Protein AF-W5YWZ7-F1 (afdb_monomer_lite)

Structure (mmCIF, N/CA/C/O backbone):
data_AF-W5YWZ7-F1
#
_entry.id   AF-W5YWZ7-F1
#
loop_
_atom_site.group_PDB
_atom_site.id
_atom_site.type_symbol
_atom_site.label_atom_id
_atom_site.label_alt_id
_atom_site.label_comp_id
_atom_site.label_asym_id
_atom_site.label_entity_id
_atom_site.label_seq_id
_atom_site.pdbx_PDB_ins_code
_atom_site.Cartn_x
_atom_site.Cartn_y
_atom_site.Cartn_z
_atom_site.occupancy
_atom_site.B_iso_or_equiv
_atom_site.auth_seq_id
_atom_site.auth_comp_id
_atom_site.auth_asym_id
_atom_site.auth_atom_id
_atom_site.pdbx_PDB_model_num
ATOM 1 N N . MET A 1 1 ? -12.805 12.307 48.756 1.00 33.03 1 MET A N 1
ATOM 2 C CA . MET A 1 1 ? -12.610 12.609 47.323 1.00 33.03 1 MET A CA 1
ATOM 3 C C . MET A 1 1 ? -12.379 11.283 46.620 1.00 33.03 1 MET A C 1
ATOM 5 O O . MET A 1 1 ? -11.371 10.659 46.933 1.00 33.03 1 MET A O 1
ATOM 9 N N . PRO A 1 2 ? -13.302 10.782 45.785 1.00 32.72 2 PRO A N 1
ATOM 10 C CA . PRO A 1 2 ? -13.022 9.583 45.016 1.00 32.72 2 PRO A CA 1
ATOM 11 C C . PRO A 1 2 ? -11.955 9.950 43.986 1.00 32.72 2 PRO A C 1
ATOM 13 O O . PRO A 1 2 ? -12.152 10.840 43.162 1.00 32.72 2 PRO A O 1
ATOM 16 N N . THR A 1 3 ? -10.792 9.318 44.094 1.00 29.78 3 THR A N 1
ATOM 17 C CA . THR A 1 3 ? -9.738 9.377 43.088 1.00 29.78 3 THR A CA 1
ATOM 18 C C . THR A 1 3 ? -10.307 8.794 41.800 1.00 29.78 3 THR A C 1
ATOM 20 O O . THR A 1 3 ? -10.445 7.576 41.689 1.00 29.78 3 THR A O 1
ATOM 23 N N . LEU A 1 4 ? -10.704 9.659 40.862 1.00 31.75 4 LEU A N 1
ATOM 24 C CA . LEU A 1 4 ? -10.993 9.271 39.484 1.00 31.75 4 LEU A CA 1
ATOM 25 C C . LEU A 1 4 ? -9.733 8.573 38.965 1.00 31.75 4 LEU A C 1
ATOM 27 O O . LEU A 1 4 ? -8.705 9.215 38.755 1.00 31.75 4 LEU A O 1
ATOM 31 N N . GLY A 1 5 ? -9.788 7.244 38.874 1.00 35.31 5 GLY A N 1
ATOM 32 C CA . GLY A 1 5 ? -8.735 6.461 38.241 1.00 35.31 5 GLY A CA 1
ATOM 33 C C . GLY A 1 5 ? -8.543 6.913 36.790 1.00 35.31 5 GLY A C 1
ATOM 34 O O . GLY A 1 5 ? -9.405 7.612 36.248 1.00 35.31 5 GLY A O 1
ATOM 35 N N . PRO A 1 6 ? -7.425 6.546 36.146 1.00 46.62 6 PRO A N 1
ATOM 36 C CA . PRO A 1 6 ? -7.211 6.871 34.741 1.00 46.62 6 PRO A CA 1
ATOM 37 C C . PRO A 1 6 ? -8.416 6.396 33.915 1.00 46.62 6 PRO A C 1
ATOM 39 O O . PRO A 1 6 ? -8.759 5.217 33.939 1.00 46.62 6 PRO A O 1
ATOM 42 N N . ILE A 1 7 ? -9.088 7.327 33.232 1.00 63.25 7 ILE A N 1
ATOM 43 C CA . ILE A 1 7 ? -10.234 7.025 32.368 1.00 63.25 7 ILE A CA 1
ATOM 44 C C . ILE A 1 7 ? -9.702 6.191 31.202 1.00 63.25 7 ILE A C 1
ATOM 46 O O . ILE A 1 7 ? -8.931 6.686 30.381 1.00 63.25 7 ILE A O 1
ATOM 50 N N . HIS A 1 8 ? -10.069 4.913 31.155 1.00 77.31 8 HIS A N 1
ATOM 51 C CA . HIS A 1 8 ? -9.702 4.032 30.053 1.00 77.31 8 HIS A CA 1
ATOM 52 C C . HIS A 1 8 ? -10.665 4.245 28.882 1.00 77.31 8 HIS A C 1
ATOM 54 O O . HIS A 1 8 ? -11.879 4.266 29.102 1.00 77.31 8 HIS A O 1
ATOM 60 N N . PRO A 1 9 ? -10.167 4.418 27.645 1.00 85.69 9 PRO A N 1
ATOM 61 C CA . PRO A 1 9 ? -11.037 4.474 26.484 1.00 85.69 9 PRO A CA 1
ATOM 62 C C . PRO A 1 9 ? -11.797 3.152 26.325 1.00 85.69 9 PRO A C 1
ATOM 64 O O . PRO A 1 9 ? -11.273 2.066 26.587 1.00 85.69 9 PRO A O 1
ATOM 67 N N . ILE A 1 10 ? -13.045 3.268 25.881 1.00 91.56 10 ILE A N 1
ATOM 68 C CA . ILE A 1 10 ? -13.905 2.133 25.555 1.00 91.56 10 ILE A CA 1
ATOM 69 C C . ILE A 1 10 ? -13.743 1.842 24.064 1.00 91.56 10 ILE A C 1
ATOM 71 O O . ILE A 1 10 ? -13.767 2.766 23.250 1.00 91.56 10 ILE A O 1
ATOM 75 N N . ALA A 1 11 ? -13.555 0.572 23.710 1.00 93.44 11 ALA A N 1
ATOM 76 C CA . ALA A 1 11 ? -13.500 0.139 22.323 1.00 93.44 11 ALA A CA 1
ATOM 77 C C . ALA A 1 11 ? -14.869 0.325 21.660 1.00 93.44 11 ALA A C 1
ATOM 79 O O . ALA A 1 11 ? -15.908 -0.022 22.230 1.00 93.44 11 ALA A O 1
ATOM 80 N N . LEU A 1 12 ? -14.860 0.862 20.449 1.00 94.69 12 LEU A N 1
ATOM 81 C CA . LEU A 1 12 ? -16.055 1.225 19.699 1.00 94.69 12 LEU A CA 1
ATOM 82 C C . LEU A 1 12 ? -16.140 0.413 18.406 1.00 94.69 12 LEU A C 1
ATOM 84 O O . LEU A 1 12 ? -15.137 -0.107 17.909 1.00 94.69 12 LEU A O 1
ATOM 88 N N . THR A 1 13 ? -17.351 0.318 17.859 1.00 96.44 13 THR A N 1
ATOM 89 C CA . THR A 1 13 ? -17.549 -0.253 16.523 1.00 96.44 13 THR A CA 1
ATOM 90 C C . THR A 1 13 ? -16.985 0.685 15.459 1.00 96.44 13 THR A C 1
ATOM 92 O O . THR A 1 13 ? -16.856 1.894 15.676 1.00 96.44 13 THR A O 1
ATOM 95 N N . GLY A 1 14 ? -16.695 0.158 14.270 1.00 94.69 14 GLY A N 1
ATOM 96 C CA . GLY A 1 14 ? -16.200 0.964 13.156 1.00 94.69 14 GLY A CA 1
ATOM 97 C C . GLY A 1 14 ? -17.204 2.040 12.753 1.00 94.69 14 GLY A C 1
ATOM 98 O O . GLY A 1 14 ? -16.822 3.160 12.432 1.00 94.69 14 GLY A O 1
ATOM 99 N N . ALA A 1 15 ? -18.502 1.738 12.833 1.00 96.00 15 ALA A N 1
ATOM 100 C CA . ALA A 1 15 ? -19.555 2.714 12.581 1.00 96.00 15 ALA A CA 1
ATOM 101 C C . ALA A 1 15 ? -19.503 3.882 13.579 1.00 96.00 15 ALA A C 1
ATOM 103 O O . ALA A 1 15 ? -19.525 5.037 13.154 1.00 96.00 15 ALA A O 1
ATOM 104 N N . ASP A 1 16 ? -19.363 3.593 14.875 1.00 96.12 16 ASP A N 1
ATOM 105 C CA . ASP A 1 16 ? -19.310 4.615 15.925 1.00 96.12 16 ASP A CA 1
ATOM 106 C C . ASP A 1 16 ? -18.041 5.469 15.827 1.00 96.12 16 ASP A C 1
ATOM 108 O O . ASP A 1 16 ? -18.108 6.697 15.912 1.00 96.12 16 ASP A O 1
ATOM 112 N N . LEU A 1 17 ? -16.889 4.839 15.569 1.00 95.31 17 LEU A N 1
ATOM 113 C CA . LEU A 1 17 ? -15.607 5.528 15.380 1.00 95.31 17 LEU A CA 1
ATOM 114 C C . LEU A 1 17 ? -15.650 6.506 14.205 1.00 95.31 17 LEU A C 1
ATOM 116 O O . LEU A 1 17 ? -15.035 7.573 14.250 1.00 95.31 17 LEU A O 1
ATOM 120 N N . LEU A 1 18 ? -16.379 6.165 13.147 1.00 96.44 18 LEU A N 1
ATOM 121 C CA . LEU A 1 18 ? -16.485 6.992 11.952 1.00 96.44 18 LEU A CA 1
ATOM 122 C C . LEU A 1 18 ? -17.612 8.029 12.042 1.00 96.44 18 LEU A C 1
ATOM 124 O O . LEU A 1 18 ? -17.718 8.862 11.146 1.00 96.44 18 LEU A O 1
ATOM 128 N N . ASN A 1 19 ? -18.448 8.019 13.085 1.00 95.50 19 ASN A N 1
ATOM 129 C CA . ASN A 1 19 ? -19.658 8.847 13.177 1.00 95.50 19 ASN A CA 1
ATOM 130 C C . ASN A 1 19 ? -19.400 10.324 13.544 1.00 95.50 19 ASN A C 1
ATOM 132 O O . ASN A 1 19 ? -20.334 11.096 13.760 1.00 95.50 19 ASN A O 1
ATOM 136 N N . THR A 1 20 ? -18.142 10.762 13.625 1.00 93.88 20 THR A N 1
ATOM 137 C CA . THR A 1 20 ? -17.855 12.183 13.854 1.00 93.88 20 THR A CA 1
ATOM 138 C C . THR A 1 20 ? -18.215 13.006 12.606 1.00 93.88 20 THR A C 1
ATOM 140 O O . THR A 1 20 ? -18.017 12.536 11.480 1.00 93.88 20 THR A O 1
ATOM 143 N N . PRO A 1 21 ? -18.700 14.257 12.750 1.00 93.62 21 PRO A N 1
ATOM 144 C CA . PRO A 1 21 ? -19.076 15.082 11.599 1.00 93.62 21 PRO A CA 1
ATOM 145 C C . PRO A 1 21 ? -17.946 15.264 10.573 1.00 93.62 21 PRO A C 1
ATOM 147 O O . PRO A 1 21 ? -18.188 15.256 9.364 1.00 93.62 21 PRO A O 1
ATOM 150 N N . ALA A 1 22 ? -16.701 15.387 11.046 1.00 90.88 22 ALA A N 1
ATOM 151 C CA . ALA A 1 22 ? -15.523 15.519 10.193 1.00 90.88 22 ALA A CA 1
ATOM 152 C C . ALA A 1 22 ? -15.261 14.246 9.368 1.00 90.88 22 ALA A C 1
ATOM 154 O O . ALA A 1 22 ? -15.132 14.329 8.143 1.00 90.88 22 ALA A O 1
ATOM 155 N N . ARG A 1 23 ? -15.268 13.066 10.011 1.00 95.06 23 ARG A N 1
ATOM 156 C CA . ARG A 1 23 ? -15.050 11.771 9.345 1.00 95.06 23 ARG A CA 1
ATOM 157 C C . ARG A 1 23 ? -16.172 11.463 8.356 1.00 95.06 23 ARG A C 1
ATOM 159 O O . ARG A 1 23 ? -15.889 11.139 7.207 1.00 95.06 23 ARG A O 1
ATOM 166 N N . GLN A 1 24 ? -17.434 11.675 8.734 1.00 97.06 24 GLN A N 1
ATOM 167 C CA . GLN A 1 24 ? -18.585 11.485 7.837 1.00 97.06 24 GLN A CA 1
ATOM 168 C C . GLN A 1 24 ? -18.535 12.392 6.599 1.00 97.06 24 GLN A C 1
ATOM 170 O O . GLN A 1 24 ? -18.827 11.950 5.482 1.00 97.06 24 GLN A O 1
ATOM 175 N N . SER A 1 25 ? -18.118 13.651 6.766 1.00 95.50 25 SER A N 1
ATOM 176 C CA . SER A 1 25 ? -17.911 14.578 5.647 1.00 95.50 25 SER A CA 1
ATOM 177 C C . SER A 1 25 ? -16.834 14.071 4.683 1.00 95.50 25 SER A C 1
ATOM 179 O O . SER A 1 25 ? -17.022 14.104 3.464 1.00 95.50 25 SER A O 1
ATOM 181 N N . LEU A 1 26 ? -15.722 13.552 5.210 1.00 94.38 26 LEU A N 1
ATOM 182 C CA . LEU A 1 26 ? -14.620 13.029 4.406 1.00 94.38 26 LEU A CA 1
ATOM 183 C C . LEU A 1 26 ? -14.994 11.724 3.687 1.00 94.38 26 LEU A C 1
ATOM 185 O O . LEU A 1 26 ? -14.797 11.622 2.478 1.00 94.38 26 LEU A O 1
ATOM 189 N N . ILE A 1 27 ? -15.640 10.785 4.382 1.00 97.38 27 ILE A N 1
ATOM 190 C CA . ILE A 1 27 ? -16.176 9.538 3.809 1.00 97.38 27 ILE A CA 1
ATOM 191 C C . ILE A 1 27 ? -17.159 9.842 2.674 1.00 97.38 27 ILE A C 1
ATOM 193 O O . ILE A 1 27 ? -17.097 9.221 1.615 1.00 97.38 27 ILE A O 1
ATOM 197 N N . SER A 1 28 ? -18.021 10.848 2.844 1.00 96.19 28 SER A N 1
ATOM 198 C CA . SER A 1 28 ? -18.953 11.279 1.796 1.00 96.19 28 SER A CA 1
ATOM 199 C C . SER A 1 28 ? -18.233 11.806 0.550 1.00 96.19 28 SER A C 1
ATOM 201 O O . SER A 1 28 ? -18.674 11.548 -0.570 1.00 96.19 28 SER A O 1
ATOM 203 N N . LYS A 1 29 ? -17.114 12.525 0.716 1.00 95.44 29 LYS A N 1
ATOM 204 C CA . LYS A 1 29 ? -16.275 12.974 -0.409 1.00 95.44 29 LYS A CA 1
ATOM 205 C C . LYS A 1 29 ? -15.594 11.795 -1.101 1.00 95.44 29 LYS A C 1
ATOM 207 O O . LYS A 1 29 ? -15.632 11.727 -2.325 1.00 95.44 29 LYS A O 1
ATOM 212 N N . ILE A 1 30 ? -15.038 10.854 -0.334 1.00 96.31 30 ILE A N 1
ATOM 213 C CA . ILE A 1 30 ? -14.427 9.626 -0.867 1.00 96.31 30 ILE A CA 1
ATOM 214 C C . ILE A 1 30 ? -15.456 8.842 -1.689 1.00 96.31 30 ILE A C 1
ATOM 216 O O . ILE A 1 30 ? -15.188 8.513 -2.840 1.00 96.31 30 ILE A O 1
ATOM 220 N N . LYS A 1 31 ? -16.663 8.625 -1.151 1.00 96.75 31 LYS A N 1
ATOM 221 C CA . LYS A 1 31 ? -17.758 7.931 -1.846 1.00 96.75 31 LYS A CA 1
ATOM 222 C C . LYS A 1 31 ? -18.096 8.563 -3.193 1.00 96.75 31 LYS A C 1
ATOM 224 O O . LYS A 1 31 ? -18.235 7.855 -4.186 1.00 96.75 31 LYS A O 1
ATOM 229 N N . ARG A 1 32 ? -18.208 9.895 -3.233 1.00 94.56 32 ARG A N 1
ATOM 230 C CA . ARG A 1 32 ? -18.487 10.642 -4.470 1.00 94.56 32 ARG A CA 1
ATOM 231 C C . ARG A 1 32 ? -17.387 10.474 -5.513 1.00 94.56 32 ARG A C 1
ATOM 233 O O . ARG A 1 32 ? -17.707 10.426 -6.689 1.00 94.56 32 ARG A O 1
ATOM 240 N N . LEU A 1 33 ? -16.125 10.393 -5.092 1.00 93.31 33 LEU A N 1
ATOM 241 C CA . LEU A 1 33 ? -15.005 10.174 -6.007 1.00 93.31 33 LEU A CA 1
ATOM 242 C C . LEU A 1 33 ? -14.976 8.736 -6.530 1.00 93.31 33 LEU A C 1
ATOM 244 O O . LEU A 1 33 ? -14.814 8.534 -7.723 1.00 93.31 33 LEU A O 1
ATOM 248 N N . VAL A 1 34 ? -15.185 7.742 -5.661 1.00 92.81 34 VAL A N 1
ATOM 249 C CA . VAL A 1 34 ? -15.200 6.321 -6.052 1.00 92.81 34 VAL A CA 1
ATOM 250 C C . VAL A 1 34 ? -16.302 6.013 -7.072 1.00 92.81 34 VAL A C 1
ATOM 252 O O . VAL A 1 34 ? -16.134 5.115 -7.887 1.00 92.81 34 VAL A O 1
ATOM 255 N N . SER A 1 35 ? -17.417 6.752 -7.054 1.00 88.38 35 SER A N 1
ATOM 256 C CA . SER A 1 35 ? -18.520 6.607 -8.022 1.00 88.38 35 SER A CA 1
ATOM 257 C C . SER A 1 35 ? -19.162 5.205 -8.064 1.00 88.38 35 SER A C 1
ATOM 259 O O . SER A 1 35 ? -19.818 4.844 -9.038 1.00 88.38 35 SER A O 1
ATOM 261 N N . ALA A 1 36 ? -19.020 4.416 -6.993 1.00 90.81 36 ALA A N 1
ATOM 262 C CA . ALA A 1 36 ? -19.662 3.110 -6.855 1.00 90.81 36 ALA A CA 1
ATOM 263 C C . ALA A 1 36 ? -21.147 3.235 -6.473 1.00 90.81 36 ALA A C 1
ATOM 265 O O . ALA A 1 36 ? -21.566 4.195 -5.822 1.00 90.81 36 ALA A O 1
ATOM 266 N N . THR A 1 37 ? -21.940 2.214 -6.813 1.00 94.81 37 THR A N 1
ATOM 267 C CA . THR A 1 37 ? -23.326 2.101 -6.331 1.00 94.81 37 THR A CA 1
ATOM 268 C C . THR A 1 37 ? -23.367 1.977 -4.808 1.00 94.81 37 THR A C 1
ATOM 270 O O . THR A 1 37 ? -22.423 1.477 -4.196 1.00 94.81 37 THR A O 1
ATOM 273 N N . ASP A 1 38 ? -24.482 2.358 -4.178 1.00 96.25 38 ASP A N 1
ATOM 274 C CA . ASP A 1 38 ? -24.637 2.245 -2.720 1.00 96.25 38 ASP A CA 1
ATOM 275 C C . ASP A 1 38 ? -24.428 0.817 -2.207 1.00 96.25 38 ASP A C 1
ATOM 277 O O . ASP A 1 38 ? -23.852 0.617 -1.139 1.00 96.25 38 ASP A O 1
ATOM 281 N N . VAL A 1 39 ? -24.852 -0.181 -2.984 1.00 96.88 39 VAL A N 1
ATOM 282 C CA . VAL A 1 39 ? -24.681 -1.596 -2.640 1.00 96.88 39 VAL A CA 1
ATOM 283 C C . VAL A 1 39 ? -23.198 -1.968 -2.610 1.00 96.88 39 VAL A C 1
ATOM 285 O O . VAL A 1 39 ? -22.733 -2.518 -1.614 1.00 96.88 39 VAL A O 1
ATOM 288 N N . VAL A 1 40 ? -22.445 -1.632 -3.663 1.00 95.94 40 VAL A N 1
ATOM 289 C CA . VAL A 1 40 ? -21.002 -1.924 -3.761 1.00 95.94 40 VAL A CA 1
ATOM 290 C C . VAL A 1 40 ? -20.214 -1.125 -2.724 1.00 95.94 40 VAL A C 1
ATOM 292 O O . VAL A 1 40 ? -19.345 -1.674 -2.045 1.00 95.94 40 VAL A O 1
ATOM 295 N N . TRP A 1 41 ? -20.551 0.155 -2.555 1.00 97.50 41 TRP A N 1
ATOM 296 C CA . TRP A 1 41 ? -19.942 1.029 -1.560 1.00 97.50 41 TRP A CA 1
ATOM 297 C C . TRP A 1 41 ? -20.090 0.460 -0.151 1.00 97.50 41 TRP A C 1
ATOM 299 O O . TRP A 1 41 ? -19.090 0.255 0.531 1.00 97.50 41 TRP A O 1
ATOM 309 N N . ASN A 1 42 ? -21.321 0.170 0.280 1.00 97.75 42 ASN A N 1
ATOM 310 C CA . ASN A 1 42 ? -21.577 -0.320 1.632 1.00 97.75 42 ASN A CA 1
ATOM 311 C C . ASN A 1 42 ? -20.953 -1.700 1.860 1.00 97.75 42 ASN A C 1
ATOM 313 O O . ASN A 1 42 ? -20.381 -1.944 2.919 1.00 97.75 42 ASN A O 1
ATOM 317 N N . ARG A 1 43 ? -21.038 -2.591 0.864 1.00 97.69 43 ARG A N 1
ATOM 318 C CA . ARG A 1 43 ? -20.554 -3.967 0.992 1.00 97.69 43 ARG A CA 1
ATOM 319 C C . ARG A 1 43 ? -19.029 -4.068 1.030 1.00 97.69 43 ARG A C 1
ATOM 321 O O . ARG A 1 43 ? -18.529 -4.919 1.752 1.00 97.69 43 ARG A O 1
ATOM 328 N N . HIS A 1 44 ? -18.301 -3.243 0.276 1.00 97.50 44 HIS A N 1
ATOM 329 C CA . HIS A 1 44 ? -16.851 -3.415 0.108 1.00 97.50 44 HIS A CA 1
ATOM 330 C C . HIS A 1 44 ? -16.033 -2.229 0.626 1.00 97.50 44 HIS A C 1
ATOM 332 O O . HIS A 1 44 ? -15.134 -2.419 1.440 1.00 97.50 44 HIS A O 1
ATOM 338 N N . TYR A 1 45 ? -16.351 -1.004 0.204 1.00 98.00 45 TYR A N 1
ATOM 339 C CA . TYR A 1 45 ? -15.555 0.177 0.558 1.00 98.00 45 TYR A CA 1
ATOM 340 C C . TYR A 1 45 ? -15.786 0.613 2.005 1.00 98.00 45 TYR A C 1
ATOM 342 O O . TYR A 1 45 ? -14.837 0.726 2.776 1.00 98.00 45 TYR A O 1
ATOM 350 N N . LEU A 1 46 ? -17.045 0.827 2.398 1.00 98.12 46 LEU A N 1
ATOM 351 C CA . LEU A 1 46 ? -17.384 1.215 3.766 1.00 98.12 46 LEU A CA 1
ATOM 352 C C . LEU A 1 46 ? -17.028 0.107 4.756 1.00 98.12 46 LEU A C 1
ATOM 354 O O . LEU A 1 46 ? -16.507 0.414 5.824 1.00 98.12 46 LEU A O 1
ATOM 358 N N . TYR A 1 47 ? -17.243 -1.158 4.377 1.00 98.00 47 TYR A N 1
ATOM 359 C CA . TYR A 1 47 ? -16.783 -2.313 5.147 1.00 98.00 47 TYR A CA 1
ATOM 360 C C . TYR A 1 47 ? -15.279 -2.225 5.436 1.00 98.00 47 TYR A C 1
ATOM 362 O O . TYR A 1 47 ? -14.886 -2.275 6.598 1.00 98.00 47 TYR A O 1
ATOM 370 N N . ALA A 1 48 ? -14.440 -2.021 4.414 1.00 98.06 48 ALA A N 1
ATOM 371 C CA . ALA A 1 48 ? -12.991 -1.930 4.591 1.00 98.06 48 ALA A CA 1
ATOM 372 C C . ALA A 1 48 ? -12.585 -0.754 5.500 1.00 98.06 48 ALA A C 1
ATOM 374 O O . ALA A 1 48 ? -11.748 -0.927 6.385 1.00 98.06 48 ALA A O 1
ATOM 375 N N . ILE A 1 49 ? -13.217 0.418 5.343 1.00 98.12 49 ILE A N 1
ATOM 376 C CA . ILE A 1 49 ? -12.971 1.583 6.214 1.00 98.12 49 ILE A CA 1
ATOM 377 C C . ILE A 1 49 ? -13.377 1.274 7.664 1.00 98.12 49 ILE A C 1
ATOM 379 O O . ILE A 1 49 ? -12.648 1.618 8.591 1.00 98.12 49 ILE A O 1
ATOM 383 N N . GLN A 1 50 ? -14.520 0.618 7.880 1.00 97.62 50 GLN A N 1
ATOM 384 C CA . GLN A 1 50 ? -14.987 0.236 9.215 1.00 97.62 50 GLN A CA 1
ATOM 385 C C . GLN A 1 50 ? -14.075 -0.808 9.861 1.00 97.62 50 GLN A C 1
ATOM 387 O O . GLN A 1 50 ? -13.742 -0.661 11.032 1.00 97.62 50 GLN A O 1
ATOM 392 N N . GLN A 1 51 ? -13.625 -1.817 9.110 1.00 96.62 51 GLN A N 1
ATOM 393 C CA . GLN A 1 51 ? -12.675 -2.815 9.609 1.00 96.62 51 GLN A CA 1
ATOM 394 C C . GLN A 1 51 ? -11.335 -2.181 9.982 1.00 96.62 51 GLN A C 1
ATOM 396 O O . GLN A 1 51 ? -10.796 -2.469 11.047 1.00 96.62 51 GLN A O 1
ATOM 401 N N . PHE A 1 52 ? -10.829 -1.265 9.153 1.00 96.38 52 PHE A N 1
ATOM 402 C CA . PHE A 1 52 ? -9.644 -0.487 9.497 1.00 96.38 52 PHE A CA 1
ATOM 403 C C . PHE A 1 52 ? -9.861 0.337 10.771 1.00 96.38 52 PHE A C 1
ATOM 405 O O . PHE A 1 52 ? -9.031 0.294 11.675 1.00 96.38 52 PHE A O 1
ATOM 412 N N . ALA A 1 53 ? -10.991 1.044 10.881 1.00 96.25 53 ALA A N 1
ATOM 413 C CA . ALA A 1 53 ? -11.318 1.829 12.066 1.00 96.25 53 ALA A CA 1
ATOM 414 C C . ALA A 1 53 ? -11.380 0.956 13.327 1.00 96.25 53 ALA A C 1
ATOM 416 O O . ALA A 1 53 ? -10.848 1.348 14.357 1.00 96.25 53 ALA A O 1
ATOM 417 N N . GLU A 1 54 ? -11.951 -0.247 13.255 1.00 95.50 54 GLU A N 1
ATOM 418 C CA . GLU A 1 54 ? -12.004 -1.168 14.396 1.00 95.50 54 GLU A CA 1
ATOM 419 C C . GLU A 1 54 ? -10.635 -1.710 14.817 1.00 95.50 54 GLU A C 1
ATOM 421 O O . GLU A 1 54 ? -10.434 -1.976 16.003 1.00 95.50 54 GLU A O 1
ATOM 426 N N . LEU A 1 55 ? -9.693 -1.851 13.882 1.00 94.38 55 LEU A N 1
ATOM 427 C CA . LEU A 1 55 ? -8.301 -2.189 14.188 1.00 94.38 55 LEU A CA 1
ATOM 428 C C . LEU A 1 55 ? -7.556 -0.988 14.787 1.00 94.38 55 LEU A C 1
ATOM 430 O O . LEU A 1 55 ? -6.806 -1.134 15.750 1.00 94.38 55 LEU A O 1
ATOM 434 N N . ALA A 1 56 ? -7.769 0.203 14.227 1.00 92.94 56 ALA A N 1
ATOM 435 C CA . ALA A 1 56 ? -7.097 1.429 14.636 1.00 92.94 56 ALA A CA 1
ATOM 436 C C . ALA A 1 56 ? -7.650 2.009 15.947 1.00 92.94 56 ALA A C 1
ATOM 438 O O . ALA A 1 56 ? -6.915 2.682 16.662 1.00 92.94 56 ALA A O 1
ATOM 439 N N . GLN A 1 57 ? -8.924 1.768 16.277 1.00 93.44 57 GLN A N 1
ATOM 440 C CA . GLN A 1 57 ? -9.635 2.365 17.414 1.00 93.44 57 GLN A CA 1
ATOM 441 C C . GLN A 1 57 ? -9.297 3.860 17.558 1.00 93.44 57 GLN A C 1
ATOM 443 O O . GLN A 1 57 ? -9.184 4.588 16.574 1.00 93.44 57 GLN A O 1
ATOM 448 N N . ASN A 1 58 ? -9.096 4.337 18.784 1.00 87.19 58 ASN A N 1
ATOM 449 C CA . ASN A 1 58 ? -8.581 5.675 19.021 1.00 87.19 58 ASN A CA 1
ATOM 450 C C . ASN A 1 58 ? -7.050 5.720 19.188 1.00 87.19 58 ASN A C 1
ATOM 452 O O . ASN A 1 58 ? -6.538 6.556 19.937 1.00 87.19 58 ASN A O 1
ATOM 456 N N . LEU A 1 59 ? -6.316 4.808 18.545 1.00 82.00 59 LEU A N 1
ATOM 457 C CA . LEU A 1 59 ? -4.857 4.780 18.616 1.00 82.00 59 LEU A CA 1
ATOM 458 C C . LEU A 1 59 ? -4.261 6.006 17.888 1.00 82.00 59 LEU A C 1
ATOM 460 O O . LEU A 1 59 ? -4.790 6.440 16.857 1.00 82.00 59 LEU A O 1
ATOM 464 N N . PRO A 1 60 ? -3.182 6.598 18.424 1.00 69.06 60 PRO A N 1
ATOM 465 C CA . PRO A 1 60 ? -2.462 7.680 17.761 1.00 69.06 60 PRO A CA 1
ATOM 466 C C . PRO A 1 60 ? -1.677 7.153 16.555 1.00 69.06 60 PRO A C 1
ATOM 468 O O . PRO A 1 60 ? -1.219 6.011 16.555 1.00 69.06 60 PRO A O 1
ATOM 471 N N . ALA A 1 61 ? -1.457 7.999 15.548 1.00 58.50 61 ALA A N 1
ATOM 472 C CA . ALA A 1 61 ? -0.657 7.620 14.381 1.00 58.50 61 ALA A CA 1
ATOM 473 C C . ALA A 1 61 ? 0.859 7.617 14.670 1.00 58.50 61 ALA A C 1
ATOM 475 O O . ALA A 1 61 ? 1.624 6.966 13.962 1.00 58.50 61 ALA A O 1
ATOM 476 N N . SER A 1 62 ? 1.317 8.367 15.686 1.00 58.31 62 SER A N 1
ATOM 477 C CA . SER A 1 62 ? 2.720 8.383 16.136 1.00 58.31 62 SER A CA 1
ATOM 478 C C . SER A 1 62 ? 2.894 9.019 17.525 1.00 58.31 62 SER A C 1
ATOM 480 O O . SER A 1 62 ? 1.987 9.684 18.021 1.00 58.31 62 SER A O 1
ATOM 482 N N . GLU A 1 63 ? 4.086 8.878 18.117 1.00 43.50 63 GLU A N 1
ATOM 483 C CA . GLU A 1 63 ? 4.452 9.450 19.426 1.00 43.50 63 GLU A CA 1
ATOM 484 C C . GLU A 1 63 ? 4.658 10.981 19.430 1.00 43.50 63 GLU A C 1
ATOM 486 O O . GLU A 1 63 ? 4.519 11.602 20.479 1.00 43.50 63 GLU A O 1
ATOM 491 N N . ILE A 1 64 ? 5.042 11.597 18.298 1.00 37.91 64 ILE A N 1
ATOM 492 C CA . ILE A 1 64 ? 5.577 12.983 18.270 1.00 37.91 64 ILE A CA 1
ATOM 493 C C . ILE A 1 64 ? 4.972 13.863 17.141 1.00 37.91 64 ILE A C 1
ATOM 495 O O . ILE A 1 64 ? 5.223 15.065 17.105 1.00 37.91 64 ILE A O 1
ATOM 499 N N . HIS A 1 65 ? 4.135 13.335 16.233 1.00 41.34 65 HIS A N 1
ATOM 500 C CA . HIS A 1 65 ? 3.559 14.131 15.123 1.00 41.34 65 HIS A CA 1
ATOM 501 C C . HIS A 1 65 ? 2.187 14.748 15.434 1.00 41.34 65 HIS A C 1
ATOM 503 O O . HIS A 1 65 ? 1.561 14.457 16.445 1.00 41.34 65 HIS A O 1
ATOM 509 N N . HIS A 1 66 ? 1.680 15.570 14.512 1.00 39.78 66 HIS A N 1
ATOM 510 C CA . HIS A 1 66 ? 0.379 16.248 14.587 1.00 39.78 66 HIS A CA 1
ATOM 511 C C . HIS A 1 66 ? -0.849 15.309 14.638 1.00 39.78 66 HIS A C 1
ATOM 513 O O . HIS A 1 66 ? -1.916 15.745 15.045 1.00 39.78 66 HIS A O 1
ATOM 519 N N . HIS A 1 67 ? -0.694 14.018 14.317 1.00 52.12 67 HIS A N 1
ATOM 520 C CA . HIS A 1 67 ? -1.701 12.963 14.540 1.00 52.12 67 HIS A CA 1
ATOM 521 C C . HIS A 1 67 ? -1.391 12.093 15.780 1.00 52.12 67 HIS A C 1
ATOM 523 O O . HIS A 1 67 ? -1.771 10.923 15.849 1.00 52.12 67 HIS A O 1
ATOM 529 N N . SER A 1 68 ? -0.654 12.641 16.751 1.00 52.75 68 SER A N 1
ATOM 530 C CA . SER A 1 68 ? -0.441 12.026 18.074 1.00 52.75 68 SER A CA 1
ATOM 531 C C . SER A 1 68 ? -1.680 12.095 18.971 1.00 52.75 68 SER A C 1
ATOM 533 O O . SER A 1 68 ? -1.706 11.490 20.041 1.00 52.75 68 SER A O 1
ATOM 535 N N . GLU A 1 69 ? -2.715 12.813 18.531 1.00 58.91 69 GLU A N 1
ATOM 536 C CA . GLU A 1 69 ? -3.996 12.900 19.217 1.00 58.91 69 GLU A CA 1
ATOM 537 C C . GLU A 1 69 ? -4.809 11.602 19.094 1.00 58.91 69 GLU A C 1
ATOM 539 O O . GLU A 1 69 ? -4.585 10.745 18.233 1.00 58.91 69 GLU A O 1
ATOM 544 N N . GLN A 1 70 ? -5.776 11.459 19.998 1.00 67.12 70 GLN A N 1
ATOM 545 C CA . GLN A 1 70 ? -6.648 10.299 20.097 1.00 67.12 70 GLN A CA 1
ATOM 546 C C . GLN A 1 70 ? -7.418 10.072 18.780 1.00 67.12 70 GLN A C 1
ATOM 548 O O . GLN A 1 70 ? -8.196 10.919 18.350 1.00 67.12 70 GLN A O 1
ATOM 553 N N . GLY A 1 71 ? -7.218 8.910 18.148 1.00 77.88 71 GLY A N 1
ATOM 554 C CA . GLY A 1 71 ? -7.833 8.567 16.858 1.00 77.88 71 GLY A CA 1
ATOM 555 C C . GLY A 1 71 ? -7.131 9.136 15.623 1.00 77.88 71 GLY A C 1
ATOM 556 O O . GLY A 1 71 ? -7.649 8.976 14.517 1.00 77.88 71 GLY A O 1
ATOM 557 N N . GLY A 1 72 ? -5.943 9.726 15.783 1.00 82.00 72 GLY A N 1
ATOM 558 C CA . GLY A 1 72 ? -5.177 10.304 14.681 1.00 82.00 72 GLY A CA 1
ATOM 559 C 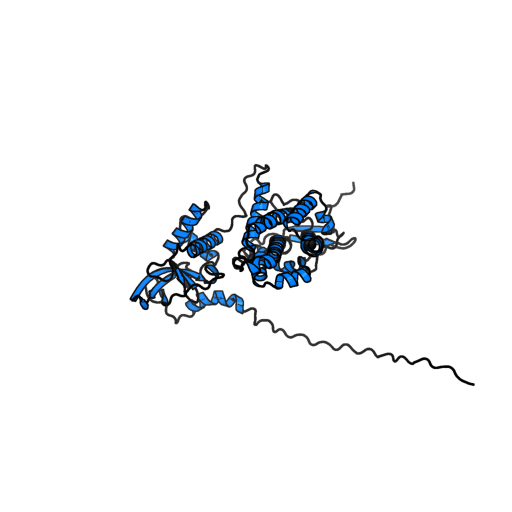C . GLY A 1 72 ? -4.834 9.316 13.561 1.00 82.00 72 GLY A C 1
ATOM 560 O O . GLY A 1 72 ? -4.714 9.736 12.414 1.00 82.00 72 GLY A O 1
ATOM 561 N N . LEU A 1 73 ? -4.740 8.010 13.850 1.00 86.31 73 LEU A N 1
ATOM 562 C CA . LEU A 1 73 ? -4.496 6.986 12.826 1.00 86.31 73 LEU A CA 1
ATOM 563 C C . LEU A 1 73 ? -5.667 6.857 11.836 1.00 86.31 73 LEU A C 1
ATOM 565 O O . LEU A 1 73 ? -5.450 6.726 10.630 1.00 86.31 73 LEU A O 1
ATOM 569 N N . ILE A 1 74 ? -6.909 6.945 12.328 1.00 91.81 74 ILE A N 1
ATOM 570 C CA . ILE A 1 74 ? -8.109 6.937 11.480 1.00 91.81 74 ILE A CA 1
ATOM 571 C C . ILE A 1 74 ? -8.141 8.193 10.614 1.00 91.81 74 ILE A C 1
ATOM 573 O O . ILE A 1 74 ? -8.364 8.100 9.409 1.00 91.81 74 ILE A O 1
ATOM 577 N N . ASP A 1 75 ? -7.906 9.358 11.215 1.00 89.38 75 ASP A N 1
ATOM 578 C CA . ASP A 1 75 ? -8.008 10.635 10.510 1.00 89.38 75 ASP A CA 1
ATOM 579 C C . ASP A 1 75 ? -6.953 10.760 9.407 1.00 89.38 75 ASP A C 1
ATOM 581 O O . ASP A 1 75 ? -7.304 11.031 8.258 1.00 89.38 75 ASP A O 1
ATOM 585 N N . HIS A 1 76 ? -5.694 10.439 9.719 1.00 87.38 76 HIS A N 1
ATOM 586 C CA . HIS A 1 76 ? -4.609 10.386 8.740 1.00 87.38 76 HIS A CA 1
ATOM 587 C C . HIS A 1 76 ? -4.947 9.460 7.562 1.00 87.38 76 HIS A C 1
ATOM 589 O O . HIS A 1 76 ? -4.864 9.856 6.398 1.00 87.38 76 HIS A O 1
ATOM 595 N N . THR A 1 77 ? -5.416 8.246 7.855 1.00 91.94 77 THR A N 1
ATOM 596 C CA . THR A 1 77 ? -5.724 7.259 6.812 1.00 91.94 77 THR A CA 1
ATOM 597 C C . THR A 1 77 ? -6.901 7.698 5.938 1.00 91.94 77 THR A C 1
ATOM 599 O O . THR A 1 77 ? -6.875 7.504 4.724 1.00 91.94 77 THR A O 1
ATOM 602 N N . LEU A 1 78 ? -7.934 8.327 6.509 1.00 94.12 78 LEU A N 1
ATOM 603 C CA . LEU A 1 78 ? -9.050 8.869 5.727 1.00 94.12 78 LEU A CA 1
ATOM 604 C C . LEU A 1 78 ? -8.612 10.041 4.833 1.00 94.12 78 LEU A C 1
ATOM 606 O O . LEU A 1 78 ? -9.106 10.179 3.710 1.00 94.12 78 LEU A O 1
ATOM 610 N N . GLU A 1 79 ? -7.692 10.885 5.303 1.00 89.50 79 GLU A N 1
ATOM 611 C CA . GLU A 1 79 ? -7.113 11.973 4.509 1.00 89.50 79 GLU A CA 1
ATOM 612 C C . GLU A 1 79 ? -6.280 11.432 3.343 1.00 89.50 79 GLU A C 1
ATOM 614 O O . GLU A 1 79 ? -6.479 11.865 2.199 1.00 89.50 79 GLU A O 1
ATOM 619 N N . ALA A 1 80 ? -5.427 10.437 3.609 1.00 90.88 80 ALA A N 1
ATOM 620 C CA . ALA A 1 80 ? -4.664 9.715 2.596 1.00 90.88 80 ALA A CA 1
ATOM 621 C C . ALA A 1 80 ? -5.592 9.030 1.583 1.00 90.88 80 ALA A C 1
ATOM 623 O O . ALA A 1 80 ? -5.403 9.180 0.378 1.00 90.88 80 ALA A O 1
ATOM 624 N N . LEU A 1 81 ? -6.665 8.370 2.031 1.00 95.12 81 LEU A N 1
ATOM 625 C CA . LEU A 1 81 ? -7.672 7.773 1.150 1.00 95.12 81 LEU A CA 1
ATOM 626 C C . LEU A 1 81 ? -8.319 8.801 0.224 1.00 95.12 81 LEU A C 1
ATOM 628 O O . LEU A 1 81 ? -8.420 8.585 -0.983 1.00 95.12 81 LEU A O 1
ATOM 632 N N . HIS A 1 82 ? -8.760 9.933 0.766 1.00 94.06 82 HIS A N 1
ATOM 633 C CA . HIS A 1 82 ? -9.373 10.983 -0.039 1.00 94.06 82 HIS A CA 1
ATOM 634 C C . HIS A 1 82 ? -8.397 11.563 -1.071 1.00 94.06 82 HIS A C 1
ATOM 636 O O . HIS A 1 82 ? -8.783 11.808 -2.218 1.00 94.06 82 HIS A O 1
ATOM 642 N N . ALA A 1 83 ? -7.130 11.758 -0.695 1.00 88.38 83 ALA A N 1
ATOM 643 C CA . ALA A 1 83 ? -6.093 12.181 -1.626 1.00 88.38 83 ALA A CA 1
ATOM 644 C C . ALA A 1 83 ? -5.831 11.117 -2.703 1.00 88.38 83 ALA A C 1
ATOM 646 O O . ALA A 1 83 ? -5.861 11.441 -3.889 1.00 88.38 83 ALA A O 1
ATOM 647 N N . GLY A 1 84 ? -5.633 9.864 -2.303 1.00 88.50 84 GLY A N 1
ATOM 648 C CA . GLY A 1 84 ? -5.253 8.765 -3.183 1.00 88.50 84 GLY A CA 1
ATOM 649 C C . GLY A 1 84 ? -6.344 8.354 -4.160 1.00 88.50 84 GLY A C 1
ATOM 650 O O . GLY A 1 84 ? -6.048 8.160 -5.334 1.00 88.50 84 GLY A O 1
ATOM 651 N N . VAL A 1 85 ? -7.615 8.335 -3.743 1.00 91.81 85 VAL A N 1
ATOM 652 C CA . VAL A 1 85 ? -8.731 8.124 -4.680 1.00 91.81 85 VAL A CA 1
ATOM 653 C C . VAL A 1 85 ? -8.768 9.243 -5.719 1.00 91.81 85 VAL A C 1
ATOM 655 O O . VAL A 1 85 ? -8.959 8.972 -6.895 1.00 91.81 85 VAL A O 1
ATOM 658 N N . ARG A 1 86 ? -8.549 10.505 -5.337 1.00 88.75 86 ARG A N 1
ATOM 659 C CA . ARG A 1 86 ? -8.497 11.608 -6.310 1.00 88.75 86 ARG A CA 1
ATOM 660 C C . ARG A 1 86 ? -7.301 11.477 -7.261 1.00 88.75 86 ARG A C 1
ATOM 662 O O . ARG A 1 86 ? -7.452 11.731 -8.450 1.00 88.75 86 ARG A O 1
ATOM 669 N N . ILE A 1 87 ? -6.132 11.111 -6.739 1.00 83.88 87 ILE A N 1
ATOM 670 C CA . ILE A 1 87 ? -4.896 10.936 -7.512 1.00 83.88 87 ILE A CA 1
ATOM 671 C C . ILE A 1 87 ? -5.048 9.790 -8.515 1.00 83.88 87 ILE A C 1
ATOM 673 O O . ILE A 1 87 ? -4.727 9.978 -9.682 1.00 83.88 87 ILE A O 1
ATOM 677 N N . SER A 1 88 ? -5.618 8.651 -8.110 1.00 84.06 88 SER A N 1
ATOM 678 C CA . SER A 1 88 ? -5.768 7.469 -8.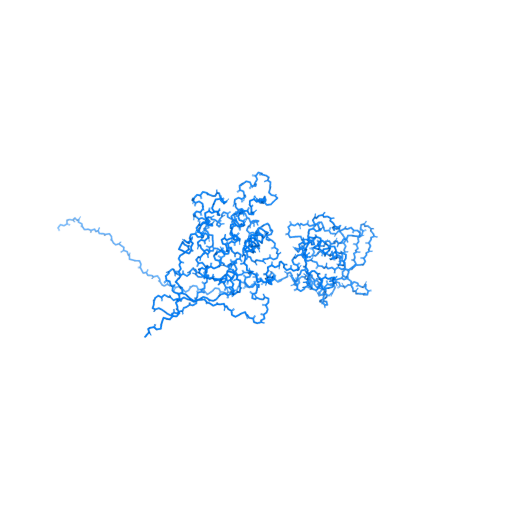970 1.00 84.06 88 SER A CA 1
ATOM 679 C C . SER A 1 88 ? -6.654 7.700 -10.198 1.00 84.06 88 SER A C 1
ATOM 681 O O . SER A 1 88 ? -6.492 7.013 -11.202 1.00 84.06 88 SER A O 1
ATOM 683 N N . HIS A 1 89 ? -7.549 8.695 -10.174 1.00 82.38 89 HIS A N 1
ATOM 684 C CA . HIS A 1 89 ? -8.319 9.101 -11.356 1.00 82.38 89 HIS A CA 1
ATOM 685 C C . HIS A 1 89 ? -7.463 9.778 -12.436 1.00 82.38 89 HIS A C 1
ATOM 687 O O . HIS A 1 89 ? -7.884 9.830 -13.588 1.00 82.38 89 HIS A O 1
ATOM 693 N N . GLY A 1 90 ? -6.283 10.291 -12.080 1.00 78.38 90 GLY A N 1
ATOM 694 C CA . GLY A 1 90 ? -5.311 10.835 -13.029 1.00 78.38 90 GLY A CA 1
ATOM 695 C C . GLY A 1 90 ? -4.463 9.771 -13.729 1.00 78.38 90 GLY A C 1
ATOM 696 O O . GLY A 1 90 ? -3.747 10.107 -14.666 1.00 78.38 90 GLY A O 1
ATOM 697 N N . TYR A 1 91 ? -4.544 8.509 -13.296 1.00 79.00 91 TYR A N 1
ATOM 698 C CA . TYR A 1 91 ? -3.790 7.400 -13.877 1.00 79.00 91 TYR A CA 1
ATOM 699 C C . TYR A 1 91 ? -4.651 6.595 -14.852 1.00 79.00 91 TYR A C 1
ATOM 701 O O . TYR A 1 91 ? -5.849 6.383 -14.640 1.00 79.00 91 TYR A O 1
ATOM 709 N N . ILE A 1 92 ? -4.003 6.085 -15.899 1.00 80.31 92 ILE A N 1
ATOM 710 C CA . ILE A 1 92 ? -4.558 5.027 -16.740 1.00 80.31 92 ILE A CA 1
ATOM 711 C C . ILE A 1 92 ? -4.287 3.703 -16.024 1.00 80.31 92 ILE A C 1
ATOM 713 O O . ILE A 1 92 ? -3.134 3.329 -15.820 1.00 80.31 92 ILE A O 1
ATOM 717 N N . LEU A 1 93 ? -5.354 3.030 -15.598 1.00 81.94 93 LEU A N 1
ATOM 718 C CA . LEU A 1 93 ? -5.294 1.780 -14.846 1.00 81.94 93 LEU A CA 1
ATOM 719 C C . LEU A 1 93 ? -6.126 0.717 -15.574 1.00 81.94 93 LEU A C 1
ATOM 721 O O . LEU A 1 93 ? -7.284 1.008 -15.885 1.00 81.94 93 LEU A O 1
ATOM 725 N N . PRO A 1 94 ? -5.592 -0.493 -15.824 1.00 82.38 94 PRO A N 1
ATOM 726 C CA . PRO A 1 94 ? -4.212 -0.940 -15.594 1.00 82.38 94 PRO A CA 1
ATOM 727 C C . PRO A 1 94 ? -3.202 -0.177 -16.471 1.00 82.38 94 PRO A C 1
ATOM 729 O O . PRO A 1 94 ? -3.565 0.254 -17.570 1.00 82.38 94 PRO A O 1
ATOM 732 N N . PRO A 1 95 ? -1.941 -0.020 -16.032 1.00 70.44 95 PRO A N 1
ATOM 733 C CA . PRO A 1 95 ? -0.894 0.515 -16.893 1.00 70.44 95 PRO A CA 1
ATOM 734 C C . PRO A 1 95 ? -0.668 -0.432 -18.082 1.00 70.44 95 PRO A C 1
ATOM 736 O O . PRO A 1 95 ? -0.718 -1.646 -17.928 1.00 70.44 95 PRO A O 1
ATOM 739 N N . ASN A 1 96 ? -0.415 0.120 -19.271 1.00 68.88 96 ASN A N 1
ATOM 740 C CA . ASN A 1 96 ? -0.132 -0.639 -20.502 1.00 68.88 96 ASN A CA 1
ATOM 741 C C . ASN A 1 96 ? -1.241 -1.605 -20.971 1.00 68.88 96 ASN A C 1
ATOM 743 O O . ASN A 1 96 ? -0.995 -2.426 -21.852 1.00 68.88 96 ASN A O 1
ATOM 747 N N . ALA A 1 97 ? -2.455 -1.519 -20.419 1.00 72.00 97 ALA A N 1
ATOM 748 C CA . ALA A 1 97 ? -3.576 -2.306 -20.913 1.00 72.00 97 ALA A CA 1
ATOM 749 C C . ALA A 1 97 ? -4.053 -1.794 -22.280 1.00 72.00 97 ALA A C 1
ATOM 751 O O . ALA A 1 97 ? -4.148 -0.586 -22.508 1.00 72.00 97 ALA A O 1
ATOM 752 N N . GLU A 1 98 ? -4.418 -2.728 -23.161 1.00 69.19 98 GLU A N 1
ATOM 753 C CA . GLU A 1 98 ? -5.101 -2.414 -24.418 1.00 69.19 98 GLU A CA 1
ATOM 754 C C . GLU A 1 98 ? -6.370 -1.585 -24.145 1.00 69.19 98 GLU A C 1
ATOM 756 O O . GLU A 1 98 ? -7.092 -1.900 -23.189 1.00 69.19 98 GLU A O 1
ATOM 761 N N . PRO A 1 99 ? -6.700 -0.568 -24.969 1.00 67.62 99 PRO A N 1
ATOM 762 C CA . PRO A 1 99 ? -7.814 0.354 -24.717 1.00 67.62 99 PRO A CA 1
ATOM 763 C C . PRO A 1 99 ? -9.155 -0.322 -24.394 1.00 67.62 99 PRO A C 1
ATOM 765 O O . PRO A 1 99 ? -9.931 0.181 -23.581 1.00 67.62 99 PRO A O 1
ATOM 768 N N . GLU A 1 100 ? -9.402 -1.487 -24.991 1.00 70.44 100 GLU A N 1
ATOM 769 C CA . GLU A 1 100 ? -10.605 -2.307 -24.809 1.00 70.44 100 GLU A CA 1
ATOM 770 C C . GLU A 1 100 ? -10.719 -2.908 -23.393 1.00 70.44 100 GLU A C 1
ATOM 772 O O . GLU A 1 100 ? -11.823 -3.093 -22.878 1.00 70.44 100 GLU A O 1
ATOM 777 N N . ASN A 1 101 ? -9.585 -3.153 -22.729 1.00 68.19 101 ASN A N 1
ATOM 778 C CA . ASN A 1 101 ? -9.493 -3.788 -21.410 1.00 68.19 101 ASN A CA 1
ATOM 779 C C . ASN A 1 101 ? -9.334 -2.788 -20.252 1.00 68.19 101 ASN A C 1
ATOM 781 O O . ASN A 1 101 ? -9.494 -3.177 -19.088 1.00 68.19 101 ASN A O 1
ATOM 785 N N . ILE A 1 102 ? -9.057 -1.510 -20.548 1.00 69.50 102 ILE A N 1
ATOM 786 C CA . ILE A 1 102 ? -8.899 -0.447 -19.541 1.00 69.50 102 ILE A CA 1
ATOM 787 C C . ILE A 1 102 ? -10.205 -0.244 -18.770 1.00 69.50 102 ILE A C 1
ATOM 789 O O . ILE A 1 102 ? -10.206 -0.277 -17.543 1.00 69.50 102 ILE A O 1
ATOM 793 N N . GLY A 1 103 ? -11.332 -0.081 -19.471 1.00 71.44 103 GLY A N 1
ATOM 794 C CA . GLY A 1 103 ? -12.625 0.237 -18.850 1.00 71.44 103 GLY A CA 1
ATOM 795 C C . GLY A 1 103 ? -13.044 -0.756 -17.753 1.00 71.44 103 GLY A C 1
ATOM 796 O O . GLY A 1 103 ? -13.203 -0.343 -16.605 1.00 71.44 103 GLY A O 1
ATOM 797 N N . PRO A 1 104 ? -13.175 -2.062 -18.061 1.00 70.06 104 PRO A N 1
ATOM 798 C CA . PRO A 1 104 ? -13.588 -3.071 -17.081 1.00 70.06 104 PRO A CA 1
ATOM 799 C C . PRO A 1 104 ? -12.595 -3.292 -15.928 1.00 70.06 104 PRO A C 1
ATOM 801 O O . PRO A 1 104 ? -12.999 -3.716 -14.845 1.00 70.06 104 PRO A O 1
ATOM 804 N N . SER A 1 105 ? -11.302 -3.032 -16.149 1.00 82.31 105 SER A N 1
ATOM 805 C CA . SER A 1 105 ? -10.241 -3.321 -15.172 1.00 82.31 105 SER A CA 1
ATOM 806 C C . SER A 1 105 ? -9.899 -2.121 -14.284 1.00 82.31 105 SER A C 1
ATOM 808 O O . SER A 1 105 ? -9.421 -2.308 -13.164 1.00 82.31 105 SER A O 1
ATOM 810 N N . ALA A 1 106 ? -10.201 -0.897 -14.725 1.00 87.06 106 ALA A N 1
ATOM 811 C CA . ALA A 1 106 ? -9.883 0.327 -13.996 1.00 87.06 106 ALA A CA 1
ATOM 812 C C . ALA A 1 106 ? -10.480 0.352 -12.583 1.00 87.06 106 ALA A C 1
ATOM 814 O O . ALA A 1 106 ? -9.794 0.714 -11.627 1.00 87.06 106 ALA A O 1
ATOM 815 N N . ASP A 1 107 ? -11.733 -0.077 -12.418 1.00 91.38 107 ASP A N 1
ATOM 816 C CA . ASP A 1 107 ? -12.390 -0.086 -11.107 1.00 91.38 107 ASP A CA 1
ATOM 817 C C . ASP A 1 107 ? -11.748 -1.096 -10.151 1.00 91.38 107 ASP A C 1
ATOM 819 O O . ASP A 1 107 ? -11.598 -0.812 -8.960 1.00 91.38 107 ASP A O 1
ATOM 823 N N . ARG A 1 108 ? -11.290 -2.243 -10.675 1.00 94.00 108 ARG A N 1
ATOM 824 C CA . ARG A 1 108 ? -10.556 -3.247 -9.893 1.00 94.00 108 ARG A CA 1
ATOM 825 C C . ARG A 1 108 ? -9.235 -2.680 -9.390 1.00 94.00 108 ARG A C 1
ATOM 827 O O . ARG A 1 108 ? -8.941 -2.785 -8.203 1.00 94.00 108 ARG A O 1
ATOM 834 N N . TRP A 1 109 ? -8.477 -2.023 -10.262 1.00 94.31 109 TRP A N 1
ATOM 835 C CA . TRP A 1 109 ? -7.196 -1.410 -9.910 1.00 94.31 109 TRP A CA 1
ATOM 836 C C . TRP A 1 109 ? -7.351 -0.240 -8.940 1.00 94.31 109 TRP A C 1
ATOM 838 O O . TRP A 1 109 ? -6.590 -0.130 -7.980 1.00 94.31 109 TRP A O 1
ATOM 848 N N . ARG A 1 110 ? -8.385 0.592 -9.112 1.00 94.31 110 ARG A N 1
ATOM 849 C CA . ARG A 1 110 ? -8.720 1.656 -8.153 1.00 94.31 110 ARG A CA 1
ATOM 850 C C . ARG A 1 110 ? -9.123 1.094 -6.795 1.00 94.31 110 ARG A C 1
ATOM 852 O O . ARG A 1 110 ? -8.738 1.661 -5.775 1.00 94.31 110 ARG A O 1
ATOM 859 N N . PHE A 1 111 ? -9.866 -0.013 -6.761 1.00 96.44 111 PHE A N 1
ATOM 860 C CA . PHE A 1 111 ? -10.165 -0.713 -5.513 1.00 96.44 111 PHE A CA 1
ATOM 861 C C . PHE A 1 111 ? -8.900 -1.306 -4.875 1.00 96.44 111 PHE A C 1
ATOM 863 O O . PHE A 1 111 ? -8.705 -1.158 -3.672 1.00 96.44 111 PHE A O 1
ATOM 870 N N . GLY A 1 112 ? -7.995 -1.894 -5.662 1.00 96.75 112 GLY A N 1
ATOM 871 C CA . GLY A 1 112 ? -6.695 -2.357 -5.172 1.00 96.75 112 GLY A CA 1
ATOM 872 C C . GLY A 1 112 ? -5.858 -1.226 -4.566 1.00 96.75 112 GLY A C 1
ATOM 873 O O . GLY A 1 112 ? -5.376 -1.365 -3.445 1.00 96.75 112 GLY A O 1
ATOM 874 N N . ALA A 1 113 ? -5.776 -0.070 -5.232 1.00 96.06 113 ALA A N 1
ATOM 875 C CA . ALA A 1 113 ? -5.116 1.121 -4.694 1.00 96.06 113 ALA A CA 1
ATOM 876 C C . ALA A 1 113 ? -5.780 1.616 -3.398 1.00 96.06 113 ALA A C 1
ATOM 878 O O . ALA A 1 113 ? -5.095 1.942 -2.435 1.00 96.06 113 ALA A O 1
ATOM 879 N N . PHE A 1 114 ? -7.114 1.626 -3.341 1.00 97.38 114 PHE A N 1
ATOM 880 C CA . PHE A 1 114 ? -7.869 1.981 -2.137 1.00 97.38 114 PHE A CA 1
ATOM 881 C C . PHE A 1 114 ? -7.522 1.071 -0.947 1.00 97.38 114 PHE A C 1
ATOM 883 O O . PHE A 1 114 ? -7.276 1.560 0.156 1.00 97.38 114 PHE A O 1
ATOM 890 N N . ILE A 1 115 ? -7.455 -0.245 -1.171 1.00 97.94 115 ILE A N 1
ATOM 891 C CA . ILE A 1 115 ? -7.066 -1.218 -0.143 1.00 97.94 115 ILE A CA 1
ATOM 892 C C . ILE A 1 115 ? -5.594 -1.049 0.253 1.00 97.94 115 ILE A C 1
ATOM 894 O O . ILE A 1 115 ? -5.290 -1.112 1.442 1.00 97.94 115 ILE A O 1
ATOM 898 N N . ALA A 1 116 ? -4.696 -0.773 -0.698 1.00 96.19 116 ALA A N 1
ATOM 899 C CA . ALA A 1 116 ? -3.286 -0.499 -0.415 1.00 96.19 116 ALA A CA 1
ATOM 900 C C . ALA A 1 116 ? -3.118 0.717 0.510 1.00 96.19 116 ALA A C 1
ATOM 902 O O . ALA A 1 116 ? -2.387 0.646 1.494 1.00 96.19 116 ALA A O 1
ATOM 903 N N . ILE A 1 117 ? -3.848 1.806 0.240 1.00 94.94 117 ILE A N 1
ATOM 904 C CA . ILE A 1 117 ? -3.831 3.013 1.077 1.00 94.94 117 ILE A CA 1
ATOM 905 C C . ILE A 1 117 ? -4.389 2.720 2.472 1.00 94.94 117 ILE A C 1
ATOM 907 O O . ILE A 1 117 ? -3.828 3.183 3.453 1.00 94.94 117 ILE A O 1
ATOM 911 N N . LEU A 1 118 ? -5.462 1.937 2.611 1.00 95.12 118 LEU A N 1
ATOM 912 C CA . LEU A 1 118 ? -5.937 1.535 3.943 1.00 95.12 118 LEU A CA 1
ATOM 913 C C . LEU A 1 118 ? -4.908 0.684 4.696 1.00 95.12 118 LEU A C 1
ATOM 915 O O . LEU A 1 118 ? -4.777 0.795 5.911 1.00 95.12 118 LEU A O 1
ATOM 919 N N . ALA A 1 119 ? -4.199 -0.188 3.983 1.00 93.75 119 ALA A N 1
ATOM 920 C CA . ALA A 1 119 ? -3.304 -1.162 4.586 1.00 93.75 119 ALA A CA 1
ATOM 921 C C . ALA A 1 119 ? -1.904 -0.619 4.916 1.00 93.75 119 ALA A C 1
ATOM 923 O O . ALA A 1 119 ? -1.221 -1.239 5.731 1.00 93.75 119 ALA A O 1
ATOM 924 N N . HIS A 1 120 ? -1.482 0.510 4.328 1.00 87.06 120 HIS A N 1
ATOM 925 C CA . HIS A 1 120 ? -0.099 1.005 4.427 1.00 87.06 120 HIS A CA 1
ATOM 926 C C . HIS A 1 120 ? 0.383 1.191 5.875 1.00 87.06 120 HIS A C 1
ATOM 928 O O . HIS A 1 120 ? 1.529 0.895 6.192 1.00 87.06 120 HIS A O 1
ATOM 934 N N . ASP A 1 121 ? -0.523 1.575 6.773 1.00 83.38 121 ASP A N 1
ATOM 935 C CA . ASP A 1 121 ? -0.217 1.864 8.173 1.00 83.38 121 ASP A CA 1
ATOM 936 C C . ASP A 1 121 ? -0.658 0.759 9.155 1.00 83.38 121 ASP A C 1
ATOM 938 O O . ASP A 1 121 ? -0.472 0.881 10.370 1.00 83.38 121 ASP A O 1
ATOM 942 N N . LEU A 1 122 ? -1.199 -0.366 8.661 1.00 87.88 122 LEU A N 1
ATOM 943 C CA . LEU A 1 122 ? -1.621 -1.488 9.516 1.00 87.88 122 LEU A CA 1
ATOM 944 C C . LEU A 1 122 ? -0.456 -2.130 10.276 1.00 87.88 122 LEU A C 1
ATOM 946 O O . LEU A 1 122 ? -0.657 -2.674 11.364 1.00 87.88 122 LEU A O 1
ATOM 950 N N . GLY A 1 123 ? 0.759 -2.052 9.725 1.00 84.06 123 GLY A N 1
ATOM 951 C CA . GLY A 1 123 ? 1.970 -2.541 10.377 1.00 84.06 123 GLY A CA 1
ATOM 952 C C . GLY A 1 123 ? 2.158 -1.958 11.778 1.00 84.06 123 GLY A C 1
ATOM 953 O O . GLY A 1 123 ? 2.500 -2.693 12.705 1.00 84.06 123 GLY A O 1
ATOM 954 N N . LYS A 1 124 ? 1.831 -0.669 11.968 1.00 80.19 124 LYS A N 1
ATOM 955 C CA . LYS A 1 124 ? 2.032 0.063 13.236 1.00 80.19 124 LYS A CA 1
ATOM 956 C C . LYS A 1 124 ? 1.228 -0.543 14.376 1.00 80.19 124 LYS A C 1
ATOM 958 O O . LYS A 1 124 ? 1.729 -0.686 15.490 1.00 80.19 124 LYS A O 1
ATOM 963 N N . ILE A 1 125 ? -0.008 -0.947 14.084 1.00 85.69 125 ILE A N 1
ATOM 964 C CA . ILE A 1 125 ? -0.926 -1.557 15.057 1.00 85.69 125 ILE A CA 1
ATOM 965 C C . ILE A 1 125 ? -0.334 -2.863 15.602 1.00 85.69 125 ILE A C 1
ATOM 967 O O . ILE A 1 125 ? -0.519 -3.202 16.770 1.00 85.69 125 ILE A O 1
ATOM 971 N N . VAL A 1 126 ? 0.401 -3.585 14.758 1.00 85.50 126 VAL A N 1
ATOM 972 C CA . VAL A 1 126 ? 0.977 -4.887 15.079 1.00 85.50 126 VAL A CA 1
ATOM 973 C C . VAL A 1 126 ? 2.290 -4.764 15.855 1.00 85.50 126 VAL A C 1
ATOM 975 O O . VAL A 1 126 ? 2.493 -5.466 16.853 1.00 85.50 126 VAL A O 1
ATOM 978 N N . THR A 1 127 ? 3.199 -3.913 15.383 1.00 79.56 127 THR A N 1
ATOM 979 C CA . THR A 1 127 ? 4.600 -3.919 15.829 1.00 79.56 127 THR A CA 1
ATOM 980 C C . THR A 1 127 ? 4.929 -2.836 16.834 1.00 79.56 127 THR A C 1
ATOM 982 O O . THR A 1 127 ? 5.735 -3.075 17.732 1.00 79.56 127 THR A O 1
ATOM 985 N N . ASP A 1 128 ? 4.307 -1.668 16.707 1.00 75.81 128 ASP A N 1
ATOM 986 C CA . ASP A 1 128 ? 4.734 -0.464 17.424 1.00 75.81 128 ASP A CA 1
ATOM 987 C C . ASP A 1 128 ? 3.901 -0.255 18.686 1.00 75.81 128 ASP A C 1
ATOM 989 O O . ASP A 1 128 ? 4.373 0.320 19.670 1.00 75.81 128 ASP A O 1
ATOM 993 N N . LEU A 1 129 ? 2.675 -0.777 18.683 1.00 78.56 129 LEU A N 1
ATOM 994 C CA . LEU A 1 129 ? 1.740 -0.682 19.789 1.00 78.56 129 LEU A CA 1
ATOM 995 C C . LEU A 1 129 ? 1.618 -2.013 20.535 1.00 78.56 129 LEU A C 1
ATOM 997 O O . LEU A 1 129 ? 1.686 -3.120 19.992 1.00 78.56 129 LEU A O 1
ATOM 1001 N N . GLU A 1 130 ? 1.458 -1.896 21.843 1.00 84.00 130 GLU A N 1
ATOM 1002 C CA . GLU A 1 130 ? 0.979 -2.963 22.702 1.00 84.00 130 GLU A CA 1
ATOM 1003 C C . GLU A 1 130 ? -0.330 -2.498 23.313 1.00 84.00 130 GLU A C 1
ATOM 1005 O O . GLU A 1 130 ? -0.386 -1.459 23.972 1.00 84.00 130 GLU A O 1
ATOM 1010 N N . VAL A 1 131 ? -1.379 -3.272 23.073 1.00 88.81 131 VAL A N 1
ATOM 1011 C CA . VAL A 1 131 ? -2.725 -2.960 23.526 1.00 88.81 131 VAL A CA 1
ATOM 1012 C C . VAL A 1 131 ? -3.185 -4.071 24.450 1.00 88.81 131 VAL A C 1
ATOM 1014 O O . VAL A 1 131 ? -3.046 -5.257 24.147 1.00 88.81 131 VAL A O 1
ATOM 1017 N N . VAL A 1 132 ? -3.749 -3.680 25.582 1.00 92.06 132 VAL A N 1
ATOM 1018 C CA . VAL A 1 132 ? -4.387 -4.582 26.534 1.00 92.06 132 VAL A CA 1
ATOM 1019 C C . VAL A 1 132 ? -5.832 -4.158 26.715 1.00 92.06 132 VAL A C 1
ATOM 1021 O O . VAL A 1 132 ? -6.142 -2.970 26.674 1.00 92.06 132 VAL A O 1
ATOM 1024 N N . TYR A 1 133 ? -6.726 -5.111 26.934 1.00 93.81 133 TYR A N 1
ATOM 1025 C CA . TYR A 1 133 ? -8.141 -4.832 27.142 1.00 93.81 133 TYR A CA 1
ATOM 1026 C C . TYR A 1 133 ? -8.721 -5.668 28.270 1.00 93.81 133 TYR A C 1
ATOM 1028 O O . TYR A 1 133 ? -8.168 -6.707 28.628 1.00 93.81 133 TYR A O 1
ATOM 1036 N N . ARG A 1 134 ? -9.835 -5.210 28.837 1.00 93.44 134 ARG A N 1
ATOM 1037 C CA . ARG A 1 134 ? -10.599 -5.948 29.840 1.00 93.44 134 ARG A CA 1
ATOM 1038 C C . ARG A 1 134 ? -12.091 -5.848 29.570 1.00 93.44 134 ARG A C 1
ATOM 1040 O O . ARG A 1 134 ? -12.617 -4.774 29.277 1.00 93.44 134 ARG A O 1
ATOM 1047 N N . ALA A 1 135 ? -12.775 -6.974 29.718 1.00 88.81 135 ALA A N 1
ATOM 1048 C CA . ALA A 1 135 ? -14.219 -6.979 29.845 1.00 88.81 135 ALA A CA 1
ATOM 1049 C C . ALA A 1 135 ? -14.616 -6.474 31.249 1.00 88.81 135 ALA A C 1
ATOM 1051 O O . ALA A 1 135 ? -13.779 -6.436 32.163 1.00 88.81 135 ALA A O 1
ATOM 1052 N N . PRO A 1 136 ? -15.886 -6.086 31.457 1.00 83.81 136 PRO A N 1
ATOM 1053 C CA . PRO A 1 136 ? -16.367 -5.719 32.781 1.00 83.81 136 PRO A CA 1
ATOM 1054 C C . PRO A 1 136 ? -16.060 -6.816 33.806 1.00 83.81 136 PRO A C 1
ATOM 1056 O O . PRO A 1 136 ? -16.370 -7.986 33.588 1.00 83.81 136 PRO A O 1
ATOM 1059 N N . ASN A 1 137 ? -15.462 -6.429 34.934 1.00 82.69 137 ASN A N 1
ATOM 1060 C CA . ASN A 1 137 ? -15.083 -7.319 36.039 1.00 82.69 137 ASN A CA 1
ATOM 1061 C C . ASN A 1 137 ? -14.015 -8.383 35.708 1.00 82.69 137 ASN A C 1
ATOM 1063 O O . ASN A 1 137 ? -13.896 -9.364 36.442 1.00 82.69 137 ASN A O 1
ATOM 1067 N N . THR A 1 138 ? -13.214 -8.199 34.653 1.00 88.88 138 THR A N 1
ATOM 1068 C CA . THR A 1 138 ? -12.068 -9.077 34.350 1.00 88.88 138 THR A CA 1
ATOM 1069 C C . THR A 1 138 ? -10.728 -8.358 34.502 1.00 88.88 138 THR A C 1
ATOM 1071 O O . THR A 1 138 ? -10.647 -7.135 34.639 1.00 88.88 138 THR A O 1
ATOM 1074 N N . THR A 1 139 ? -9.642 -9.131 34.473 1.00 89.56 139 THR A N 1
ATOM 1075 C CA . THR A 1 139 ? -8.279 -8.598 34.377 1.00 89.56 139 THR A CA 1
ATOM 1076 C C . THR A 1 139 ? -7.975 -8.127 32.957 1.00 89.56 139 THR A C 1
ATOM 1078 O O . THR A 1 139 ? -8.612 -8.571 32.000 1.00 89.56 139 THR A O 1
ATOM 1081 N N . PHE A 1 140 ? -6.986 -7.240 32.820 1.00 91.62 140 PHE A N 1
ATOM 1082 C CA . PHE A 1 140 ? -6.441 -6.881 31.513 1.00 91.62 140 PHE A CA 1
ATOM 1083 C C . PHE A 1 140 ? -5.750 -8.084 30.870 1.00 91.62 140 PHE A C 1
ATOM 1085 O O . PHE A 1 140 ? -5.004 -8.807 31.531 1.00 91.62 140 PHE A O 1
ATOM 1092 N N . GLN A 1 141 ? -5.982 -8.260 29.576 1.00 92.44 141 GLN A N 1
ATOM 1093 C CA . GLN A 1 141 ? -5.330 -9.256 28.738 1.00 92.44 141 GLN A CA 1
ATOM 1094 C C . GLN A 1 141 ? -4.789 -8.607 27.468 1.00 92.44 141 GLN A C 1
ATOM 1096 O O . GLN A 1 141 ? -5.315 -7.596 27.001 1.00 92.44 141 GLN A O 1
ATOM 1101 N N . GLN A 1 142 ? -3.729 -9.187 26.912 1.00 92.50 142 GLN A N 1
ATOM 1102 C CA . GLN A 1 142 ? -3.116 -8.685 25.689 1.00 92.50 142 GLN A CA 1
ATOM 1103 C C . GLN A 1 142 ? -4.048 -8.878 24.490 1.00 92.50 142 GLN A C 1
ATOM 1105 O O . GLN A 1 142 ? -4.605 -9.958 24.283 1.00 92.50 142 GLN A O 1
ATOM 1110 N N . TRP A 1 143 ? -4.201 -7.823 23.691 1.00 93.56 143 TRP A N 1
ATOM 1111 C CA . TRP A 1 143 ? -4.865 -7.893 22.400 1.00 93.56 143 TRP A CA 1
ATOM 1112 C C . TRP A 1 143 ? -3.865 -8.286 21.315 1.00 93.56 143 TRP A C 1
ATOM 1114 O O . TRP A 1 143 ? -2.783 -7.710 21.199 1.00 93.56 143 TRP A O 1
ATOM 1124 N N . PHE A 1 144 ? -4.256 -9.263 20.503 1.00 91.75 144 PHE A N 1
ATOM 1125 C CA . PHE A 1 144 ? -3.538 -9.671 19.306 1.00 91.75 144 PHE A CA 1
ATOM 1126 C C . PHE A 1 144 ? -4.459 -9.434 18.102 1.00 91.75 144 PHE A C 1
ATOM 1128 O O . PHE A 1 144 ? -5.450 -10.159 17.972 1.00 91.75 144 PHE A O 1
ATOM 1135 N N . PRO A 1 145 ? -4.147 -8.473 17.209 1.00 91.44 145 PRO A N 1
ATOM 1136 C CA . PRO A 1 145 ? -5.016 -8.114 16.082 1.00 91.44 145 PRO A CA 1
ATOM 1137 C C . PRO A 1 145 ? -5.378 -9.292 15.159 1.00 91.44 145 PRO A C 1
ATOM 1139 O O . PRO A 1 145 ? -6.459 -9.332 14.572 1.00 91.44 145 PRO A O 1
ATOM 1142 N N . TRP A 1 146 ? -4.514 -10.310 15.078 1.00 90.69 146 TRP A N 1
ATOM 1143 C CA . TRP A 1 146 ? -4.769 -11.538 14.317 1.00 90.69 146 TRP A CA 1
ATOM 1144 C C . TRP A 1 146 ? -6.006 -12.306 14.776 1.00 90.69 146 TRP A C 1
ATOM 1146 O O . TRP A 1 146 ? -6.668 -12.931 13.948 1.00 90.69 146 TRP A O 1
ATOM 1156 N N . TYR A 1 147 ? -6.355 -12.240 16.063 1.00 89.69 147 TYR A N 1
ATOM 1157 C CA . TYR A 1 147 ? -7.532 -12.924 16.606 1.00 89.69 147 TYR A CA 1
ATOM 1158 C C . TYR A 1 147 ? -8.829 -12.133 16.424 1.00 89.69 147 TYR A C 1
ATOM 1160 O O . TYR A 1 147 ? -9.907 -12.661 16.687 1.00 89.69 147 TYR A O 1
ATOM 1168 N N . GLY A 1 148 ? -8.751 -10.921 15.876 1.00 89.88 148 GLY A N 1
ATOM 1169 C CA . GLY A 1 148 ? -9.899 -10.087 15.552 1.00 89.88 148 GLY A CA 1
ATOM 1170 C C . GLY A 1 148 ? -9.853 -8.740 16.251 1.00 89.88 148 GLY A C 1
ATOM 1171 O O . GLY A 1 148 ? -8.913 -8.424 16.980 1.00 89.88 148 GLY A O 1
ATOM 1172 N N . ASN A 1 149 ? -10.890 -7.948 16.004 1.00 92.38 149 ASN A N 1
ATOM 1173 C CA . ASN A 1 149 ? -11.009 -6.596 16.529 1.00 92.38 149 ASN A CA 1
ATOM 1174 C C . ASN A 1 149 ? -11.261 -6.621 18.041 1.00 92.38 149 ASN A C 1
ATOM 1176 O O . ASN A 1 149 ? -11.749 -7.615 18.590 1.00 92.38 149 ASN A O 1
ATOM 1180 N N . LEU A 1 150 ? -10.937 -5.518 18.717 1.00 92.19 150 LEU A N 1
ATOM 1181 C CA . LEU A 1 150 ? -11.332 -5.346 20.110 1.00 92.19 150 LEU A CA 1
ATOM 1182 C C . LEU A 1 150 ? -12.864 -5.428 20.219 1.00 92.19 150 LEU A C 1
ATOM 1184 O O . LEU A 1 150 ? -13.555 -4.725 19.477 1.00 92.19 150 LEU A O 1
ATOM 1188 N N . PRO A 1 151 ? -13.419 -6.261 21.119 1.00 91.50 151 PRO A N 1
ATOM 1189 C CA . PRO A 1 151 ? -14.864 -6.334 21.282 1.00 91.50 151 PRO A CA 1
ATOM 1190 C C . PRO A 1 151 ? -15.424 -4.976 21.718 1.00 91.50 151 PRO A C 1
ATOM 1192 O O . PRO A 1 151 ? -14.924 -4.379 22.667 1.00 91.50 151 PRO A O 1
ATOM 1195 N N . ALA A 1 152 ? -16.469 -4.488 21.053 1.00 90.94 152 ALA A N 1
ATOM 1196 C CA . ALA A 1 152 ? -17.076 -3.211 21.418 1.00 90.94 152 ALA A CA 1
ATOM 1197 C C . ALA A 1 152 ? -17.552 -3.220 22.884 1.00 90.94 152 ALA A C 1
ATOM 1199 O O . ALA A 1 152 ? -18.121 -4.203 23.362 1.00 90.94 152 ALA A O 1
ATOM 1200 N N . GLY A 1 153 ? -17.313 -2.121 23.601 1.00 90.12 153 GLY A N 1
ATOM 1201 C CA . GLY A 1 153 ? -17.686 -1.969 25.009 1.00 90.12 153 GLY A CA 1
ATOM 1202 C C . GLY A 1 153 ? -16.630 -2.424 26.023 1.00 90.12 153 GLY A C 1
ATOM 1203 O O . GLY A 1 153 ? -16.832 -2.214 27.217 1.00 90.12 153 GLY A O 1
ATOM 1204 N N . VAL A 1 154 ? -15.506 -3.011 25.592 1.00 92.88 154 VAL A N 1
ATOM 1205 C CA . VAL A 1 154 ? -14.383 -3.313 26.500 1.00 92.88 154 VAL A CA 1
ATOM 1206 C C . VAL A 1 154 ? -13.541 -2.070 26.754 1.00 92.88 154 VAL A C 1
ATOM 1208 O O . VAL A 1 154 ? -13.356 -1.237 25.868 1.00 92.88 154 VAL A O 1
ATOM 1211 N N . GLU A 1 155 ? -12.985 -1.958 27.954 1.00 92.94 155 GLU A N 1
ATOM 1212 C CA . GLU A 1 155 ? -11.985 -0.934 28.244 1.00 92.94 155 GLU A CA 1
ATOM 1213 C C . GLU A 1 155 ? -10.627 -1.398 27.730 1.00 92.94 155 GLU A C 1
ATOM 1215 O O . GLU A 1 155 ? -10.260 -2.562 27.912 1.00 92.94 155 GLU A O 1
ATOM 1220 N N . TYR A 1 156 ? -9.855 -0.495 27.133 1.00 92.00 156 TYR A N 1
ATOM 1221 C CA . TYR A 1 156 ? -8.513 -0.816 26.668 1.00 92.00 156 TYR A CA 1
ATOM 1222 C C . TYR A 1 156 ? -7.489 0.237 27.078 1.00 92.00 156 TYR A C 1
ATOM 1224 O O . TYR A 1 156 ? -7.802 1.386 27.380 1.00 92.00 156 TYR A O 1
ATOM 1232 N N . GLN A 1 157 ? -6.234 -0.185 27.107 1.00 88.50 157 GLN A N 1
ATOM 1233 C CA . GLN A 1 157 ? -5.070 0.668 27.269 1.00 88.50 157 GLN A CA 1
ATOM 1234 C C . GLN A 1 157 ? -4.082 0.321 26.172 1.00 88.50 157 GLN A C 1
ATOM 1236 O O . GLN A 1 157 ? -4.012 -0.823 25.724 1.00 88.50 157 GLN A O 1
ATOM 1241 N N . PHE A 1 158 ? -3.291 1.298 25.764 1.00 84.75 158 PHE A N 1
ATOM 1242 C CA . PHE A 1 158 ? -2.213 1.076 24.822 1.00 84.75 158 PHE A CA 1
ATOM 1243 C C . PHE A 1 158 ? -0.952 1.769 25.312 1.00 84.75 158 PHE A C 1
ATOM 1245 O O . PHE A 1 158 ? -1.002 2.779 26.015 1.00 84.75 158 PHE A O 1
ATOM 1252 N N . ARG A 1 159 ? 0.187 1.217 24.921 1.00 75.31 159 ARG A N 1
ATOM 1253 C CA . ARG A 1 159 ? 1.488 1.857 25.055 1.00 75.31 159 ARG A CA 1
ATOM 1254 C C . ARG A 1 159 ? 2.289 1.609 23.794 1.00 75.31 159 ARG A C 1
ATOM 1256 O O . ARG A 1 159 ? 2.142 0.567 23.155 1.00 75.31 159 ARG A O 1
ATOM 1263 N N . PHE A 1 160 ? 3.167 2.542 23.471 1.00 71.75 160 PHE A N 1
ATOM 1264 C CA . PHE A 1 160 ? 4.192 2.278 22.480 1.00 71.75 160 PHE A CA 1
ATOM 1265 C C . PHE A 1 160 ? 5.210 1.299 23.056 1.00 71.75 160 PHE A C 1
ATOM 1267 O O . PHE A 1 160 ? 5.617 1.397 24.222 1.00 71.75 160 PHE A O 1
ATOM 1274 N N . ARG A 1 161 ? 5.596 0.314 22.249 1.00 70.81 161 ARG A N 1
ATOM 1275 C CA . ARG A 1 161 ? 6.669 -0.601 22.620 1.00 70.81 161 ARG A CA 1
ATOM 1276 C C . ARG A 1 161 ? 7.966 0.193 22.658 1.00 70.81 161 ARG A C 1
ATOM 1278 O O . ARG A 1 161 ? 8.241 0.983 21.758 1.00 70.81 161 ARG A O 1
ATOM 1285 N N . LYS A 1 162 ? 8.789 -0.028 23.689 1.00 59.59 162 LYS A N 1
ATOM 1286 C CA . LYS A 1 162 ? 10.142 0.536 23.709 1.00 59.59 162 LYS A CA 1
ATOM 1287 C C . LYS A 1 162 ? 10.851 0.060 22.447 1.00 59.59 162 LYS A C 1
ATOM 1289 O O . LYS A 1 162 ? 11.009 -1.149 22.270 1.00 59.59 162 LYS A O 1
ATOM 1294 N N . LYS A 1 163 ? 11.247 0.998 21.579 1.00 53.31 163 LYS A N 1
ATOM 1295 C CA . LYS A 1 163 ? 12.096 0.687 20.428 1.00 53.31 163 LYS A CA 1
ATOM 1296 C C . LYS A 1 163 ? 13.286 -0.094 20.961 1.00 53.31 163 LYS A C 1
ATOM 1298 O O . LYS A 1 163 ? 13.964 0.370 21.876 1.00 53.31 163 LYS A O 1
ATOM 1303 N N . ILE A 1 164 ? 13.487 -1.300 20.443 1.00 50.41 164 ILE A N 1
ATOM 1304 C CA . ILE A 1 164 ? 14.687 -2.073 20.746 1.00 50.41 164 ILE A CA 1
ATOM 1305 C C . ILE A 1 164 ? 15.854 -1.157 20.361 1.00 50.41 164 ILE A C 1
ATOM 1307 O O . ILE A 1 164 ? 15.884 -0.663 19.235 1.00 50.41 164 ILE A O 1
ATOM 1311 N N . GLU A 1 165 ? 16.761 -0.873 21.301 1.00 39.69 165 GLU A N 1
ATOM 1312 C CA . GLU A 1 165 ? 17.850 0.120 21.165 1.00 39.69 165 GLU A CA 1
ATOM 1313 C C . GLU A 1 165 ? 18.850 -0.205 20.037 1.00 39.69 165 GLU A C 1
ATOM 1315 O O . GLU A 1 165 ? 19.825 0.509 19.831 1.00 39.69 165 GLU A O 1
ATOM 1320 N N . ASN A 1 166 ? 18.585 -1.247 19.248 1.00 39.59 166 ASN A N 1
ATOM 1321 C CA . ASN A 1 166 ? 19.301 -1.568 18.034 1.00 39.59 166 ASN A CA 1
ATOM 1322 C C . ASN A 1 166 ? 18.375 -2.100 16.929 1.00 39.59 166 ASN A C 1
ATOM 1324 O O . ASN A 1 166 ? 17.471 -2.899 17.168 1.00 39.59 166 ASN A O 1
ATOM 1328 N N . THR A 1 167 ? 18.766 -1.758 15.696 1.00 47.78 167 THR A N 1
ATOM 1329 C CA . THR A 1 167 ? 18.564 -2.464 14.416 1.00 47.78 167 THR A CA 1
ATOM 1330 C C . THR A 1 167 ? 17.245 -2.316 13.644 1.00 47.78 167 THR A C 1
ATOM 1332 O O . THR A 1 167 ? 16.162 -2.648 14.114 1.00 47.78 167 THR A O 1
ATOM 1335 N N . ARG A 1 168 ? 17.407 -1.901 12.374 1.00 46.69 168 ARG A N 1
ATOM 1336 C CA . ARG A 1 168 ? 16.722 -2.317 11.125 1.00 46.69 168 ARG A CA 1
ATOM 1337 C C . ARG A 1 168 ? 15.482 -3.216 11.266 1.00 46.69 168 ARG A C 1
ATOM 1339 O O . ARG A 1 168 ? 14.447 -2.880 10.709 1.00 46.69 168 ARG A O 1
ATOM 1346 N N . LEU A 1 169 ? 15.592 -4.300 12.036 1.00 46.62 169 LEU A N 1
ATOM 1347 C CA . LEU A 1 169 ? 14.550 -5.271 12.374 1.00 46.62 169 LEU A CA 1
ATOM 1348 C C . LEU A 1 169 ? 13.205 -4.642 12.755 1.00 46.62 169 LEU A C 1
ATOM 1350 O O . LEU A 1 169 ? 12.191 -5.039 12.193 1.00 46.62 169 LEU A O 1
ATOM 1354 N N . ALA A 1 170 ? 13.170 -3.652 13.653 1.00 49.00 170 ALA A N 1
ATOM 1355 C CA . ALA A 1 170 ? 11.901 -3.051 14.086 1.00 49.00 170 ALA A CA 1
ATOM 1356 C C . ALA A 1 170 ? 11.191 -2.292 12.947 1.00 49.00 170 ALA A C 1
ATOM 1358 O O . ALA A 1 170 ? 9.983 -2.435 12.770 1.00 49.00 170 ALA A O 1
ATOM 1359 N N . LYS A 1 171 ? 11.955 -1.555 12.126 1.00 54.91 171 LYS A N 1
ATOM 1360 C CA . LYS A 1 171 ? 11.436 -0.833 10.954 1.00 54.91 171 LYS A CA 1
ATOM 1361 C C . LYS A 1 171 ? 10.965 -1.805 9.864 1.00 54.91 171 LYS A C 1
ATOM 1363 O O . LYS A 1 171 ? 9.843 -1.684 9.387 1.00 54.91 171 LYS A O 1
ATOM 1368 N N . THR A 1 172 ? 11.768 -2.827 9.562 1.00 59.34 172 THR A N 1
ATOM 1369 C CA . THR A 1 172 ? 11.409 -3.862 8.579 1.00 59.34 172 THR A CA 1
ATOM 1370 C C . THR A 1 172 ? 10.234 -4.729 9.026 1.00 59.34 172 THR A C 1
ATOM 1372 O O . THR A 1 172 ? 9.502 -5.260 8.195 1.00 59.34 172 THR A O 1
ATOM 1375 N N . LEU A 1 173 ? 10.045 -4.914 10.338 1.00 67.44 173 LEU A N 1
ATOM 1376 C CA . LEU A 1 173 ? 8.942 -5.713 10.858 1.00 67.44 173 LEU A CA 1
ATOM 1377 C C . LEU A 1 173 ? 7.626 -4.954 10.708 1.00 67.44 173 LEU A C 1
ATOM 1379 O O . LEU A 1 173 ? 6.668 -5.547 10.228 1.00 67.44 173 LEU A O 1
ATOM 1383 N N . HIS A 1 174 ? 7.587 -3.663 11.054 1.00 72.75 174 HIS A N 1
ATOM 1384 C CA . HIS A 1 174 ? 6.446 -2.783 10.782 1.00 72.75 174 HIS A CA 1
ATOM 1385 C C . HIS A 1 174 ? 6.036 -2.865 9.304 1.00 72.75 174 HIS A C 1
ATOM 1387 O O . HIS A 1 174 ? 4.897 -3.207 8.983 1.00 72.75 174 HIS A O 1
ATOM 1393 N N . GLU A 1 175 ? 7.015 -2.644 8.425 1.00 71.50 175 GLU A N 1
ATOM 1394 C CA . GLU A 1 175 ? 6.870 -2.628 6.968 1.00 71.50 175 GLU A CA 1
ATOM 1395 C C . GLU A 1 175 ? 6.246 -3.924 6.421 1.00 71.50 175 GLU A C 1
ATOM 1397 O O . GLU A 1 175 ? 5.368 -3.882 5.562 1.00 71.50 175 GLU A O 1
ATOM 1402 N N . LYS A 1 176 ? 6.617 -5.080 6.983 1.00 78.19 176 LYS A N 1
ATOM 1403 C CA . LYS A 1 176 ? 6.105 -6.394 6.559 1.00 78.19 176 LYS A CA 1
ATOM 1404 C C . LYS A 1 176 ? 4.825 -6.827 7.280 1.00 78.19 176 LYS A C 1
ATOM 1406 O O . LYS A 1 176 ? 4.061 -7.633 6.750 1.00 78.19 176 LYS A O 1
ATOM 1411 N N . SER A 1 177 ? 4.563 -6.320 8.485 1.00 82.06 177 SER A N 1
ATOM 1412 C CA . SER A 1 177 ? 3.475 -6.812 9.346 1.00 82.06 177 SER A CA 1
ATOM 1413 C C . SER A 1 177 ? 2.083 -6.429 8.854 1.00 82.06 177 SER A C 1
ATOM 1415 O O . SER A 1 177 ? 1.123 -7.145 9.157 1.00 82.06 177 SER A O 1
ATOM 1417 N N . GLY A 1 178 ? 1.963 -5.361 8.055 1.00 85.19 178 GLY A N 1
ATOM 1418 C CA . GLY A 1 178 ? 0.692 -4.935 7.456 1.00 85.19 178 GLY A CA 1
ATOM 1419 C C . GLY A 1 178 ? 0.013 -6.042 6.641 1.00 85.19 178 GLY A C 1
ATOM 1420 O O . GLY A 1 178 ? -1.204 -6.220 6.723 1.00 85.19 178 GLY A O 1
ATOM 1421 N N . MET A 1 179 ? 0.804 -6.885 5.964 1.00 91.31 179 MET A N 1
ATOM 1422 C CA . MET A 1 179 ? 0.304 -8.030 5.190 1.00 91.31 179 MET A CA 1
ATOM 1423 C C . MET A 1 179 ? -0.513 -9.019 6.020 1.00 91.31 179 MET A C 1
ATOM 1425 O O . MET A 1 179 ? -1.454 -9.627 5.515 1.00 91.31 179 MET A O 1
ATOM 1429 N N . SER A 1 180 ? -0.188 -9.168 7.304 1.00 91.69 180 SER A N 1
ATOM 1430 C CA . SER A 1 180 ? -0.854 -10.138 8.171 1.00 91.69 180 SER A CA 1
ATOM 1431 C C . SER A 1 180 ? -2.296 -9.755 8.529 1.00 91.69 180 SER A C 1
ATOM 1433 O O . SER A 1 180 ? -3.082 -10.618 8.924 1.00 91.69 180 SER A O 1
ATOM 1435 N N . LEU A 1 181 ? -2.658 -8.479 8.355 1.00 93.31 181 LEU A N 1
ATOM 1436 C CA . LEU A 1 181 ? -4.000 -7.955 8.607 1.00 93.31 181 LEU A CA 1
ATOM 1437 C C . LEU A 1 181 ? -4.766 -7.607 7.326 1.00 93.31 181 LEU A C 1
ATOM 1439 O O . LEU A 1 181 ? -5.978 -7.414 7.399 1.00 93.31 181 LEU A O 1
ATOM 1443 N N . LEU A 1 182 ? -4.116 -7.603 6.157 1.00 94.69 182 LEU A N 1
ATOM 1444 C CA . LEU A 1 182 ? -4.749 -7.308 4.865 1.00 94.69 182 LEU A CA 1
ATOM 1445 C C . LEU A 1 182 ? -6.063 -8.086 4.622 1.00 94.69 182 LEU A C 1
ATOM 1447 O O . LEU A 1 182 ? -7.045 -7.457 4.220 1.00 94.69 182 LEU A O 1
ATOM 1451 N N . PRO A 1 183 ? -6.166 -9.402 4.919 1.00 94.62 183 PRO A N 1
ATOM 1452 C CA . PRO A 1 183 ? -7.411 -10.143 4.711 1.00 94.62 183 PRO A CA 1
ATOM 1453 C C . PRO A 1 183 ? -8.607 -9.612 5.515 1.00 94.62 183 PRO A C 1
ATOM 1455 O O . PRO A 1 183 ? -9.745 -9.838 5.118 1.00 94.62 183 PRO A O 1
ATOM 1458 N N . ARG A 1 184 ? -8.382 -8.892 6.626 1.00 94.12 184 ARG A N 1
ATOM 1459 C CA . ARG A 1 184 ? -9.461 -8.301 7.441 1.00 94.12 184 ARG A CA 1
ATOM 1460 C C . ARG A 1 184 ? -10.201 -7.189 6.699 1.00 94.12 184 ARG A C 1
ATOM 1462 O O . ARG A 1 184 ? -11.384 -6.983 6.951 1.00 94.12 184 ARG A O 1
ATOM 1469 N N . LEU A 1 185 ? -9.531 -6.505 5.771 1.00 96.19 185 LEU A N 1
ATOM 1470 C CA . LEU A 1 185 ? -10.117 -5.410 4.996 1.00 96.19 185 LEU A CA 1
ATOM 1471 C C . LEU A 1 185 ? -10.992 -5.894 3.831 1.00 96.19 185 LEU A C 1
ATOM 1473 O O . LEU A 1 185 ? -11.717 -5.097 3.239 1.00 96.19 185 LEU A O 1
ATOM 1477 N N . LEU A 1 186 ? -10.931 -7.182 3.482 1.00 97.06 186 LEU A N 1
ATOM 1478 C CA . LEU A 1 186 ? -11.561 -7.727 2.284 1.00 97.06 186 LEU A CA 1
ATOM 1479 C C . LEU A 1 186 ? -12.725 -8.658 2.635 1.00 97.06 186 LEU A C 1
ATOM 1481 O O . LEU A 1 186 ? -12.594 -9.610 3.399 1.00 97.06 186 LEU A O 1
ATOM 1485 N N . THR A 1 187 ? -13.877 -8.419 2.015 1.00 97.62 187 THR A N 1
ATOM 1486 C CA . THR A 1 187 ? -14.975 -9.400 1.975 1.00 97.62 187 THR A CA 1
ATOM 1487 C C . THR A 1 187 ? -14.636 -10.554 1.022 1.00 97.62 187 THR A C 1
ATOM 1489 O O . THR A 1 187 ? -13.919 -10.306 0.049 1.00 97.62 187 THR A O 1
ATOM 1492 N N . PRO A 1 188 ? -15.233 -11.752 1.169 1.00 97.06 188 PRO A N 1
ATOM 1493 C CA . PRO A 1 188 ? -15.004 -12.872 0.253 1.00 97.06 188 PRO A CA 1
ATOM 1494 C C . PRO A 1 188 ? -15.209 -12.536 -1.232 1.00 97.06 188 PRO A C 1
ATOM 1496 O O . PRO A 1 188 ? -14.415 -12.967 -2.072 1.00 97.06 188 PRO A O 1
ATOM 1499 N N . GLU A 1 189 ? -16.231 -11.746 -1.580 1.00 96.69 189 GLU A N 1
ATOM 1500 C CA . GLU A 1 189 ? -16.483 -11.375 -2.977 1.00 96.69 189 GLU A CA 1
ATOM 1501 C C . GLU A 1 189 ? -15.422 -10.409 -3.512 1.00 96.69 189 GLU A C 1
ATOM 1503 O O . GLU A 1 189 ? -14.917 -10.611 -4.616 1.00 96.69 189 GLU A O 1
ATOM 1508 N N . ALA A 1 190 ? -15.036 -9.405 -2.715 1.00 95.88 190 ALA A N 1
ATOM 1509 C CA . ALA A 1 190 ? -13.944 -8.493 -3.054 1.00 95.88 190 ALA A CA 1
ATOM 1510 C C . ALA A 1 190 ? -12.615 -9.237 -3.226 1.00 95.88 190 ALA A C 1
ATOM 1512 O O . ALA A 1 190 ? -11.903 -8.973 -4.189 1.00 95.88 190 ALA A O 1
ATOM 1513 N N . THR A 1 191 ? -12.309 -10.203 -2.352 1.00 96.88 191 THR A N 1
ATOM 1514 C CA . THR A 1 191 ? -11.124 -11.059 -2.486 1.00 96.88 191 THR A CA 1
ATOM 1515 C C . THR A 1 191 ? -11.155 -11.803 -3.814 1.00 96.88 191 THR A C 1
ATOM 1517 O O . THR A 1 191 ? -10.215 -11.698 -4.593 1.00 96.88 191 THR A O 1
ATOM 1520 N N . LYS A 1 192 ? -12.254 -12.496 -4.136 1.00 96.31 192 LYS A N 1
ATOM 1521 C CA . LYS A 1 192 ? -12.372 -13.219 -5.411 1.00 96.31 192 LYS A CA 1
ATOM 1522 C C . LYS A 1 192 ? -12.223 -12.291 -6.621 1.00 96.31 192 LYS A C 1
ATOM 1524 O O . LYS A 1 192 ? -11.612 -12.671 -7.615 1.00 96.31 192 LYS A O 1
ATOM 1529 N N . TRP A 1 193 ? -12.789 -11.089 -6.549 1.00 94.44 193 TRP A N 1
ATOM 1530 C CA . TRP A 1 193 ? -12.733 -10.116 -7.636 1.00 94.44 193 TRP A CA 1
ATOM 1531 C C . TRP A 1 193 ? -11.334 -9.520 -7.821 1.00 94.44 193 TRP A C 1
ATOM 1533 O O . TRP A 1 193 ? -10.858 -9.427 -8.951 1.00 94.44 193 TRP A O 1
ATOM 1543 N N . LEU A 1 194 ? -10.648 -9.182 -6.731 1.00 94.44 194 LEU A N 1
ATOM 1544 C CA . LEU A 1 194 ? -9.286 -8.657 -6.753 1.00 94.44 194 LEU A CA 1
ATOM 1545 C C . LEU A 1 194 ? -8.295 -9.709 -7.272 1.00 94.44 194 LEU A C 1
ATOM 1547 O O . LEU A 1 194 ? -7.524 -9.432 -8.182 1.00 94.44 194 LEU A O 1
ATOM 1551 N N . PHE A 1 195 ? -8.404 -10.949 -6.785 1.00 94.50 195 PHE A N 1
ATOM 1552 C CA . PHE A 1 195 ? -7.566 -12.082 -7.196 1.00 94.50 195 PHE A CA 1
ATOM 1553 C C . PHE A 1 195 ? -7.908 -12.647 -8.584 1.00 94.50 195 PHE A C 1
ATOM 1555 O O . PHE A 1 195 ? -7.318 -13.634 -9.009 1.00 94.50 195 PHE A O 1
ATOM 1562 N N . SER A 1 196 ? -8.830 -12.030 -9.325 1.00 93.81 196 SER A N 1
ATOM 1563 C CA . SER A 1 196 ? -8.963 -12.316 -10.759 1.00 93.81 196 SER A CA 1
ATOM 1564 C C . SER A 1 196 ? -7.884 -11.630 -11.608 1.00 93.81 196 SER A C 1
ATOM 1566 O O . SER A 1 196 ? -7.790 -11.905 -12.799 1.00 93.81 196 SER A O 1
ATOM 1568 N N . ASP A 1 197 ? -7.065 -10.768 -10.995 1.00 93.12 197 ASP A N 1
ATOM 1569 C CA . ASP A 1 197 ? -5.991 -10.005 -11.627 1.00 93.12 197 ASP A CA 1
ATOM 1570 C C . ASP A 1 197 ? -4.702 -10.140 -10.801 1.00 93.12 197 ASP A C 1
ATOM 1572 O O . ASP A 1 197 ? -4.507 -9.466 -9.787 1.00 93.12 197 ASP A O 1
ATOM 1576 N N . MET A 1 198 ? -3.842 -11.086 -11.187 1.00 92.62 198 MET A N 1
ATOM 1577 C CA . MET A 1 198 ? -2.624 -11.400 -10.428 1.00 92.62 198 MET A CA 1
ATOM 1578 C C . MET A 1 198 ? -1.563 -10.302 -10.520 1.00 92.62 198 MET A C 1
ATOM 1580 O O . MET A 1 198 ? -0.761 -10.171 -9.599 1.00 92.62 198 MET A O 1
ATOM 1584 N N . GLU A 1 199 ? -1.577 -9.488 -11.579 1.00 90.25 199 GLU A N 1
ATOM 1585 C CA . GLU A 1 199 ? -0.672 -8.345 -11.693 1.00 90.25 199 GLU A CA 1
ATOM 1586 C C . GLU A 1 199 ? -1.013 -7.300 -10.629 1.00 90.25 199 GLU A C 1
ATOM 1588 O O . GLU A 1 199 ? -0.146 -6.887 -9.856 1.00 90.25 199 GLU A O 1
ATOM 1593 N N . LEU A 1 200 ? -2.296 -6.950 -10.508 1.00 94.19 200 LEU A N 1
ATOM 1594 C CA . LEU A 1 200 ? -2.766 -6.066 -9.448 1.00 94.19 200 LEU A CA 1
ATOM 1595 C C . LEU A 1 200 ? -2.444 -6.618 -8.054 1.00 94.19 200 LEU A C 1
ATOM 1597 O O . LEU A 1 200 ? -1.990 -5.870 -7.188 1.00 94.19 200 LEU A O 1
ATOM 1601 N N . VAL A 1 201 ? -2.681 -7.914 -7.819 1.00 95.50 201 VAL A N 1
ATOM 1602 C CA . VAL A 1 201 ? -2.390 -8.543 -6.520 1.00 95.50 201 VAL A CA 1
ATOM 1603 C C . VAL A 1 201 ? -0.898 -8.495 -6.202 1.00 95.50 201 VAL A C 1
ATOM 1605 O O . VAL A 1 201 ? -0.544 -8.170 -5.070 1.00 95.50 201 VAL A O 1
ATOM 1608 N N . SER A 1 202 ? -0.032 -8.742 -7.187 1.00 91.12 202 SER A N 1
ATOM 1609 C CA . SER A 1 202 ? 1.418 -8.610 -7.024 1.00 91.12 202 SER A CA 1
ATOM 1610 C C . SER A 1 202 ? 1.796 -7.192 -6.597 1.00 91.12 202 SER A C 1
ATOM 1612 O O . SER A 1 202 ? 2.509 -7.020 -5.609 1.00 91.12 202 SER A O 1
ATOM 1614 N N . GLN A 1 203 ? 1.268 -6.171 -7.282 1.00 92.31 203 GLN A N 1
ATOM 1615 C CA . GLN A 1 203 ? 1.556 -4.775 -6.943 1.00 92.31 203 GLN A CA 1
ATOM 1616 C C . GLN A 1 203 ? 1.041 -4.397 -5.558 1.00 92.31 203 GLN A C 1
ATOM 1618 O O . GLN A 1 203 ? 1.778 -3.815 -4.765 1.00 92.31 203 GLN A O 1
ATOM 1623 N N . LEU A 1 204 ? -0.191 -4.791 -5.230 1.00 94.94 204 LEU A N 1
ATOM 1624 C CA . LEU A 1 204 ? -0.764 -4.590 -3.905 1.00 94.94 204 LEU A CA 1
ATOM 1625 C C . LEU A 1 204 ? 0.111 -5.215 -2.811 1.00 94.94 204 LEU A C 1
ATOM 1627 O O . LEU A 1 204 ? 0.398 -4.558 -1.814 1.00 94.94 204 LEU A O 1
ATOM 1631 N N . PHE A 1 205 ? 0.537 -6.468 -2.981 1.00 93.81 205 PHE A N 1
ATOM 1632 C CA . PHE A 1 205 ? 1.332 -7.179 -1.978 1.00 93.81 205 PHE A CA 1
ATOM 1633 C C . PHE A 1 205 ? 2.703 -6.537 -1.803 1.00 93.81 205 PHE A C 1
ATOM 1635 O O . PHE A 1 205 ? 3.124 -6.299 -0.669 1.00 93.81 205 PHE A O 1
ATOM 1642 N N . SER A 1 206 ? 3.369 -6.183 -2.901 1.00 87.88 206 SER A N 1
ATOM 1643 C CA . SER A 1 206 ? 4.622 -5.432 -2.859 1.00 87.88 206 SER A CA 1
ATOM 1644 C C . SER A 1 206 ? 4.463 -4.086 -2.154 1.00 87.88 206 SER A C 1
ATOM 1646 O O . SER A 1 206 ? 5.311 -3.727 -1.344 1.00 87.88 206 SER A O 1
ATOM 1648 N N . THR A 1 207 ? 3.372 -3.354 -2.399 1.00 91.00 207 THR A N 1
ATOM 1649 C CA . THR A 1 207 ? 3.116 -2.072 -1.727 1.00 91.00 207 THR A CA 1
ATOM 1650 C C . THR A 1 207 ? 2.866 -2.248 -0.230 1.00 91.00 207 THR A C 1
ATOM 1652 O O . THR A 1 207 ? 3.491 -1.565 0.573 1.00 91.00 207 THR A O 1
ATOM 1655 N N . VAL A 1 208 ? 1.987 -3.171 0.172 1.00 91.31 208 VAL A N 1
ATOM 1656 C CA . VAL A 1 208 ? 1.604 -3.348 1.586 1.00 91.31 208 VAL A CA 1
ATOM 1657 C C . VAL A 1 208 ? 2.735 -3.948 2.426 1.00 91.31 208 VAL A C 1
ATOM 1659 O O . VAL A 1 208 ? 2.851 -3.641 3.609 1.00 91.31 208 VAL A O 1
ATOM 1662 N N . SER A 1 209 ? 3.594 -4.771 1.824 1.00 85.88 209 SER A N 1
ATOM 1663 C CA . SER A 1 209 ? 4.806 -5.290 2.474 1.00 85.88 209 SER A CA 1
ATOM 1664 C C . SER A 1 209 ? 5.984 -4.307 2.465 1.00 85.88 209 SER A C 1
ATOM 1666 O O . SER A 1 209 ? 7.059 -4.661 2.952 1.00 85.88 209 SER A O 1
ATOM 1668 N N . HIS A 1 210 ? 5.791 -3.101 1.907 1.00 81.56 210 HIS A N 1
ATOM 1669 C CA . HIS A 1 210 ? 6.832 -2.099 1.663 1.00 81.56 210 HIS A CA 1
ATOM 1670 C C . HIS A 1 210 ? 8.063 -2.690 0.963 1.00 81.56 210 HIS A C 1
ATOM 1672 O O . HIS A 1 210 ? 9.206 -2.341 1.259 1.00 81.56 210 HIS A O 1
ATOM 1678 N N . SER A 1 211 ? 7.829 -3.619 0.036 1.00 73.69 211 SER A N 1
ATOM 1679 C CA . SER A 1 211 ? 8.888 -4.129 -0.819 1.00 73.69 211 SER A CA 1
ATOM 1680 C C . SER A 1 211 ? 9.465 -2.978 -1.637 1.00 73.69 211 SER A C 1
ATOM 1682 O O . SER A 1 211 ? 8.735 -2.181 -2.231 1.00 73.69 211 SER A O 1
ATOM 1684 N N . THR A 1 212 ? 10.790 -2.930 -1.730 1.00 62.47 212 THR A N 1
ATOM 1685 C CA . THR A 1 212 ? 11.513 -1.998 -2.606 1.00 62.47 212 THR A CA 1
ATOM 1686 C C . THR A 1 212 ? 11.192 -2.224 -4.089 1.00 62.47 212 THR A C 1
ATOM 1688 O O . THR A 1 212 ? 11.486 -1.366 -4.926 1.00 62.47 212 THR A O 1
ATOM 1691 N N . PHE A 1 213 ? 10.586 -3.368 -4.433 1.00 62.62 213 PHE A N 1
ATOM 1692 C CA . PHE A 1 213 ? 10.298 -3.788 -5.803 1.00 62.62 213 PHE A CA 1
ATOM 1693 C C . PHE A 1 213 ? 8.860 -4.300 -5.975 1.00 62.62 213 PHE A C 1
ATOM 1695 O O . PHE A 1 213 ? 8.233 -4.821 -5.051 1.00 62.62 213 PHE A O 1
ATOM 1702 N N . GLY A 1 214 ? 8.339 -4.176 -7.198 1.00 67.19 214 GLY A N 1
ATOM 1703 C CA . GLY A 1 214 ? 7.066 -4.772 -7.614 1.00 67.19 214 GLY A CA 1
ATOM 1704 C C . GLY A 1 214 ? 5.806 -3.968 -7.287 1.00 67.19 214 GLY A C 1
ATOM 1705 O O . GLY A 1 214 ? 4.741 -4.340 -7.749 1.00 67.19 214 GLY A O 1
ATOM 1706 N N . GLY A 1 215 ? 5.886 -2.861 -6.538 1.00 64.12 215 GLY A N 1
ATOM 1707 C CA . GLY A 1 215 ? 4.703 -2.060 -6.176 1.00 64.12 215 GLY A CA 1
ATOM 1708 C C . GLY A 1 215 ? 4.172 -1.130 -7.281 1.00 64.12 215 GLY A C 1
ATOM 1709 O O . GLY A 1 215 ? 2.992 -0.792 -7.277 1.00 64.12 215 GLY A O 1
ATOM 1710 N N . HIS A 1 216 ? 5.035 -0.723 -8.221 1.00 80.81 216 HIS A N 1
ATOM 1711 C CA . HIS A 1 216 ? 4.723 0.084 -9.415 1.00 80.81 216 HIS A CA 1
ATOM 1712 C C . HIS A 1 216 ? 3.699 1.215 -9.186 1.00 80.81 216 HIS A C 1
ATOM 1714 O O . HIS A 1 216 ? 3.884 2.039 -8.291 1.00 80.81 216 HIS A O 1
ATOM 1720 N N . VAL A 1 217 ? 2.641 1.276 -10.006 1.00 82.31 217 VAL A N 1
ATOM 1721 C CA . VAL A 1 217 ? 1.665 2.373 -9.994 1.00 82.31 217 VAL A CA 1
ATOM 1722 C C . VAL A 1 217 ? 0.861 2.400 -8.695 1.00 82.31 217 VAL A C 1
ATOM 1724 O O . VAL A 1 217 ? 0.508 3.474 -8.216 1.00 82.31 217 VAL A O 1
ATOM 1727 N N . ILE A 1 218 ? 0.617 1.241 -8.071 1.00 91.19 218 ILE A N 1
ATOM 1728 C CA . ILE A 1 218 ? -0.057 1.182 -6.770 1.00 91.19 218 ILE A CA 1
ATOM 1729 C C . ILE A 1 218 ? 0.817 1.836 -5.694 1.00 91.19 218 ILE A C 1
ATOM 1731 O O . ILE A 1 218 ? 0.330 2.709 -4.976 1.00 91.19 218 ILE A O 1
ATOM 1735 N N . ALA A 1 219 ? 2.108 1.500 -5.628 1.00 85.81 219 ALA A N 1
ATOM 1736 C CA . ALA A 1 219 ? 3.041 2.121 -4.684 1.00 85.81 219 ALA A CA 1
ATOM 1737 C C . ALA A 1 219 ? 3.194 3.630 -4.918 1.00 85.81 219 ALA A C 1
ATOM 1739 O O . ALA A 1 219 ? 3.228 4.398 -3.957 1.00 85.81 219 ALA A O 1
ATOM 1740 N N . GLU A 1 220 ? 3.235 4.066 -6.178 1.00 81.88 220 GLU A N 1
ATOM 1741 C CA . GLU A 1 220 ? 3.300 5.486 -6.534 1.00 81.88 220 GLU A CA 1
ATOM 1742 C C . GLU A 1 220 ? 2.056 6.250 -6.059 1.00 81.88 220 GLU A C 1
ATOM 1744 O O . GLU A 1 220 ? 2.177 7.308 -5.433 1.00 81.88 220 GLU A O 1
ATOM 1749 N N . ILE A 1 221 ? 0.859 5.695 -6.287 1.00 86.19 221 ILE A N 1
ATOM 1750 C CA . ILE A 1 221 ? -0.398 6.275 -5.804 1.00 86.19 221 ILE A CA 1
ATOM 1751 C C . ILE A 1 221 ? -0.386 6.372 -4.276 1.00 86.19 221 ILE A C 1
ATOM 1753 O O . ILE A 1 221 ? -0.736 7.428 -3.750 1.00 86.19 221 ILE A O 1
ATOM 1757 N N . VAL A 1 222 ? 0.028 5.316 -3.562 1.00 90.75 222 VAL A N 1
ATOM 1758 C CA . VAL A 1 222 ? 0.089 5.322 -2.088 1.00 90.75 222 VAL A CA 1
ATOM 1759 C C . VAL A 1 222 ? 1.079 6.368 -1.580 1.00 90.75 222 VAL A C 1
ATOM 1761 O O . VAL A 1 222 ? 0.707 7.198 -0.754 1.00 90.75 222 VAL A O 1
ATOM 1764 N N . SER A 1 223 ? 2.303 6.396 -2.111 1.00 84.06 223 SER A N 1
ATOM 1765 C CA . SER A 1 223 ? 3.334 7.359 -1.703 1.00 84.06 223 SER A CA 1
ATOM 1766 C C . SER A 1 223 ? 2.906 8.808 -1.961 1.00 84.06 223 SER A C 1
ATOM 1768 O O . SER A 1 223 ? 3.064 9.682 -1.105 1.00 84.06 223 SER A O 1
ATOM 1770 N N . THR A 1 224 ? 2.285 9.068 -3.115 1.00 77.81 224 THR A N 1
ATOM 1771 C CA . THR A 1 224 ? 1.784 10.405 -3.461 1.00 77.81 224 THR A CA 1
ATOM 1772 C C . THR A 1 224 ? 0.596 10.802 -2.584 1.00 77.81 224 THR A C 1
ATOM 1774 O O . THR A 1 224 ? 0.480 11.962 -2.183 1.00 77.81 224 THR A O 1
ATOM 1777 N N . ALA A 1 225 ? -0.292 9.857 -2.268 1.00 84.69 225 ALA A N 1
ATOM 1778 C CA . ALA A 1 225 ? -1.437 10.078 -1.392 1.00 84.69 225 ALA A CA 1
ATOM 1779 C C . ALA A 1 225 ? -1.011 10.414 0.040 1.00 84.69 225 ALA A C 1
ATOM 1781 O O . ALA A 1 225 ? -1.528 11.377 0.614 1.00 84.69 225 ALA A O 1
ATOM 1782 N N . ASP A 1 226 ? -0.045 9.670 0.578 1.00 81.56 226 ASP A N 1
ATOM 1783 C CA . ASP A 1 226 ? 0.514 9.902 1.907 1.00 81.56 226 ASP A CA 1
ATOM 1784 C C . ASP A 1 226 ? 1.155 11.299 1.991 1.00 81.56 226 ASP A C 1
ATOM 1786 O O . ASP A 1 226 ? 0.735 12.143 2.789 1.00 81.56 226 ASP A O 1
ATOM 1790 N N . GLY A 1 227 ? 2.046 11.638 1.051 1.00 73.56 227 GLY A N 1
ATOM 1791 C CA . GLY A 1 227 ? 2.659 12.972 0.982 1.00 73.56 227 GLY A CA 1
ATOM 1792 C C . GLY A 1 227 ? 1.648 14.118 0.799 1.00 73.56 227 GLY A C 1
ATOM 1793 O O . GLY A 1 227 ? 1.805 15.213 1.357 1.00 73.56 227 GLY A O 1
ATOM 1794 N N . ALA A 1 228 ? 0.569 13.886 0.047 1.00 71.56 228 ALA A N 1
ATOM 1795 C CA . ALA A 1 228 ? -0.506 14.860 -0.138 1.00 71.56 228 ALA A CA 1
ATOM 1796 C C . ALA A 1 228 ? -1.337 15.088 1.138 1.00 71.56 228 ALA A C 1
ATOM 1798 O O . ALA A 1 228 ? -1.788 16.213 1.374 1.00 71.56 228 ALA A O 1
ATOM 1799 N N . SER A 1 229 ? -1.527 14.053 1.963 1.00 67.75 229 SER A N 1
ATOM 1800 C CA . SER A 1 229 ? -2.236 14.168 3.245 1.00 67.75 229 SER A CA 1
ATOM 1801 C C . SER A 1 229 ? -1.472 15.069 4.226 1.00 67.75 229 SER A C 1
ATOM 1803 O O . SER A 1 229 ? -2.050 15.961 4.844 1.00 67.75 229 SER A O 1
ATOM 1805 N N . VAL A 1 230 ? -0.141 14.953 4.247 1.00 58.00 230 VAL A N 1
ATOM 1806 C CA . VAL A 1 230 ? 0.743 15.755 5.105 1.00 58.00 230 VAL A CA 1
ATOM 1807 C C . VAL A 1 230 ? 0.868 17.205 4.611 1.00 58.00 230 VAL A C 1
ATOM 1809 O O . VAL A 1 230 ? 0.813 18.151 5.400 1.00 58.00 230 VAL A O 1
ATOM 1812 N N . SER A 1 231 ? 0.999 17.416 3.296 1.00 50.88 231 SER A N 1
ATOM 1813 C CA . SER A 1 231 ? 1.225 18.749 2.704 1.00 50.88 2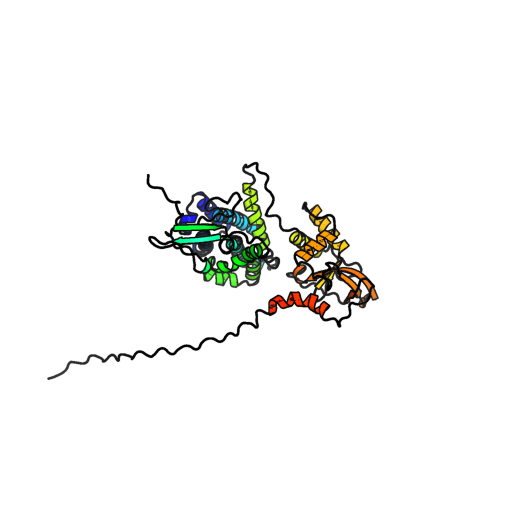31 SER A CA 1
ATOM 1814 C C . SER A 1 231 ? 0.029 19.698 2.786 1.00 50.88 231 SER A C 1
ATOM 1816 O O . SER A 1 231 ? 0.217 20.908 2.930 1.00 50.88 231 SER A O 1
ATOM 1818 N N . LYS A 1 232 ? -1.204 19.183 2.762 1.00 47.34 232 LYS A N 1
ATOM 1819 C CA . LYS A 1 232 ? -2.411 20.014 2.880 1.00 47.34 232 LYS A CA 1
ATOM 1820 C C . LYS A 1 232 ? -2.591 20.607 4.286 1.00 47.34 232 LYS A C 1
ATOM 1822 O O . LYS A 1 232 ? -3.184 21.676 4.415 1.00 47.34 232 LYS A O 1
ATOM 1827 N N . ASN A 1 233 ? -2.013 19.965 5.303 1.00 38.31 233 ASN A N 1
ATOM 1828 C CA . ASN A 1 233 ? -2.057 20.403 6.700 1.00 38.31 233 ASN A CA 1
ATOM 1829 C C . ASN A 1 233 ? -0.892 21.347 7.071 1.00 38.31 233 ASN A C 1
ATOM 1831 O O . ASN A 1 233 ? -1.027 22.158 7.983 1.00 38.31 233 ASN A O 1
ATOM 1835 N N . LEU A 1 234 ? 0.208 21.346 6.304 1.00 34.88 234 LEU A N 1
ATOM 1836 C CA . LEU A 1 234 ? 1.334 22.286 6.463 1.00 34.88 234 LEU A CA 1
ATOM 1837 C C . LEU A 1 234 ? 0.994 23.740 6.071 1.00 34.88 234 LEU A C 1
ATOM 1839 O O . LEU A 1 234 ? 1.714 24.663 6.448 1.00 34.88 234 LEU A O 1
ATOM 1843 N N . GLY A 1 235 ? -0.111 23.964 5.349 1.00 28.20 235 GLY A N 1
ATOM 1844 C CA . GLY A 1 235 ? -0.614 25.302 5.009 1.00 28.20 235 GLY A CA 1
ATOM 1845 C C . GLY A 1 235 ? -1.344 26.021 6.152 1.00 28.20 235 GLY A C 1
ATOM 1846 O O . GLY A 1 235 ? -1.633 27.211 6.033 1.00 28.20 235 GLY A O 1
ATOM 1847 N N . ALA A 1 236 ? -1.633 25.328 7.259 1.00 30.19 236 ALA A N 1
ATOM 1848 C CA . ALA A 1 236 ? -2.312 25.883 8.425 1.00 30.19 236 ALA A CA 1
ATOM 1849 C C . ALA A 1 236 ? -1.373 25.879 9.644 1.00 30.19 236 ALA A C 1
ATOM 1851 O O . ALA A 1 236 ? -1.238 24.882 10.338 1.00 30.19 236 ALA A O 1
ATOM 1852 N N . ASN A 1 237 ? -0.708 27.017 9.877 1.00 31.22 237 ASN A N 1
ATOM 1853 C CA . ASN A 1 237 ? -0.065 27.445 11.128 1.00 31.22 237 ASN A CA 1
ATOM 1854 C C . ASN A 1 237 ? 0.322 26.354 12.150 1.00 31.22 237 ASN A C 1
ATOM 1856 O O . ASN A 1 237 ? -0.460 26.041 13.039 1.00 31.22 237 ASN A O 1
ATOM 1860 N N . THR A 1 238 ? 1.602 25.980 12.197 1.00 30.81 238 THR A N 1
ATOM 1861 C CA . THR A 1 238 ? 2.375 26.054 13.451 1.00 30.81 238 THR A CA 1
ATOM 1862 C C . THR A 1 238 ? 3.852 26.274 13.126 1.00 30.81 238 THR A C 1
ATOM 1864 O O . THR A 1 238 ? 4.491 25.477 12.449 1.00 30.81 238 THR A O 1
ATOM 1867 N N . GLY A 1 239 ? 4.410 27.391 13.602 1.00 31.25 239 GLY A N 1
ATOM 1868 C CA . GLY A 1 239 ? 5.825 27.744 13.471 1.00 31.25 239 GLY A CA 1
ATOM 1869 C C . GLY A 1 239 ? 6.738 26.859 14.321 1.00 31.25 239 GLY A C 1
ATOM 1870 O O . GLY A 1 239 ? 7.371 27.334 15.260 1.00 31.25 239 GLY A O 1
ATOM 1871 N N . LYS A 1 240 ? 6.824 25.572 13.986 1.00 28.28 240 LYS A N 1
ATOM 1872 C CA . LYS A 1 240 ? 7.858 24.658 14.467 1.00 28.28 240 LYS A CA 1
ATOM 1873 C C . LYS A 1 240 ? 8.531 24.044 13.250 1.00 28.28 240 LYS A C 1
ATOM 1875 O O . LYS A 1 240 ? 7.881 23.427 12.416 1.00 28.28 240 LYS A O 1
ATOM 1880 N N . LYS A 1 241 ? 9.840 24.278 13.133 1.00 29.16 241 LYS A N 1
ATOM 1881 C CA . LYS A 1 241 ? 10.688 23.682 12.098 1.00 29.16 241 LYS A CA 1
ATOM 1882 C C . LYS A 1 241 ? 10.529 22.162 12.166 1.00 29.16 241 LYS A C 1
ATOM 1884 O O . LYS A 1 241 ? 10.894 21.563 13.174 1.00 29.16 241 LYS A O 1
ATOM 1889 N N . ALA A 1 242 ? 9.947 21.587 11.120 1.00 27.55 242 ALA A N 1
ATOM 1890 C CA . ALA A 1 242 ? 9.850 20.151 10.940 1.00 27.55 242 ALA A CA 1
ATOM 1891 C C . ALA A 1 242 ? 11.227 19.613 10.538 1.00 27.55 242 ALA A C 1
ATOM 1893 O O . ALA A 1 242 ? 11.821 20.082 9.567 1.00 27.55 242 ALA A O 1
ATOM 1894 N N . ASP A 1 243 ? 11.724 18.649 11.304 1.00 31.70 243 ASP A N 1
ATOM 1895 C CA . ASP A 1 243 ? 12.793 17.765 10.864 1.00 31.70 243 ASP A CA 1
ATOM 1896 C C . ASP A 1 243 ? 12.149 16.686 9.978 1.00 31.70 243 ASP A C 1
ATOM 1898 O O . ASP A 1 243 ? 11.145 16.072 10.347 1.00 31.70 243 ASP A O 1
ATOM 1902 N N . HIS A 1 244 ? 12.638 16.543 8.750 1.00 30.41 244 HIS A N 1
ATOM 1903 C CA . HIS A 1 244 ? 11.994 15.758 7.700 1.00 30.41 244 HIS A CA 1
ATOM 1904 C C . HIS A 1 244 ? 12.133 14.249 7.960 1.00 30.41 244 HIS A C 1
ATOM 1906 O O . HIS A 1 244 ? 13.202 13.687 7.746 1.00 30.41 244 HIS A O 1
ATOM 1912 N N . SER A 1 245 ? 11.039 13.563 8.310 1.00 34.16 245 SER A N 1
ATOM 1913 C CA . SER A 1 245 ? 11.002 12.092 8.442 1.00 34.16 245 SER A CA 1
ATOM 1914 C C . SER A 1 245 ? 10.004 11.403 7.490 1.00 34.16 245 SER A C 1
ATOM 1916 O O . SER A 1 245 ? 9.359 10.432 7.872 1.00 34.16 245 SER A O 1
ATOM 1918 N N . LEU A 1 246 ? 9.891 11.874 6.243 1.00 40.50 246 LEU A N 1
ATOM 1919 C CA . LEU A 1 246 ? 9.228 11.162 5.125 1.00 40.50 246 LEU A CA 1
ATOM 1920 C C . LEU A 1 246 ? 9.988 11.334 3.794 1.00 40.50 246 LEU A C 1
ATOM 1922 O O . LEU A 1 246 ? 9.439 11.187 2.706 1.00 40.50 246 LEU A O 1
ATOM 1926 N N . ALA A 1 247 ? 11.273 11.695 3.847 1.00 54.44 247 ALA A N 1
ATOM 1927 C CA . ALA A 1 247 ? 12.077 11.746 2.634 1.00 54.44 247 ALA A CA 1
ATOM 1928 C C . ALA A 1 247 ? 12.322 10.307 2.163 1.00 54.44 247 ALA A C 1
ATOM 1930 O O . ALA A 1 247 ? 12.973 9.552 2.887 1.00 54.44 247 ALA A O 1
ATOM 1931 N N . VAL A 1 248 ? 11.843 9.957 0.957 1.00 54.72 248 VAL A N 1
ATOM 1932 C CA . VAL A 1 248 ? 12.262 8.737 0.243 1.00 54.72 248 VAL A CA 1
ATOM 1933 C C . VAL A 1 248 ? 13.778 8.593 0.437 1.00 54.72 248 VAL A C 1
ATOM 1935 O O . VAL A 1 248 ? 14.510 9.554 0.127 1.00 54.72 248 VAL A O 1
ATOM 1938 N N . PRO A 1 249 ? 14.248 7.483 1.033 1.00 70.62 249 PRO A N 1
ATOM 1939 C CA . PRO A 1 249 ? 15.654 7.283 1.324 1.00 70.62 249 PRO A CA 1
ATOM 1940 C C . PRO A 1 249 ? 16.522 7.513 0.089 1.00 70.62 249 PRO A C 1
ATOM 1942 O O . PRO A 1 249 ? 16.133 7.226 -1.042 1.00 70.62 249 PRO A O 1
ATOM 1945 N N . LEU A 1 250 ? 17.728 8.040 0.293 1.00 74.50 250 LEU A N 1
ATOM 1946 C CA . LEU A 1 250 ? 18.589 8.427 -0.823 1.00 74.50 250 LEU A CA 1
ATOM 1947 C C . LEU A 1 250 ? 18.913 7.250 -1.763 1.00 74.50 250 LEU A C 1
ATOM 1949 O O . LEU A 1 250 ? 18.967 7.456 -2.969 1.00 74.50 250 LEU A O 1
ATOM 1953 N N . HIS A 1 251 ? 19.085 6.030 -1.242 1.00 75.69 251 HIS A N 1
ATOM 1954 C CA . HIS A 1 251 ? 19.346 4.841 -2.064 1.00 75.69 251 HIS A CA 1
ATOM 1955 C C . HIS A 1 251 ? 18.187 4.524 -3.026 1.00 75.69 251 HIS A C 1
ATOM 1957 O O . HIS A 1 251 ? 18.436 4.236 -4.192 1.00 75.69 251 HIS A O 1
ATOM 1963 N N . GLU A 1 252 ? 16.934 4.672 -2.589 1.00 71.25 252 GLU A N 1
ATOM 1964 C CA . GLU A 1 252 ? 15.757 4.498 -3.449 1.00 71.25 252 GLU A CA 1
ATOM 1965 C C . GLU A 1 252 ? 15.704 5.572 -4.536 1.00 71.25 252 GLU A C 1
ATOM 1967 O O . GLU A 1 252 ? 15.515 5.252 -5.707 1.00 71.25 252 GLU A O 1
ATOM 1972 N N . LYS A 1 253 ? 15.968 6.839 -4.184 1.00 74.69 253 LYS A N 1
ATOM 1973 C CA . LYS A 1 253 ? 16.057 7.931 -5.171 1.00 74.69 253 LYS A CA 1
ATOM 1974 C C . LYS A 1 253 ? 17.125 7.658 -6.230 1.00 74.69 253 LYS A C 1
ATOM 1976 O O . LYS A 1 253 ? 16.889 7.891 -7.411 1.00 74.69 253 LYS A O 1
ATOM 1981 N N . LEU A 1 254 ? 18.286 7.152 -5.813 1.00 80.69 254 LEU A N 1
ATOM 1982 C CA . LEU A 1 254 ? 19.388 6.799 -6.710 1.00 80.69 254 LEU A CA 1
ATOM 1983 C C . LEU A 1 254 ? 18.993 5.676 -7.677 1.00 80.69 254 LEU A C 1
ATOM 1985 O O . LEU A 1 254 ? 19.260 5.792 -8.870 1.00 80.69 254 LEU A O 1
ATOM 1989 N N . VAL A 1 255 ? 18.333 4.621 -7.191 1.00 79.19 255 VAL A N 1
ATOM 1990 C CA . VAL A 1 255 ? 17.873 3.503 -8.034 1.00 79.19 255 VAL A CA 1
ATOM 1991 C C . VAL A 1 255 ? 16.762 3.947 -8.991 1.00 79.19 255 VAL A C 1
ATOM 1993 O O . VAL A 1 255 ? 16.801 3.603 -10.170 1.00 79.19 255 VAL A O 1
ATOM 1996 N N . VAL A 1 256 ? 15.796 4.744 -8.526 1.00 74.56 256 VAL A N 1
ATOM 1997 C CA . VAL A 1 256 ? 14.712 5.274 -9.371 1.00 74.56 256 VAL A CA 1
ATOM 1998 C C . VAL A 1 256 ? 15.265 6.175 -10.477 1.00 74.56 256 VAL A C 1
ATOM 2000 O O . VAL A 1 256 ? 14.902 6.001 -11.639 1.00 74.56 256 VAL A O 1
ATOM 2003 N N . SER A 1 257 ? 16.183 7.087 -10.146 1.00 77.25 257 SER A N 1
ATOM 2004 C CA . SER A 1 257 ? 16.839 7.940 -11.143 1.00 77.25 257 SER A CA 1
ATOM 2005 C C . SER A 1 257 ? 17.678 7.122 -12.128 1.00 77.25 257 SER A C 1
ATOM 2007 O O . SER A 1 257 ? 17.575 7.352 -13.329 1.00 77.25 257 SER A O 1
ATOM 2009 N N . LEU A 1 258 ? 18.412 6.101 -11.668 1.00 84.81 258 LEU A N 1
ATOM 2010 C CA . LEU A 1 258 ? 19.130 5.181 -12.556 1.00 84.81 258 LEU A CA 1
ATOM 2011 C C . LEU A 1 258 ? 18.191 4.512 -13.569 1.00 84.81 258 LEU A C 1
ATOM 2013 O O . LEU A 1 258 ? 18.471 4.537 -14.764 1.00 84.81 258 LEU A O 1
ATOM 2017 N N . ARG A 1 259 ? 17.060 3.956 -13.119 1.00 79.25 259 ARG A N 1
ATOM 2018 C CA . ARG A 1 259 ? 16.069 3.336 -14.017 1.00 79.25 259 ARG A CA 1
ATOM 2019 C C . ARG A 1 259 ? 15.492 4.328 -15.014 1.00 79.25 259 ARG A C 1
ATOM 2021 O O . ARG A 1 259 ? 15.283 3.968 -16.167 1.00 79.25 259 ARG A O 1
ATOM 2028 N N . LYS A 1 260 ? 15.245 5.564 -14.581 1.00 74.62 260 LYS A N 1
ATOM 2029 C CA . LYS A 1 260 ? 14.729 6.616 -15.454 1.00 74.62 260 LYS A CA 1
ATOM 2030 C C . LYS A 1 260 ? 15.718 6.947 -16.575 1.00 74.62 260 LYS A C 1
ATOM 2032 O O . LYS A 1 260 ? 15.320 6.892 -17.727 1.00 74.62 260 LYS A O 1
ATOM 2037 N N . LEU A 1 261 ? 17.008 7.135 -16.275 1.00 80.38 261 LEU A N 1
ATOM 2038 C CA . LEU A 1 261 ? 18.033 7.343 -17.317 1.00 80.38 261 LEU A CA 1
ATOM 2039 C C . LEU A 1 261 ? 18.141 6.169 -18.295 1.00 80.38 261 LEU A C 1
ATOM 2041 O O . LEU A 1 261 ? 18.437 6.347 -19.475 1.00 80.38 261 LEU A O 1
ATOM 2045 N N . VAL A 1 262 ? 17.932 4.950 -17.800 1.00 81.69 262 VAL A N 1
ATOM 2046 C CA . VAL A 1 262 ? 17.916 3.751 -18.638 1.00 81.69 262 VAL A CA 1
ATOM 2047 C C . VAL A 1 262 ? 16.686 3.730 -19.554 1.00 81.69 262 VAL A C 1
ATOM 2049 O O . VAL A 1 262 ? 16.820 3.408 -20.733 1.00 81.69 262 VAL A O 1
ATOM 2052 N N . ALA A 1 263 ? 15.506 4.073 -19.033 1.00 73.19 263 ALA A N 1
ATOM 2053 C CA . ALA A 1 263 ? 14.251 4.098 -19.784 1.00 73.19 263 ALA A CA 1
ATOM 2054 C C . ALA A 1 263 ? 14.198 5.238 -20.814 1.00 73.19 263 ALA A C 1
ATOM 2056 O O . ALA A 1 263 ? 13.733 5.025 -21.932 1.00 73.19 263 ALA A O 1
ATOM 2057 N N . ASP A 1 264 ? 14.731 6.409 -20.460 1.00 75.12 264 ASP A N 1
ATOM 2058 C CA . ASP A 1 264 ? 14.806 7.592 -21.326 1.00 75.12 264 ASP A CA 1
ATOM 2059 C C . ASP A 1 264 ? 15.849 7.416 -22.455 1.00 75.12 264 ASP A C 1
ATOM 2061 O O . ASP A 1 264 ? 15.874 8.181 -23.418 1.00 75.12 264 ASP A O 1
ATOM 2065 N N . GLY A 1 265 ? 16.684 6.370 -22.379 1.00 76.75 265 GLY A N 1
ATOM 2066 C CA . GLY A 1 265 ? 17.696 6.038 -23.385 1.00 76.75 265 GLY A CA 1
ATOM 2067 C C . GLY A 1 265 ? 19.005 6.821 -23.248 1.00 76.75 265 GLY A C 1
ATOM 2068 O O . GLY A 1 265 ? 19.894 6.669 -24.088 1.00 76.75 265 GLY A O 1
ATOM 2069 N N . ASP A 1 266 ? 19.154 7.608 -22.180 1.00 77.94 266 ASP A N 1
ATOM 2070 C CA . ASP A 1 266 ? 20.355 8.397 -21.885 1.00 77.94 266 ASP A CA 1
ATOM 2071 C C . ASP A 1 266 ? 21.572 7.515 -21.572 1.00 77.94 266 ASP A C 1
ATOM 2073 O O . ASP A 1 266 ? 22.722 7.912 -21.786 1.00 77.94 266 ASP A O 1
ATOM 2077 N N . LEU A 1 267 ? 21.335 6.294 -21.082 1.00 85.56 267 LEU A N 1
ATOM 2078 C CA . LEU A 1 267 ? 22.385 5.316 -20.826 1.00 85.56 267 LEU A CA 1
ATOM 2079 C C . LEU A 1 267 ? 22.367 4.197 -21.873 1.00 85.56 267 LEU A C 1
ATOM 2081 O O . LEU A 1 267 ? 21.570 3.259 -21.824 1.00 85.56 267 LEU A O 1
ATOM 2085 N N . ILE A 1 268 ? 23.310 4.284 -22.812 1.00 85.31 268 ILE A N 1
ATOM 2086 C CA . ILE A 1 268 ? 23.508 3.284 -23.867 1.00 85.31 268 ILE A CA 1
ATOM 2087 C C . ILE A 1 268 ? 23.923 1.943 -23.242 1.00 85.31 268 ILE A C 1
ATOM 2089 O O . ILE A 1 268 ? 24.726 1.908 -22.304 1.00 85.31 268 ILE A O 1
ATOM 2093 N N . ARG A 1 269 ? 23.401 0.843 -23.802 1.00 87.19 269 ARG A N 1
ATOM 2094 C CA . ARG A 1 269 ? 23.627 -0.542 -23.354 1.00 87.19 269 ARG A CA 1
ATOM 2095 C C . ARG A 1 269 ? 24.379 -1.375 -24.401 1.00 87.19 269 ARG A C 1
ATOM 2097 O O . ARG A 1 269 ? 24.222 -1.122 -25.597 1.00 87.19 269 ARG A O 1
ATOM 2104 N N . ASN A 1 270 ? 25.120 -2.392 -23.948 1.00 85.81 270 ASN A N 1
ATOM 2105 C CA . ASN A 1 270 ? 25.665 -3.519 -24.734 1.00 85.81 270 ASN A CA 1
ATOM 2106 C C . ASN A 1 270 ? 26.392 -3.122 -26.040 1.00 85.81 270 ASN A C 1
ATOM 2108 O O . ASN A 1 270 ? 26.304 -3.791 -27.073 1.00 85.81 270 ASN A O 1
ATOM 2112 N N . LYS A 1 271 ? 27.094 -1.987 -26.027 1.00 85.31 271 LYS A N 1
ATOM 2113 C CA . LYS A 1 271 ? 27.887 -1.483 -27.156 1.00 85.31 271 LYS A CA 1
ATOM 2114 C C . LYS A 1 271 ? 29.197 -0.899 -26.630 1.00 85.31 271 LYS A C 1
ATOM 2116 O O . LYS A 1 271 ? 29.212 -0.399 -25.513 1.00 85.31 271 LYS A O 1
ATOM 2121 N N . PRO A 1 272 ? 30.286 -0.891 -27.414 1.00 79.94 272 PRO A N 1
ATOM 2122 C CA . PRO A 1 272 ? 31.507 -0.192 -27.024 1.00 79.94 272 PRO A CA 1
ATOM 2123 C C . PRO A 1 272 ? 31.212 1.253 -26.593 1.00 79.94 272 PRO A C 1
ATOM 2125 O O . PRO A 1 272 ? 30.560 1.997 -27.324 1.00 79.94 272 PRO A O 1
ATOM 2128 N N . GLY A 1 273 ? 31.649 1.625 -25.387 1.00 79.88 273 GLY A N 1
ATOM 2129 C CA . GLY A 1 273 ? 31.337 2.920 -24.765 1.00 79.88 273 GLY A CA 1
ATOM 2130 C C . GLY A 1 273 ? 30.002 2.993 -24.004 1.00 79.88 273 GLY A C 1
ATOM 2131 O O . GLY A 1 273 ? 29.661 4.059 -23.498 1.00 79.88 273 GLY A O 1
ATOM 2132 N N . ALA A 1 274 ? 29.256 1.890 -23.901 1.00 86.12 274 ALA A N 1
ATOM 2133 C CA . ALA A 1 274 ? 28.027 1.793 -23.118 1.00 86.12 274 ALA A CA 1
ATOM 2134 C C . ALA A 1 274 ? 28.278 1.926 -21.610 1.00 86.12 274 ALA A C 1
ATOM 2136 O O . ALA A 1 274 ? 29.303 1.489 -21.078 1.00 86.12 274 ALA A O 1
ATOM 2137 N N . ALA A 1 275 ? 27.282 2.479 -20.922 1.00 88.06 275 ALA A N 1
ATOM 2138 C CA . ALA A 1 275 ? 27.267 2.604 -19.471 1.00 88.06 275 ALA A CA 1
ATOM 2139 C C . ALA A 1 275 ? 26.724 1.342 -18.776 1.00 88.06 275 ALA A C 1
ATOM 2141 O O . ALA A 1 275 ? 27.040 1.121 -17.606 1.00 88.06 275 ALA A O 1
ATOM 2142 N N . LEU A 1 276 ? 25.944 0.511 -19.484 1.00 90.94 276 LEU A N 1
ATOM 2143 C CA . LEU A 1 276 ? 25.377 -0.738 -18.964 1.00 90.94 276 LEU A CA 1
ATOM 2144 C C . LEU A 1 276 ? 25.731 -1.944 -19.833 1.00 90.94 276 LEU A C 1
ATOM 2146 O O . LEU A 1 276 ? 25.659 -1.880 -21.064 1.00 90.94 276 LEU A O 1
ATOM 2150 N N . TRP A 1 277 ? 26.023 -3.052 -19.159 1.00 91.19 277 TRP A N 1
ATOM 2151 C CA . TRP A 1 277 ? 26.281 -4.360 -19.753 1.00 91.19 277 TRP A CA 1
ATOM 2152 C C . TRP A 1 277 ? 25.435 -5.393 -19.020 1.00 91.19 277 TRP A C 1
ATOM 2154 O O . TRP A 1 277 ? 25.624 -5.632 -17.828 1.00 91.19 277 TRP A O 1
ATOM 2164 N N . VAL A 1 278 ? 24.445 -5.945 -19.712 1.00 89.38 278 VAL A N 1
ATOM 2165 C CA . VAL A 1 278 ? 23.463 -6.848 -19.106 1.00 89.38 278 VAL A CA 1
ATOM 2166 C C . VAL A 1 278 ? 23.905 -8.292 -19.323 1.00 89.38 278 VAL A C 1
ATOM 2168 O O . VAL A 1 278 ? 24.039 -8.724 -20.464 1.00 89.38 278 VAL A O 1
ATOM 2171 N N . THR A 1 279 ? 24.109 -9.029 -18.234 1.00 86.62 279 THR A N 1
ATOM 2172 C CA . THR A 1 279 ? 24.333 -10.484 -18.248 1.00 86.62 279 THR A CA 1
ATOM 2173 C C . THR A 1 279 ? 23.104 -11.208 -17.698 1.00 86.62 279 THR A C 1
ATOM 2175 O O . THR A 1 279 ? 22.164 -10.571 -17.220 1.00 86.62 279 THR A O 1
ATOM 2178 N N . ASP A 1 280 ? 23.085 -12.530 -17.797 1.00 77.94 280 ASP A N 1
ATOM 2179 C CA . ASP A 1 280 ? 22.029 -13.392 -17.260 1.00 77.94 280 ASP A CA 1
ATOM 2180 C C . ASP A 1 280 ? 21.822 -13.214 -15.747 1.00 77.94 280 ASP A C 1
ATOM 2182 O O . ASP A 1 280 ? 20.683 -13.109 -15.286 1.00 77.94 280 ASP A O 1
ATOM 2186 N N . GLU A 1 281 ? 22.909 -13.099 -14.986 1.00 76.69 281 GLU A N 1
ATOM 2187 C CA . GLU A 1 281 ? 22.870 -13.007 -13.524 1.00 76.69 281 GLU A CA 1
ATOM 2188 C C . GLU A 1 281 ? 22.730 -11.562 -13.015 1.00 76.69 281 GLU A C 1
ATOM 2190 O O . GLU A 1 281 ? 21.922 -11.274 -12.123 1.00 76.69 281 GLU A O 1
ATOM 2195 N N . CYS A 1 282 ? 23.506 -10.625 -13.572 1.00 87.81 282 CYS A N 1
ATOM 2196 C CA . CYS A 1 282 ? 23.510 -9.237 -13.110 1.00 87.81 282 CYS A CA 1
ATOM 2197 C C . CYS A 1 282 ? 23.701 -8.209 -14.231 1.00 87.81 282 CYS A C 1
ATOM 2199 O O . CYS A 1 282 ? 24.154 -8.499 -15.341 1.00 87.81 282 CYS A O 1
ATOM 2201 N N . THR A 1 283 ? 23.353 -6.961 -13.936 1.00 90.62 283 THR A N 1
ATOM 2202 C CA . THR A 1 283 ? 23.624 -5.820 -14.802 1.00 90.62 283 THR A CA 1
ATOM 2203 C C . THR A 1 283 ? 24.840 -5.074 -14.271 1.00 90.62 283 THR A C 1
ATOM 2205 O O . THR A 1 283 ? 24.831 -4.524 -13.166 1.00 90.62 283 THR A O 1
ATOM 2208 N N . TRP A 1 284 ? 25.887 -5.029 -15.089 1.00 92.44 284 TRP A N 1
ATOM 2209 C CA . TRP A 1 284 ? 27.137 -4.341 -14.809 1.00 92.44 284 TRP A CA 1
ATOM 2210 C C . TRP A 1 284 ? 27.029 -2.886 -15.254 1.00 92.44 284 TRP A C 1
ATOM 2212 O O . TRP A 1 284 ? 26.890 -2.578 -16.440 1.00 92.44 284 TRP A O 1
ATOM 2222 N N . VAL A 1 285 ? 27.100 -1.974 -14.290 1.00 93.50 285 VAL A N 1
ATOM 2223 C CA . VAL A 1 285 ? 26.952 -0.533 -14.503 1.00 93.50 285 VAL A CA 1
ATOM 2224 C C . VAL A 1 285 ? 28.298 0.149 -14.325 1.00 93.50 285 VAL A C 1
ATOM 2226 O O . VAL A 1 285 ? 28.916 0.026 -13.269 1.00 93.50 285 VAL A O 1
ATOM 2229 N N . VAL A 1 286 ? 28.765 0.897 -15.327 1.00 93.62 286 VAL A N 1
ATOM 2230 C CA . VAL A 1 286 ? 30.034 1.638 -15.245 1.00 93.62 286 VAL A CA 1
ATOM 2231 C C . VAL A 1 286 ? 29.966 2.621 -14.075 1.00 93.62 286 VAL A C 1
ATOM 2233 O O . VAL A 1 286 ? 29.153 3.545 -14.066 1.00 93.62 286 VAL A O 1
ATOM 2236 N N . SER A 1 287 ? 30.828 2.420 -13.080 1.00 90.25 287 SER A N 1
ATOM 2237 C CA . SER A 1 287 ? 30.671 2.974 -11.729 1.00 90.25 287 SER A CA 1
ATOM 2238 C C . SER A 1 287 ? 30.641 4.507 -11.685 1.00 90.25 287 SER A C 1
ATOM 2240 O O . SER A 1 287 ? 29.650 5.109 -11.276 1.00 90.25 287 SER A O 1
ATOM 2242 N N . LYS A 1 288 ? 31.724 5.163 -12.114 1.00 89.56 288 LYS A N 1
ATOM 2243 C CA . LYS A 1 288 ? 31.883 6.617 -11.980 1.00 89.56 288 LYS A CA 1
ATOM 2244 C C . LYS A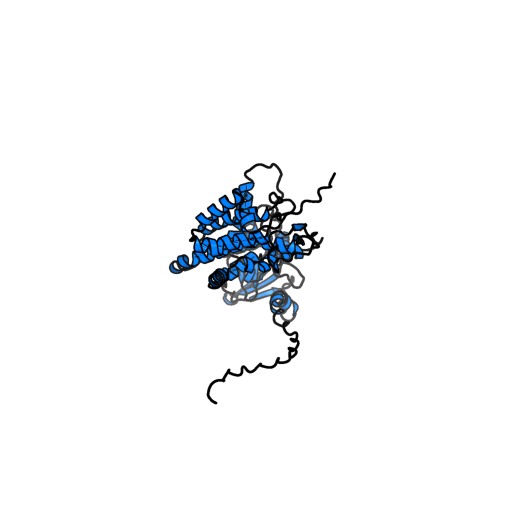 1 288 ? 30.935 7.396 -12.892 1.00 89.56 288 LYS A C 1
ATOM 2246 O O . LYS A 1 288 ? 30.188 8.237 -12.403 1.00 89.56 288 LYS A O 1
ATOM 2251 N N . ALA A 1 289 ? 30.961 7.105 -14.194 1.00 88.62 289 ALA A N 1
ATOM 2252 C CA . ALA A 1 289 ? 30.203 7.860 -15.191 1.00 88.62 289 ALA A CA 1
ATOM 2253 C C . ALA A 1 289 ? 28.689 7.792 -14.933 1.00 88.62 289 ALA A C 1
ATOM 2255 O O . ALA A 1 289 ? 28.007 8.814 -14.970 1.00 88.62 289 ALA A O 1
ATOM 2256 N N . THR A 1 290 ? 28.174 6.607 -14.591 1.00 90.38 290 THR A N 1
ATOM 2257 C CA . THR A 1 290 ? 26.736 6.424 -14.374 1.00 90.38 290 THR A CA 1
ATOM 2258 C C . THR A 1 290 ? 26.261 7.094 -13.091 1.00 90.38 290 THR A C 1
ATOM 2260 O O . THR A 1 290 ? 25.247 7.784 -13.100 1.00 90.38 290 THR A O 1
ATOM 2263 N N . ILE A 1 291 ? 26.997 6.959 -11.982 1.00 91.69 291 ILE A N 1
ATOM 2264 C CA . ILE A 1 291 ? 26.585 7.593 -10.721 1.00 91.69 291 ILE A CA 1
ATOM 2265 C C . ILE A 1 291 ? 26.730 9.120 -10.779 1.00 91.69 291 ILE A C 1
ATOM 2267 O O . ILE A 1 291 ? 25.929 9.828 -10.167 1.00 91.69 291 ILE A O 1
ATOM 2271 N N . GLU A 1 292 ? 27.683 9.655 -11.546 1.00 91.75 292 GLU A N 1
ATOM 2272 C CA . GLU A 1 292 ? 27.741 11.094 -11.830 1.00 91.75 292 GLU A CA 1
ATOM 2273 C C . GLU A 1 292 ? 26.508 11.573 -12.615 1.00 91.75 292 GLU A C 1
ATOM 2275 O O . GLU A 1 292 ? 25.946 12.612 -12.257 1.00 91.75 292 GLU A O 1
ATOM 2280 N N . ALA A 1 293 ? 26.037 10.803 -13.605 1.00 89.31 293 ALA A N 1
ATOM 2281 C CA . ALA A 1 293 ? 24.818 11.105 -14.361 1.00 89.31 293 ALA A CA 1
ATOM 2282 C C . ALA A 1 293 ? 23.554 11.051 -13.482 1.00 89.31 293 ALA A C 1
ATOM 2284 O O . ALA A 1 293 ? 22.789 12.014 -13.454 1.00 89.31 293 ALA A O 1
ATOM 2285 N N . VAL A 1 294 ? 23.387 9.989 -12.684 1.00 88.38 294 VAL A N 1
ATOM 2286 C CA . VAL A 1 294 ? 22.288 9.844 -11.706 1.00 88.38 294 VAL A CA 1
ATOM 2287 C C . VAL A 1 294 ? 22.280 11.015 -10.723 1.00 88.38 294 VAL A C 1
ATOM 2289 O O . VAL A 1 294 ? 21.253 11.643 -10.468 1.00 88.38 294 VAL A O 1
ATOM 2292 N N . ARG A 1 295 ? 23.451 11.374 -10.189 1.00 89.69 295 ARG A N 1
ATOM 2293 C CA . ARG A 1 295 ? 23.586 12.517 -9.284 1.00 89.69 295 ARG A CA 1
ATOM 2294 C C . ARG A 1 295 ? 23.200 13.831 -9.966 1.00 89.69 295 ARG A C 1
ATOM 2296 O O . ARG A 1 295 ? 22.544 14.657 -9.335 1.00 89.69 295 ARG A O 1
ATOM 2303 N N . ALA A 1 296 ? 23.632 14.054 -11.206 1.00 89.00 296 ALA A N 1
ATOM 2304 C CA . ALA A 1 296 ? 23.301 15.263 -11.956 1.00 89.00 296 ALA A CA 1
ATOM 2305 C C . ALA A 1 296 ? 21.793 15.369 -12.216 1.00 89.00 296 ALA A C 1
ATOM 2307 O O . ALA A 1 296 ? 21.217 16.433 -11.995 1.00 89.00 296 ALA A O 1
ATOM 2308 N N . GLN A 1 297 ? 21.144 14.267 -12.594 1.00 81.00 297 GLN A N 1
ATOM 2309 C CA . GLN A 1 297 ? 19.699 14.229 -12.786 1.00 81.00 297 GLN A CA 1
ATOM 2310 C C . GLN A 1 297 ? 18.947 14.570 -11.499 1.00 81.00 297 GLN A C 1
ATOM 2312 O O . GLN A 1 297 ? 18.100 15.459 -11.509 1.00 81.00 297 GLN A O 1
ATOM 2317 N N . LEU A 1 298 ? 19.286 13.928 -10.380 1.00 77.00 298 LEU A N 1
ATOM 2318 C CA . LEU A 1 298 ? 18.605 14.190 -9.113 1.00 77.00 298 LEU A CA 1
ATOM 2319 C C . LEU A 1 298 ? 18.764 15.653 -8.660 1.00 77.00 298 LEU A C 1
ATOM 2321 O O . LEU A 1 298 ? 17.834 16.238 -8.106 1.00 77.00 298 LEU A O 1
ATOM 2325 N N . LEU A 1 299 ? 19.927 16.267 -8.908 1.00 81.50 299 LEU A N 1
ATOM 2326 C CA . LEU A 1 299 ? 20.134 17.695 -8.647 1.00 81.50 299 LEU A CA 1
ATOM 2327 C C . LEU A 1 299 ? 19.271 18.577 -9.560 1.00 81.50 299 LEU A C 1
ATOM 2329 O O . LEU A 1 299 ? 18.709 19.562 -9.084 1.00 81.50 299 LEU A O 1
ATOM 2333 N N . ASN A 1 300 ? 19.136 18.218 -10.840 1.00 77.50 300 ASN A N 1
ATOM 2334 C CA . ASN A 1 300 ? 18.274 18.925 -11.792 1.00 77.50 300 ASN A CA 1
ATOM 2335 C C . ASN A 1 300 ? 16.785 18.807 -11.425 1.00 77.50 300 ASN A C 1
ATOM 2337 O O . ASN A 1 300 ? 16.029 19.753 -11.621 1.00 77.50 300 ASN A O 1
ATOM 2341 N N . GLU A 1 301 ? 16.378 17.681 -10.840 1.00 72.06 301 GLU A N 1
ATOM 2342 C CA . GLU A 1 301 ? 15.028 17.442 -10.308 1.00 72.06 301 GLU A CA 1
ATOM 2343 C C . GLU A 1 301 ? 14.782 18.154 -8.958 1.00 72.06 301 GLU A C 1
ATOM 2345 O O . GLU A 1 301 ? 13.696 18.068 -8.386 1.00 72.06 301 GLU A O 1
ATOM 2350 N N . GLY A 1 302 ? 15.769 18.902 -8.448 1.00 69.06 302 GLY A N 1
ATOM 2351 C CA . GLY A 1 302 ? 15.643 19.731 -7.248 1.00 69.06 302 GLY A CA 1
ATOM 2352 C C . GLY A 1 302 ? 15.877 18.987 -5.932 1.00 69.06 302 GLY A C 1
ATOM 2353 O O . GLY A 1 302 ? 15.605 19.536 -4.860 1.00 69.06 302 GLY A O 1
ATOM 2354 N N . HIS A 1 303 ? 16.393 17.755 -5.966 1.00 69.94 303 HIS A N 1
ATOM 2355 C CA . HIS A 1 303 ? 16.697 17.007 -4.750 1.00 69.94 303 HIS A CA 1
ATOM 2356 C C . HIS A 1 303 ? 17.936 17.565 -4.032 1.00 69.94 303 HIS A C 1
ATOM 2358 O O . HIS A 1 303 ? 19.008 17.741 -4.611 1.00 69.94 303 HIS A O 1
ATOM 2364 N N . SER A 1 304 ? 17.804 17.796 -2.724 1.00 73.00 304 SER A N 1
ATOM 2365 C CA . SER A 1 304 ? 18.889 18.225 -1.837 1.00 73.00 304 SER A CA 1
ATOM 2366 C C . SER A 1 304 ? 19.437 17.057 -0.999 1.00 73.00 304 SER A C 1
ATOM 2368 O O . SER A 1 304 ? 18.811 16.004 -0.884 1.00 73.00 304 SER A O 1
ATOM 2370 N N . GLY A 1 305 ? 20.637 17.222 -0.426 1.00 73.31 305 GLY A N 1
ATOM 2371 C CA . GLY A 1 305 ? 21.246 16.223 0.469 1.00 73.31 305 GLY A CA 1
ATOM 2372 C C . GLY A 1 305 ? 22.014 15.088 -0.220 1.00 73.31 305 GLY A C 1
ATOM 2373 O O . GLY A 1 305 ? 22.361 14.106 0.429 1.00 73.31 305 GLY A O 1
ATOM 2374 N N . ILE A 1 306 ? 22.310 15.208 -1.516 1.00 81.25 306 ILE A N 1
ATOM 2375 C CA . ILE A 1 306 ? 23.055 14.188 -2.266 1.00 81.25 306 ILE A CA 1
ATOM 2376 C C . ILE A 1 306 ? 24.566 14.377 -2.040 1.00 81.25 306 ILE A C 1
ATOM 2378 O O . ILE A 1 306 ? 25.086 15.470 -2.306 1.00 81.25 306 ILE A O 1
ATOM 2382 N N . PRO A 1 307 ? 25.306 13.343 -1.591 1.00 81.31 307 PRO A N 1
ATOM 2383 C CA . PRO A 1 307 ? 26.751 13.413 -1.428 1.00 81.31 307 PRO A CA 1
ATOM 2384 C C . PRO A 1 307 ? 27.467 13.849 -2.712 1.00 81.31 307 PRO A C 1
ATOM 2386 O O . PRO A 1 307 ? 27.108 13.469 -3.826 1.00 81.31 307 PRO A O 1
ATOM 2389 N N . LYS A 1 308 ? 28.526 14.653 -2.565 1.00 83.00 308 LYS A N 1
ATOM 2390 C CA . LYS A 1 308 ? 29.400 15.030 -3.692 1.00 83.00 308 LYS A CA 1
ATOM 2391 C C . LYS A 1 308 ? 30.348 13.899 -4.095 1.00 83.00 308 LYS A C 1
ATOM 2393 O O . LYS A 1 308 ? 30.766 13.840 -5.244 1.00 83.00 308 LYS A O 1
ATOM 2398 N N . SER A 1 309 ? 30.697 13.030 -3.148 1.00 88.19 309 SER A N 1
ATOM 2399 C CA . SER A 1 309 ? 31.600 11.905 -3.373 1.00 88.19 309 SER A CA 1
ATOM 2400 C C . SER A 1 309 ? 30.833 10.700 -3.913 1.00 88.19 309 SER A C 1
ATOM 2402 O O . SER A 1 309 ? 29.961 10.160 -3.232 1.00 88.19 309 SER A O 1
ATOM 2404 N N . VAL A 1 310 ? 31.207 10.246 -5.110 1.00 88.12 310 VAL A N 1
ATOM 2405 C CA . VAL A 1 310 ? 30.721 8.988 -5.706 1.00 88.12 310 VAL A CA 1
ATOM 2406 C C . VAL A 1 310 ? 31.015 7.777 -4.819 1.00 88.12 310 VAL A C 1
ATOM 2408 O O . VAL A 1 310 ? 30.180 6.889 -4.714 1.00 88.12 310 VAL A O 1
ATOM 2411 N N . VAL A 1 311 ? 32.133 7.776 -4.086 1.00 88.19 311 VAL A N 1
ATOM 2412 C CA . VAL A 1 311 ? 32.484 6.688 -3.154 1.00 88.19 311 VAL A CA 1
ATOM 2413 C C . VAL A 1 311 ? 31.481 6.596 -2.001 1.00 88.19 311 VAL A C 1
ATOM 2415 O O . VAL A 1 311 ? 31.090 5.502 -1.607 1.00 88.19 311 VAL A O 1
ATOM 2418 N N . THR A 1 312 ? 31.005 7.737 -1.491 1.00 83.69 312 THR A N 1
ATOM 2419 C CA . THR A 1 312 ? 29.953 7.759 -0.463 1.00 83.69 312 THR A CA 1
ATOM 2420 C C . THR A 1 312 ? 28.642 7.199 -1.008 1.00 83.69 312 THR A C 1
ATOM 2422 O O . THR A 1 312 ? 27.949 6.476 -0.302 1.00 83.69 312 THR A O 1
ATOM 2425 N N . ILE A 1 313 ? 28.322 7.482 -2.274 1.00 87.00 313 ILE A N 1
ATOM 2426 C CA . ILE A 1 313 ? 27.136 6.928 -2.936 1.00 87.00 313 ILE A CA 1
ATOM 2427 C C . ILE A 1 313 ? 27.266 5.408 -3.117 1.00 87.00 313 ILE A C 1
ATOM 2429 O O . ILE A 1 313 ? 26.306 4.690 -2.855 1.00 87.00 313 ILE A O 1
ATOM 2433 N N . PHE A 1 314 ? 28.447 4.902 -3.488 1.00 88.00 314 PHE A N 1
ATOM 2434 C CA . PHE A 1 314 ? 28.693 3.457 -3.578 1.00 88.00 314 PHE A CA 1
ATOM 2435 C C . PHE A 1 314 ? 28.512 2.762 -2.225 1.00 88.00 314 PHE A C 1
ATOM 2437 O O . PHE A 1 314 ? 27.932 1.679 -2.169 1.00 88.00 314 PHE A O 1
ATOM 2444 N N . GLY A 1 315 ? 28.983 3.391 -1.141 1.00 81.06 315 GLY A N 1
ATOM 2445 C CA . GLY A 1 315 ? 28.767 2.913 0.225 1.00 81.06 315 GLY A CA 1
ATOM 2446 C C . GLY A 1 315 ? 27.281 2.837 0.566 1.00 81.06 315 GLY A C 1
ATOM 2447 O O . GLY A 1 315 ? 26.809 1.786 0.965 1.00 81.06 315 GLY A O 1
ATOM 2448 N N . ILE A 1 316 ? 26.519 3.899 0.285 1.00 78.06 316 ILE A N 1
ATOM 2449 C CA . ILE A 1 316 ? 25.067 3.935 0.525 1.00 78.06 316 ILE A CA 1
ATOM 2450 C C . ILE A 1 316 ? 24.336 2.833 -0.256 1.00 78.06 316 ILE A C 1
ATOM 2452 O O . ILE A 1 316 ? 23.491 2.145 0.307 1.00 78.06 316 ILE A O 1
ATOM 2456 N N . LEU A 1 317 ? 24.652 2.642 -1.540 1.00 82.25 317 LEU A N 1
ATOM 2457 C CA . LEU A 1 317 ? 24.032 1.588 -2.351 1.00 82.25 317 LEU A CA 1
ATOM 2458 C C . LEU A 1 317 ? 24.381 0.187 -1.831 1.00 82.25 317 LEU A C 1
ATOM 2460 O O . LEU A 1 317 ? 23.512 -0.681 -1.806 1.00 82.25 317 LEU A O 1
ATOM 2464 N N . LYS A 1 318 ? 25.624 -0.025 -1.383 1.00 82.94 318 LYS A N 1
ATOM 2465 C CA . LYS A 1 318 ? 26.069 -1.290 -0.784 1.00 82.94 318 LYS A CA 1
ATOM 2466 C C . LYS A 1 318 ? 25.385 -1.555 0.553 1.00 82.94 318 LYS A C 1
ATOM 2468 O O . LYS A 1 318 ? 24.866 -2.642 0.765 1.00 82.94 318 LYS A O 1
ATOM 2473 N N . ASP A 1 319 ? 25.361 -0.560 1.436 1.00 76.31 319 ASP A N 1
ATOM 2474 C CA . ASP A 1 319 ? 24.782 -0.672 2.776 1.00 76.31 319 ASP A CA 1
ATOM 2475 C C . ASP A 1 319 ? 23.296 -1.028 2.705 1.00 76.31 319 ASP A C 1
ATOM 2477 O O . ASP A 1 319 ? 22.786 -1.715 3.588 1.00 76.31 319 ASP A O 1
ATOM 2481 N N . HIS A 1 320 ? 22.613 -0.582 1.647 1.00 73.31 320 HIS A N 1
ATOM 2482 C CA . HIS A 1 320 ? 21.217 -0.879 1.334 1.00 73.31 320 HIS A CA 1
ATOM 2483 C C . HIS A 1 320 ? 21.017 -2.059 0.366 1.00 73.31 320 HIS A C 1
ATOM 2485 O O . HIS A 1 320 ? 19.922 -2.204 -0.168 1.00 73.31 320 HIS A O 1
ATOM 2491 N N . GLU A 1 321 ? 22.043 -2.886 0.134 1.00 78.62 321 GLU A N 1
ATOM 2492 C CA . GLU A 1 321 ? 21.973 -4.116 -0.678 1.00 78.62 321 GLU A CA 1
ATOM 2493 C C . GLU A 1 321 ? 21.431 -3.894 -2.104 1.00 78.62 321 GLU A C 1
ATOM 2495 O O . GLU A 1 321 ? 20.910 -4.797 -2.752 1.00 78.62 321 GLU A O 1
ATOM 2500 N N . CYS A 1 322 ? 21.582 -2.674 -2.627 1.00 77.12 322 CYS A N 1
ATOM 2501 C CA . CYS A 1 322 ? 21.198 -2.342 -3.997 1.00 77.12 322 CYS A CA 1
ATOM 2502 C C . CYS A 1 322 ? 22.223 -2.860 -5.018 1.00 77.12 322 CYS A C 1
ATOM 2504 O O . CYS A 1 322 ? 21.923 -2.927 -6.206 1.00 77.12 322 CYS A O 1
ATOM 2506 N N . ILE A 1 323 ? 23.440 -3.181 -4.568 1.00 88.50 323 ILE A N 1
ATOM 2507 C CA . ILE A 1 323 ? 24.543 -3.676 -5.395 1.00 88.50 323 ILE A CA 1
ATOM 2508 C C . ILE A 1 323 ? 25.168 -4.918 -4.766 1.00 88.50 323 ILE A C 1
ATOM 2510 O O . ILE A 1 323 ? 25.239 -5.040 -3.543 1.00 88.50 323 ILE A O 1
ATOM 2514 N N . VAL A 1 324 ? 25.658 -5.813 -5.617 1.00 85.81 324 VAL A N 1
ATOM 2515 C CA . VAL A 1 324 ? 26.393 -7.015 -5.227 1.00 85.81 324 VAL A CA 1
ATOM 2516 C C . VAL A 1 324 ? 27.820 -6.610 -4.861 1.00 85.81 324 VAL A C 1
ATOM 2518 O O . VAL A 1 324 ? 28.526 -5.996 -5.667 1.00 85.81 324 VAL A O 1
ATOM 2521 N N . ALA A 1 325 ? 28.242 -6.920 -3.635 1.00 85.44 325 ALA A N 1
ATOM 2522 C CA . ALA A 1 325 ? 29.599 -6.648 -3.164 1.00 85.44 325 ALA A CA 1
ATOM 2523 C C . ALA A 1 325 ? 30.605 -7.656 -3.744 1.00 85.44 325 ALA A C 1
ATOM 2525 O O . ALA A 1 325 ? 30.246 -8.792 -4.046 1.00 85.44 325 ALA A O 1
ATOM 2526 N N . THR A 1 326 ? 31.870 -7.254 -3.876 1.00 85.50 326 THR A N 1
ATOM 2527 C CA . THR A 1 326 ? 32.953 -8.168 -4.273 1.00 85.50 326 THR A CA 1
ATOM 2528 C C . THR A 1 326 ? 33.189 -9.243 -3.200 1.00 85.50 326 THR A C 1
ATOM 2530 O O . THR A 1 326 ? 32.783 -9.050 -2.050 1.00 85.50 326 THR A O 1
ATOM 2533 N N . PRO A 1 327 ? 33.909 -10.343 -3.504 1.00 74.06 327 PRO A N 1
ATOM 2534 C CA . PRO A 1 327 ? 34.290 -11.342 -2.496 1.00 74.06 327 PRO A CA 1
ATOM 2535 C C . PRO A 1 327 ? 35.095 -10.762 -1.320 1.00 74.06 327 PRO A C 1
ATOM 2537 O O . PRO A 1 327 ? 35.054 -11.282 -0.210 1.00 74.06 327 PRO A O 1
ATOM 2540 N N . GLU A 1 328 ? 35.801 -9.652 -1.549 1.00 75.50 328 GLU A N 1
ATOM 2541 C CA . GLU A 1 328 ? 36.546 -8.904 -0.526 1.00 75.50 328 GLU A CA 1
ATOM 2542 C C . GLU A 1 328 ? 35.649 -7.939 0.282 1.00 75.50 328 GLU A C 1
ATOM 2544 O O . GLU A 1 328 ? 36.098 -7.322 1.247 1.00 75.50 328 GLU A O 1
ATOM 2549 N N . GLY A 1 329 ? 34.373 -7.804 -0.097 1.00 76.19 329 GLY A N 1
ATOM 2550 C CA . GLY A 1 329 ? 33.391 -6.923 0.529 1.00 76.19 329 GLY A CA 1
ATOM 2551 C C . GLY A 1 329 ? 33.384 -5.486 -0.005 1.00 76.19 329 GLY A C 1
ATOM 2552 O O . GLY A 1 329 ? 32.741 -4.625 0.600 1.00 76.19 329 GLY A O 1
ATOM 2553 N N . ASP A 1 330 ? 34.065 -5.192 -1.115 1.00 84.06 330 ASP A N 1
ATOM 2554 C CA . ASP A 1 330 ? 34.091 -3.862 -1.739 1.00 84.06 330 ASP A CA 1
ATOM 2555 C C . ASP A 1 330 ? 32.834 -3.602 -2.594 1.00 84.06 330 ASP A C 1
ATOM 2557 O O . ASP A 1 330 ? 32.171 -4.520 -3.069 1.00 84.06 330 ASP A O 1
ATOM 2561 N N . SER A 1 331 ? 32.495 -2.326 -2.818 1.00 86.25 331 SER A N 1
ATOM 2562 C CA . SER A 1 331 ? 31.356 -1.930 -3.670 1.00 86.25 331 SER A CA 1
ATOM 2563 C C . SER A 1 331 ? 31.659 -1.970 -5.173 1.00 86.25 331 SER A C 1
ATOM 2565 O O . SER A 1 331 ? 30.735 -1.953 -5.979 1.00 86.25 331 SER A O 1
ATOM 2567 N N . VAL A 1 332 ? 32.939 -1.918 -5.560 1.00 90.31 332 VAL A N 1
ATOM 2568 C CA . VAL A 1 332 ? 33.367 -1.694 -6.949 1.00 90.31 332 VAL A CA 1
ATOM 2569 C C . VAL A 1 332 ? 34.073 -2.927 -7.483 1.00 90.31 332 VAL A C 1
ATOM 2571 O O . VAL A 1 332 ? 35.079 -3.364 -6.928 1.00 90.31 332 VAL A O 1
ATOM 2574 N N . TRP A 1 333 ? 33.581 -3.424 -8.608 1.00 90.88 333 TRP A N 1
ATOM 2575 C CA . TRP A 1 333 ? 34.170 -4.520 -9.356 1.00 90.88 333 TRP A CA 1
ATOM 2576 C C . TRP A 1 333 ? 35.119 -3.998 -10.430 1.00 90.88 333 TRP A C 1
ATOM 2578 O O . TRP A 1 333 ? 34.845 -2.984 -11.073 1.00 90.88 333 TRP A O 1
ATOM 2588 N N . TYR A 1 334 ? 36.211 -4.715 -10.667 1.00 90.75 334 TYR A N 1
ATOM 2589 C CA . TYR A 1 334 ? 37.024 -4.555 -11.869 1.00 90.75 334 TYR A CA 1
ATOM 2590 C C . TYR A 1 334 ? 36.646 -5.700 -12.800 1.00 90.75 334 TYR A C 1
ATOM 2592 O O . TYR A 1 334 ? 36.630 -6.850 -12.369 1.00 90.75 334 TYR A O 1
ATOM 2600 N N . ALA A 1 335 ? 36.315 -5.401 -14.052 1.00 89.31 335 ALA A N 1
ATOM 2601 C CA . ALA A 1 335 ? 35.998 -6.435 -15.030 1.00 89.31 335 ALA A CA 1
ATOM 2602 C C . ALA A 1 335 ? 36.535 -6.068 -16.414 1.00 89.31 335 ALA A C 1
ATOM 2604 O O . ALA A 1 335 ? 36.664 -4.889 -16.765 1.00 89.31 335 ALA A O 1
ATOM 2605 N N . GLU A 1 336 ? 36.866 -7.094 -17.189 1.00 90.50 336 GLU A N 1
ATOM 2606 C CA . GLU A 1 336 ? 37.158 -6.987 -18.611 1.00 90.50 336 GLU A CA 1
ATOM 2607 C C . GLU A 1 336 ? 35.908 -7.363 -19.402 1.00 90.50 336 GLU A C 1
ATOM 2609 O O . GLU A 1 336 ? 35.332 -8.430 -19.202 1.00 90.50 336 GLU A O 1
ATOM 2614 N N . ILE A 1 337 ? 35.488 -6.470 -20.291 1.00 90.56 337 ILE A N 1
ATOM 2615 C CA . ILE A 1 337 ? 34.469 -6.767 -21.290 1.00 90.56 337 ILE A CA 1
ATOM 2616 C C . ILE A 1 337 ? 35.175 -7.319 -22.522 1.00 90.56 337 ILE A C 1
ATOM 2618 O O . ILE A 1 337 ? 36.116 -6.6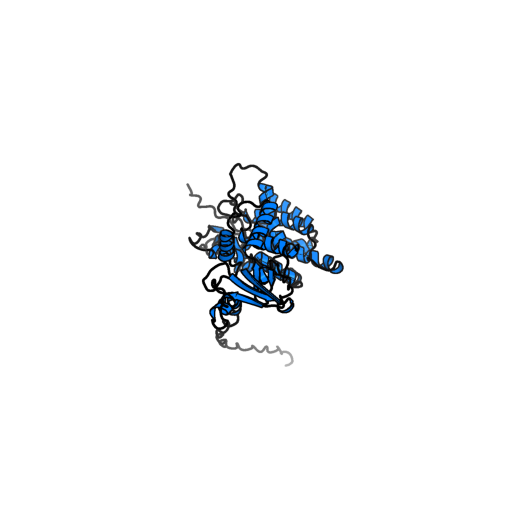88 -23.009 1.00 90.56 337 ILE A O 1
ATOM 2622 N N . ASP A 1 338 ? 34.682 -8.435 -23.045 1.00 88.44 338 ASP A N 1
ATOM 2623 C CA . ASP A 1 338 ? 35.064 -8.994 -24.339 1.00 88.44 338 ASP A CA 1
ATOM 2624 C C . ASP A 1 338 ? 33.834 -9.035 -25.255 1.00 88.44 338 ASP A C 1
ATOM 2626 O O . ASP A 1 338 ? 32.844 -9.693 -24.937 1.00 88.44 338 ASP A O 1
ATOM 2630 N N . ASP A 1 339 ? 33.880 -8.298 -26.369 1.00 88.25 339 ASP A N 1
ATOM 2631 C CA . ASP A 1 339 ? 32.891 -8.319 -27.456 1.00 88.25 339 ASP A CA 1
ATOM 2632 C C . ASP A 1 339 ? 33.540 -8.998 -28.681 1.00 88.25 339 ASP A C 1
ATOM 2634 O O . ASP A 1 339 ? 34.213 -8.327 -29.481 1.00 88.25 339 ASP A O 1
ATOM 2638 N N . PRO A 1 340 ? 33.363 -10.326 -28.856 1.00 81.81 340 PRO A N 1
ATOM 2639 C CA . PRO A 1 340 ? 33.973 -11.066 -29.959 1.00 81.81 340 PRO A CA 1
ATOM 2640 C C . PRO A 1 340 ? 33.456 -10.613 -31.326 1.00 81.81 340 PRO A C 1
ATOM 2642 O O . PRO A 1 340 ? 34.207 -10.608 -32.301 1.00 81.81 340 PRO A O 1
ATOM 2645 N N . ALA A 1 341 ? 32.189 -10.192 -31.403 1.00 81.56 341 ALA A N 1
ATOM 2646 C CA . ALA A 1 341 ? 31.560 -9.761 -32.647 1.00 81.56 341 ALA A CA 1
ATOM 2647 C C . ALA A 1 341 ? 32.186 -8.468 -33.191 1.00 81.56 341 ALA A C 1
ATOM 2649 O O . ALA A 1 341 ? 32.243 -8.266 -34.405 1.00 81.56 341 ALA A O 1
ATOM 2650 N N . LYS A 1 342 ? 32.685 -7.599 -32.303 1.00 80.69 342 LYS A N 1
ATOM 2651 C CA . LYS A 1 342 ? 33.360 -6.342 -32.668 1.00 80.69 342 LYS A CA 1
ATOM 2652 C C . LYS A 1 342 ? 34.876 -6.382 -32.499 1.00 80.69 342 LYS A C 1
ATOM 2654 O O . LYS A 1 342 ? 35.521 -5.362 -32.736 1.00 80.69 342 LYS A O 1
ATOM 2659 N N . ASN A 1 343 ? 35.437 -7.532 -32.117 1.00 85.25 343 ASN A N 1
ATOM 2660 C CA . ASN A 1 343 ? 36.855 -7.710 -31.805 1.00 85.25 343 ASN A CA 1
ATOM 2661 C C . ASN A 1 343 ? 37.371 -6.621 -30.845 1.00 85.25 343 ASN A C 1
ATOM 2663 O O . ASN A 1 343 ? 38.377 -5.953 -31.102 1.00 85.25 343 ASN A O 1
ATOM 2667 N N . TRP A 1 344 ? 36.617 -6.384 -29.772 1.00 88.19 344 TRP A N 1
ATOM 2668 C CA . TRP A 1 344 ? 36.839 -5.269 -28.864 1.00 88.19 344 TRP A CA 1
ATOM 2669 C C . TRP A 1 344 ? 36.898 -5.745 -27.418 1.00 88.19 344 TRP A C 1
ATOM 2671 O O . TRP A 1 344 ? 36.019 -6.471 -26.962 1.00 88.19 344 TRP A O 1
ATOM 2681 N N . ARG A 1 345 ? 37.926 -5.292 -26.692 1.00 88.38 345 ARG A N 1
ATOM 2682 C CA . ARG A 1 345 ? 38.113 -5.576 -25.268 1.00 88.38 345 ARG A CA 1
ATOM 2683 C C . ARG A 1 345 ? 38.402 -4.310 -24.491 1.00 88.38 345 ARG A C 1
ATOM 2685 O O . ARG A 1 345 ? 39.204 -3.484 -24.934 1.00 88.38 345 ARG A O 1
ATOM 2692 N N . GLN A 1 346 ? 37.802 -4.173 -23.314 1.00 88.94 346 GLN A N 1
ATOM 2693 C CA . GLN A 1 346 ? 38.092 -3.053 -22.425 1.00 88.94 346 GLN A CA 1
ATOM 2694 C C . GLN A 1 346 ? 37.968 -3.436 -20.951 1.00 88.94 346 GLN A C 1
ATOM 2696 O O . GLN A 1 346 ? 36.992 -4.048 -20.530 1.00 88.94 346 GLN A O 1
ATOM 2701 N N . LYS A 1 347 ? 38.942 -2.992 -20.150 1.00 90.31 347 LYS A N 1
ATOM 2702 C CA . LYS A 1 347 ? 38.916 -3.087 -18.686 1.00 90.31 347 LYS A CA 1
ATOM 2703 C C . LYS A 1 347 ? 38.275 -1.837 -18.091 1.00 90.31 347 LYS A C 1
ATOM 2705 O O . LYS A 1 347 ? 38.705 -0.722 -18.394 1.00 90.31 347 LYS A O 1
ATOM 2710 N N . LEU A 1 348 ? 37.262 -2.018 -17.250 1.00 91.38 348 LEU A N 1
ATOM 2711 C CA . LEU A 1 348 ? 36.493 -0.940 -16.627 1.00 91.38 348 LEU A CA 1
ATOM 2712 C C . LEU A 1 348 ? 36.154 -1.270 -15.167 1.00 91.38 348 LEU A C 1
ATOM 2714 O O . LEU A 1 348 ? 36.357 -2.388 -14.691 1.00 91.38 348 LEU A O 1
ATOM 2718 N N . THR A 1 349 ? 35.646 -0.264 -14.454 1.00 91.69 349 THR A N 1
ATOM 2719 C CA . THR A 1 349 ? 35.153 -0.401 -13.082 1.00 91.69 349 THR A CA 1
ATOM 2720 C C . THR A 1 349 ? 33.634 -0.338 -13.036 1.00 91.69 349 THR A C 1
ATOM 2722 O O . THR A 1 349 ? 33.021 0.612 -13.537 1.00 91.69 349 THR A O 1
ATOM 2725 N N . PHE A 1 350 ? 33.023 -1.308 -12.366 1.00 92.75 350 PHE A N 1
ATOM 2726 C CA . PHE A 1 350 ? 31.583 -1.518 -12.356 1.00 92.75 350 PHE A CA 1
ATOM 2727 C C . PHE A 1 350 ? 30.996 -1.536 -10.951 1.00 92.75 350 PHE A C 1
ATOM 2729 O O . PHE A 1 350 ? 31.661 -1.859 -9.970 1.00 92.75 350 PHE A O 1
ATOM 2736 N N . LEU A 1 351 ? 29.712 -1.221 -10.884 1.00 92.56 351 LEU A N 1
ATOM 2737 C CA . LEU A 1 351 ? 28.806 -1.674 -9.843 1.00 92.56 351 LEU A CA 1
ATOM 2738 C C . LEU A 1 351 ? 27.966 -2.805 -10.455 1.00 92.56 351 LEU A C 1
ATOM 2740 O O . LEU A 1 351 ? 27.419 -2.620 -11.541 1.00 92.56 351 LEU A O 1
ATOM 2744 N N . CYS A 1 352 ? 27.871 -3.959 -9.797 1.00 92.06 352 CYS A N 1
ATOM 2745 C CA . CYS A 1 352 ? 26.994 -5.050 -10.240 1.00 92.06 352 CYS A CA 1
ATOM 2746 C C . CYS A 1 352 ? 25.663 -4.922 -9.498 1.00 92.06 352 CYS A C 1
ATOM 2748 O O . CYS A 1 352 ? 25.624 -4.897 -8.268 1.00 92.06 352 CYS A O 1
ATOM 2750 N N . PHE A 1 353 ? 24.575 -4.790 -10.249 1.00 89.75 353 PHE A N 1
ATOM 2751 C CA . PHE A 1 353 ? 23.209 -4.763 -9.737 1.00 89.75 353 PHE A CA 1
ATOM 2752 C C . PHE A 1 353 ? 22.525 -6.067 -10.121 1.00 89.75 353 PHE A C 1
ATOM 2754 O O . PHE A 1 353 ? 22.639 -6.491 -11.270 1.00 89.75 353 PHE A O 1
ATOM 2761 N N . LYS A 1 354 ? 21.754 -6.675 -9.216 1.00 83.75 354 LYS A N 1
ATOM 2762 C CA . LYS A 1 354 ? 20.864 -7.771 -9.617 1.00 83.75 354 LYS A CA 1
ATOM 2763 C C . LYS A 1 354 ? 19.903 -7.277 -10.698 1.00 83.75 354 LYS A C 1
ATOM 2765 O O . LYS A 1 354 ? 19.434 -6.137 -10.636 1.00 83.75 354 LYS A O 1
ATOM 2770 N N . ASN A 1 355 ? 19.589 -8.133 -11.668 1.00 79.38 355 ASN A N 1
ATOM 2771 C CA . ASN A 1 355 ? 18.747 -7.740 -12.798 1.00 79.38 355 ASN A CA 1
ATOM 2772 C C . ASN A 1 355 ? 17.377 -7.200 -12.350 1.00 79.38 355 ASN A C 1
ATOM 2774 O O . ASN A 1 355 ? 16.942 -6.181 -12.872 1.00 79.38 355 ASN A O 1
ATOM 2778 N N . GLU A 1 356 ? 16.770 -7.765 -11.303 1.00 74.25 356 GLU A N 1
ATOM 2779 C CA . GLU A 1 356 ? 15.508 -7.293 -10.701 1.00 74.25 356 GLU A CA 1
ATOM 2780 C C . GLU A 1 356 ? 15.547 -5.839 -10.186 1.00 74.25 356 GLU A C 1
ATOM 2782 O O . GLU A 1 356 ? 14.522 -5.155 -10.131 1.00 74.25 356 GLU A O 1
ATOM 2787 N N . ILE A 1 357 ? 16.738 -5.329 -9.845 1.00 73.12 357 ILE A N 1
ATOM 2788 C CA . ILE A 1 357 ? 16.912 -3.974 -9.315 1.00 73.12 357 ILE A CA 1
ATOM 2789 C C . ILE A 1 357 ? 16.834 -2.942 -10.434 1.00 73.12 357 ILE A C 1
ATOM 2791 O O . ILE A 1 357 ? 16.294 -1.862 -10.212 1.00 73.12 357 ILE A O 1
ATOM 2795 N N . ILE A 1 358 ? 17.333 -3.235 -11.633 1.00 76.31 358 ILE A N 1
ATOM 2796 C CA . ILE A 1 358 ? 17.267 -2.301 -12.771 1.00 76.31 358 ILE A CA 1
ATOM 2797 C C . ILE A 1 358 ? 16.053 -2.611 -13.659 1.00 76.31 358 ILE A C 1
ATOM 2799 O O . ILE A 1 358 ? 15.416 -1.688 -14.163 1.00 76.31 358 ILE A O 1
ATOM 2803 N N . TRP A 1 359 ? 15.675 -3.884 -13.766 1.00 74.19 359 TRP A N 1
ATOM 2804 C CA . TRP A 1 359 ? 14.704 -4.414 -14.722 1.00 74.19 359 TRP A CA 1
ATOM 2805 C C . TRP A 1 359 ? 13.581 -5.210 -14.030 1.00 74.19 359 TRP A C 1
ATOM 2807 O O . TRP A 1 359 ? 13.463 -6.418 -14.220 1.00 74.19 359 TRP A O 1
ATOM 2817 N N . PRO A 1 360 ? 12.725 -4.564 -13.219 1.00 55.03 360 PRO A N 1
ATOM 2818 C CA . PRO A 1 360 ? 11.704 -5.273 -12.441 1.00 55.03 360 PRO A CA 1
ATOM 2819 C C . PRO A 1 360 ? 10.594 -5.904 -13.300 1.00 55.03 360 PRO A C 1
ATOM 2821 O O . PRO A 1 360 ? 9.966 -6.865 -12.872 1.00 55.03 360 PRO A O 1
ATOM 2824 N N . THR A 1 361 ? 10.326 -5.361 -14.493 1.00 44.25 361 THR A N 1
ATOM 2825 C CA . THR A 1 361 ? 9.208 -5.769 -15.374 1.00 44.25 361 THR A CA 1
ATOM 2826 C C . THR A 1 361 ? 9.623 -6.050 -16.814 1.00 44.25 361 THR A C 1
ATOM 2828 O O . THR A 1 361 ? 8.795 -6.449 -17.628 1.00 44.25 361 THR A O 1
ATOM 2831 N N . SER A 1 362 ? 10.890 -5.828 -17.154 1.00 54.06 362 SER A N 1
ATOM 2832 C CA . SER A 1 362 ? 11.408 -5.958 -18.515 1.00 54.06 362 SER A CA 1
ATOM 2833 C C . SER A 1 362 ? 12.531 -6.979 -18.547 1.00 54.06 362 SER A C 1
ATOM 2835 O O . SER A 1 362 ? 13.379 -6.973 -17.663 1.00 54.06 362 SER A O 1
ATOM 2837 N N . GLN A 1 363 ? 12.593 -7.794 -19.592 1.00 68.19 363 GLN A N 1
ATOM 2838 C CA . GLN A 1 363 ? 13.785 -8.582 -19.892 1.00 68.19 363 GLN A CA 1
ATOM 2839 C C . GLN A 1 363 ? 14.610 -7.803 -20.922 1.00 68.19 363 GLN A C 1
ATOM 2841 O O . GLN A 1 363 ? 14.214 -7.747 -22.086 1.00 68.19 363 GLN A O 1
ATOM 2846 N N . PRO A 1 364 ? 15.683 -7.102 -20.512 1.00 75.56 364 PRO A N 1
ATOM 2847 C CA . PRO A 1 364 ? 16.556 -6.415 -21.459 1.00 75.56 364 PRO A CA 1
ATOM 2848 C C . PRO A 1 364 ? 17.295 -7.425 -22.345 1.00 75.56 364 PRO A C 1
ATOM 2850 O O . PRO A 1 364 ? 17.551 -8.554 -21.928 1.00 75.56 364 PRO A O 1
ATOM 2853 N N . ASP A 1 365 ? 17.701 -6.991 -23.540 1.00 80.69 365 ASP A N 1
ATOM 2854 C CA . ASP A 1 365 ? 18.594 -7.790 -24.381 1.00 80.69 365 ASP A CA 1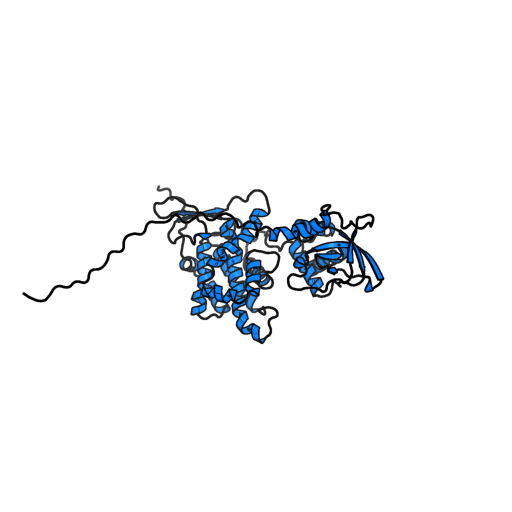
ATOM 2855 C C . ASP A 1 365 ? 19.891 -8.070 -23.620 1.00 80.69 365 ASP A C 1
ATOM 2857 O O . ASP A 1 365 ? 20.525 -7.148 -23.087 1.00 80.69 365 ASP A O 1
ATOM 2861 N N . LEU A 1 366 ? 20.278 -9.340 -23.574 1.00 85.81 366 LEU A N 1
ATOM 2862 C CA . LEU A 1 366 ? 21.537 -9.751 -22.976 1.00 85.81 366 LEU A CA 1
ATOM 2863 C C . LEU A 1 366 ? 22.700 -9.322 -23.873 1.00 85.81 366 LEU A C 1
ATOM 2865 O O . LEU A 1 366 ? 22.561 -9.127 -25.081 1.00 85.81 366 LEU A O 1
ATOM 2869 N N . PHE A 1 367 ? 23.853 -9.102 -23.258 1.00 87.06 367 PHE A N 1
ATOM 2870 C CA . PHE A 1 367 ? 25.086 -8.880 -23.987 1.00 87.06 367 PHE A CA 1
ATOM 2871 C C . PHE A 1 367 ? 25.595 -10.218 -24.531 1.00 87.06 367 PHE A C 1
ATOM 2873 O O . PHE A 1 367 ? 25.810 -11.149 -23.766 1.00 87.06 367 PHE A O 1
ATOM 2880 N N . ASP A 1 368 ? 25.816 -10.293 -25.844 1.00 81.38 368 ASP A N 1
ATOM 2881 C CA . ASP A 1 368 ? 26.294 -11.513 -26.518 1.00 81.38 368 ASP A CA 1
ATOM 2882 C C . ASP A 1 368 ? 27.785 -11.822 -26.259 1.00 81.38 368 ASP A C 1
ATOM 2884 O O . ASP A 1 368 ? 28.295 -12.857 -26.690 1.00 81.38 368 ASP A O 1
ATOM 2888 N N . GLY A 1 369 ? 28.510 -10.906 -25.610 1.00 84.44 369 GLY A N 1
ATOM 2889 C CA . GLY A 1 369 ? 29.894 -11.099 -25.182 1.00 84.44 369 GLY A CA 1
ATOM 2890 C C . GLY A 1 369 ? 30.005 -11.479 -23.705 1.00 84.44 369 GLY A C 1
ATOM 2891 O O . GLY A 1 369 ? 29.020 -11.803 -23.047 1.00 84.44 369 GLY A O 1
ATOM 2892 N N . THR A 1 370 ? 31.215 -11.414 -23.153 1.00 85.06 370 THR A N 1
ATOM 2893 C CA . THR A 1 370 ? 31.475 -11.804 -21.758 1.00 85.06 370 THR A CA 1
ATOM 2894 C C . THR A 1 370 ? 31.958 -10.627 -20.926 1.00 85.06 370 THR A C 1
ATOM 2896 O O . THR A 1 370 ? 32.764 -9.818 -21.388 1.00 85.06 370 THR A O 1
ATOM 2899 N N . VAL A 1 371 ? 31.494 -10.549 -19.678 1.00 88.06 371 VAL A N 1
ATOM 2900 C CA . VAL A 1 371 ? 32.020 -9.625 -18.667 1.00 88.06 371 VAL A CA 1
ATOM 2901 C C . VAL A 1 371 ? 32.712 -10.457 -17.596 1.00 88.06 371 VAL A C 1
ATOM 2903 O O . VAL A 1 371 ? 32.051 -11.120 -16.803 1.00 88.06 371 VAL A O 1
ATOM 2906 N N . THR A 1 372 ? 34.043 -10.432 -17.582 1.00 86.44 372 THR A N 1
ATOM 2907 C CA . THR A 1 372 ? 34.847 -11.290 -16.703 1.00 86.44 372 THR A CA 1
ATOM 2908 C C . THR A 1 372 ? 35.443 -10.468 -15.563 1.00 86.44 372 THR A C 1
ATOM 2910 O O . THR A 1 372 ? 36.217 -9.542 -15.830 1.00 86.44 372 THR A O 1
ATOM 2913 N N . PRO A 1 373 ? 35.137 -10.783 -14.291 1.00 87.62 373 PRO A N 1
ATOM 2914 C CA . PRO A 1 373 ? 35.760 -10.131 -13.146 1.00 87.62 373 PRO A CA 1
ATOM 2915 C C . PRO A 1 373 ? 37.283 -10.331 -13.129 1.00 87.62 373 PRO A C 1
ATOM 2917 O O . PRO A 1 373 ? 37.788 -11.436 -13.332 1.00 87.62 373 PRO A O 1
ATOM 2920 N N . ILE A 1 374 ? 38.028 -9.260 -12.862 1.00 87.00 374 ILE A N 1
ATOM 2921 C CA . ILE A 1 374 ? 39.494 -9.253 -12.789 1.00 87.00 374 ILE A CA 1
ATOM 2922 C C . ILE A 1 374 ? 39.966 -8.665 -11.456 1.00 87.00 374 ILE A C 1
ATOM 2924 O O . ILE A 1 374 ? 39.280 -7.855 -10.834 1.00 87.00 374 ILE A O 1
ATOM 2928 N N . ASP A 1 375 ? 41.162 -9.045 -11.016 1.00 81.25 375 ASP A N 1
ATOM 2929 C CA . ASP A 1 375 ? 41.824 -8.416 -9.875 1.00 81.25 375 ASP A CA 1
ATOM 2930 C C . ASP A 1 375 ? 42.371 -7.016 -10.241 1.00 81.25 375 ASP A C 1
ATOM 2932 O O . ASP A 1 375 ? 42.426 -6.606 -11.407 1.00 81.25 375 ASP A O 1
ATOM 2936 N N . ARG A 1 376 ? 42.851 -6.263 -9.241 1.00 72.38 376 ARG A N 1
ATOM 2937 C CA . ARG A 1 376 ? 43.474 -4.938 -9.463 1.00 72.38 376 ARG A CA 1
ATOM 2938 C C . ARG A 1 376 ? 44.757 -4.992 -10.308 1.00 72.38 376 ARG A C 1
ATOM 2940 O O . ARG A 1 376 ? 45.235 -3.949 -10.748 1.00 72.38 376 ARG A O 1
ATOM 2947 N N . LYS A 1 377 ? 45.337 -6.178 -10.512 1.00 71.25 377 LYS A N 1
ATOM 2948 C CA . LYS A 1 377 ? 46.523 -6.420 -11.348 1.00 71.25 377 LYS A CA 1
ATOM 2949 C C . LYS A 1 377 ? 46.142 -6.863 -12.768 1.00 71.25 377 LYS A C 1
ATOM 2951 O O . LYS A 1 377 ? 47.023 -7.013 -13.610 1.00 71.25 377 LYS A O 1
ATOM 2956 N N . GLY A 1 378 ? 44.846 -6.989 -13.057 1.00 65.88 378 GLY A N 1
ATOM 2957 C CA . GLY A 1 378 ? 44.298 -7.330 -14.358 1.00 65.88 378 GLY A CA 1
ATOM 2958 C C . GLY A 1 378 ? 44.282 -8.822 -14.681 1.00 65.88 378 GLY A C 1
ATOM 2959 O O . GLY A 1 378 ? 44.114 -9.138 -15.860 1.00 65.88 378 GLY A O 1
ATOM 2960 N N . ASN A 1 379 ? 44.456 -9.697 -13.687 1.00 75.25 379 ASN A N 1
ATOM 2961 C CA . ASN A 1 379 ? 44.315 -11.143 -13.834 1.00 75.25 379 ASN A CA 1
ATOM 2962 C C . ASN A 1 379 ? 42.844 -11.542 -13.664 1.00 75.25 379 ASN A C 1
ATOM 2964 O O . ASN A 1 379 ? 42.189 -10.998 -12.773 1.00 75.25 379 ASN A O 1
ATOM 2968 N N . PRO A 1 380 ? 42.322 -12.493 -14.456 1.00 71.00 380 PRO A N 1
ATOM 2969 C CA . PRO A 1 380 ? 40.987 -13.038 -14.239 1.00 71.00 380 PRO A CA 1
ATOM 2970 C C . PRO A 1 380 ? 40.863 -13.593 -12.822 1.00 71.00 380 PRO A C 1
ATOM 2972 O O . PRO A 1 380 ? 41.726 -14.353 -12.372 1.00 71.00 380 PRO A O 1
ATOM 2975 N N . LEU A 1 381 ? 39.792 -13.224 -12.124 1.00 69.19 381 LEU A N 1
ATOM 2976 C CA . LEU A 1 381 ? 39.386 -13.918 -10.908 1.00 69.19 381 LEU A CA 1
ATOM 2977 C C . LEU A 1 381 ? 38.891 -15.299 -11.368 1.00 69.19 381 LEU A C 1
ATOM 2979 O O . LEU A 1 381 ? 37.806 -15.409 -11.928 1.00 69.19 381 LEU A O 1
ATOM 2983 N N . ALA A 1 382 ? 39.754 -16.315 -11.276 1.00 49.41 382 ALA A N 1
ATOM 2984 C CA . ALA A 1 382 ? 39.526 -17.627 -11.882 1.00 49.41 382 ALA A CA 1
ATOM 2985 C C . ALA A 1 382 ? 38.213 -18.275 -11.396 1.00 49.41 382 ALA A C 1
ATOM 2987 O O . ALA A 1 382 ? 37.941 -18.290 -10.196 1.00 49.41 382 ALA A O 1
ATOM 2988 N N . GLU A 1 383 ? 37.460 -18.875 -12.327 1.00 46.50 383 GLU A N 1
ATOM 2989 C CA . GLU A 1 383 ? 36.181 -19.591 -12.118 1.00 46.50 383 GLU A CA 1
ATOM 2990 C C . GLU A 1 383 ? 36.242 -20.768 -11.118 1.00 46.50 383 GLU A C 1
ATOM 2992 O O . GLU A 1 383 ? 35.209 -21.345 -10.792 1.00 46.50 383 GLU A O 1
ATOM 2997 N N . ASP A 1 384 ? 37.425 -21.106 -10.596 1.00 39.84 384 ASP A N 1
ATOM 2998 C CA . ASP A 1 384 ? 37.669 -22.236 -9.687 1.00 39.84 384 ASP A CA 1
ATOM 2999 C C . ASP A 1 384 ? 37.738 -21.838 -8.198 1.00 39.84 384 ASP A C 1
ATOM 3001 O O . ASP A 1 384 ? 38.145 -22.626 -7.342 1.00 39.84 384 ASP A O 1
ATOM 3005 N N . GLN A 1 385 ? 37.331 -20.612 -7.853 1.00 39.53 385 GLN A N 1
ATOM 3006 C CA . GLN A 1 385 ? 37.018 -20.257 -6.470 1.00 39.53 385 GLN A CA 1
ATOM 3007 C C . GLN A 1 385 ? 35.496 -20.217 -6.277 1.00 39.53 385 GLN A C 1
ATOM 3009 O O . GLN A 1 385 ? 34.844 -19.336 -6.845 1.00 39.53 385 GLN A O 1
ATOM 3014 N N . PRO A 1 386 ? 34.920 -21.101 -5.432 1.00 42.12 386 PRO A N 1
ATOM 3015 C CA . PRO A 1 386 ? 33.486 -21.115 -5.147 1.00 42.12 386 PRO A CA 1
ATOM 3016 C C . PRO A 1 386 ? 32.953 -19.741 -4.711 1.00 42.12 386 PRO A C 1
ATOM 3018 O O . PRO A 1 386 ? 31.802 -19.436 -4.959 1.00 42.12 386 PRO A O 1
ATOM 3021 N N . GLN A 1 387 ? 33.808 -18.856 -4.194 1.00 47.28 387 GLN A N 1
ATOM 3022 C CA . GLN A 1 387 ? 33.469 -17.544 -3.642 1.00 47.28 387 GLN A CA 1
ATOM 3023 C C . GLN A 1 387 ? 32.894 -16.501 -4.624 1.00 47.28 387 GLN A C 1
ATOM 3025 O O . GLN A 1 387 ? 32.258 -15.563 -4.153 1.00 47.28 387 GLN A O 1
ATOM 3030 N N . VAL A 1 388 ? 33.077 -16.608 -5.951 1.00 47.59 388 VAL A N 1
ATOM 3031 C CA . VAL A 1 388 ? 32.529 -15.613 -6.912 1.00 47.59 388 VAL A CA 1
ATOM 3032 C C . VAL A 1 388 ? 31.110 -15.976 -7.352 1.00 47.59 388 VAL A C 1
ATOM 3034 O O . VAL A 1 388 ? 30.222 -15.129 -7.273 1.00 47.59 388 VAL A O 1
ATOM 3037 N N . LYS A 1 389 ? 30.874 -17.244 -7.720 1.00 45.56 389 LYS A N 1
ATOM 3038 C CA . LYS A 1 389 ? 29.513 -17.764 -7.920 1.00 45.56 389 LYS A CA 1
ATOM 3039 C C . LYS A 1 389 ? 28.734 -17.737 -6.619 1.00 45.56 389 LYS A C 1
ATOM 3041 O O . LYS A 1 389 ? 27.620 -17.260 -6.611 1.00 45.56 389 LYS A O 1
ATOM 3046 N N . GLU A 1 390 ? 29.344 -18.089 -5.493 1.00 46.88 390 GLU A N 1
ATOM 3047 C CA . GLU A 1 390 ? 28.705 -18.022 -4.180 1.00 46.88 390 GLU A CA 1
ATOM 3048 C C . GLU A 1 390 ? 28.462 -16.557 -3.750 1.00 46.88 390 GLU A C 1
ATOM 3050 O O . GLU A 1 390 ? 27.436 -16.290 -3.152 1.00 46.88 390 GLU A O 1
ATOM 3055 N N . ALA A 1 391 ? 29.260 -15.547 -4.117 1.00 48.69 391 ALA A N 1
ATOM 3056 C CA . ALA A 1 391 ? 28.897 -14.141 -3.842 1.00 48.69 391 ALA A CA 1
ATOM 3057 C C . ALA A 1 391 ? 27.681 -13.649 -4.659 1.00 48.69 391 ALA A C 1
ATOM 3059 O O . ALA A 1 391 ? 26.883 -12.857 -4.152 1.00 48.69 391 ALA A O 1
ATOM 3060 N N . ILE A 1 392 ? 27.521 -14.133 -5.895 1.00 48.03 392 ILE A N 1
ATOM 3061 C CA . ILE A 1 392 ? 26.399 -13.784 -6.782 1.00 48.03 392 ILE A CA 1
ATOM 3062 C C . ILE A 1 392 ? 25.154 -14.654 -6.478 1.00 48.03 392 ILE A C 1
ATOM 3064 O O . ILE A 1 392 ? 24.037 -14.141 -6.456 1.00 48.03 392 ILE A O 1
ATOM 3068 N N . GLU A 1 393 ? 25.331 -15.932 -6.123 1.00 47.66 393 GLU A N 1
ATOM 3069 C CA . GLU A 1 393 ? 24.287 -16.933 -5.841 1.00 47.66 393 GLU A CA 1
ATOM 3070 C C . GLU A 1 393 ? 23.860 -16.994 -4.356 1.00 47.66 393 GLU A C 1
ATOM 3072 O O . GLU A 1 393 ? 22.687 -17.247 -4.074 1.00 47.66 393 GLU A O 1
ATOM 3077 N N . SER A 1 394 ? 24.730 -16.721 -3.370 1.00 46.03 394 SER A N 1
ATOM 3078 C CA . SER A 1 394 ? 24.380 -16.820 -1.928 1.00 46.03 394 SER A CA 1
ATOM 3079 C C . SER A 1 394 ? 23.345 -15.794 -1.492 1.00 46.03 394 SER A C 1
ATOM 3081 O O . SER A 1 394 ? 22.605 -16.029 -0.539 1.00 46.03 394 SER A O 1
ATOM 3083 N N . GLN A 1 395 ? 23.256 -14.661 -2.191 1.00 46.03 395 GLN A N 1
ATOM 3084 C CA . GLN A 1 395 ? 22.188 -13.681 -1.979 1.00 46.03 395 GLN A CA 1
ATOM 3085 C C . GLN A 1 395 ? 20.924 -13.972 -2.808 1.00 46.03 395 GLN A C 1
ATOM 3087 O O . GLN A 1 395 ? 19.956 -13.218 -2.714 1.00 46.03 395 GLN A O 1
ATOM 3092 N N . VAL A 1 396 ? 20.917 -15.041 -3.612 1.00 44.00 396 VAL A N 1
ATOM 3093 C CA . VAL A 1 396 ? 19.765 -15.543 -4.386 1.00 44.00 396 VAL A CA 1
ATOM 3094 C C . VAL A 1 396 ? 19.178 -16.807 -3.728 1.00 44.00 396 VAL A C 1
ATOM 3096 O O . VAL A 1 396 ? 17.974 -17.038 -3.785 1.00 44.00 396 VAL A O 1
ATOM 3099 N N . ALA A 1 397 ? 19.984 -17.594 -3.005 1.00 36.28 397 ALA A N 1
ATOM 3100 C CA . ALA A 1 397 ? 19.539 -18.814 -2.319 1.00 36.28 397 ALA A CA 1
ATOM 3101 C C . ALA A 1 397 ? 18.761 -18.587 -1.002 1.00 36.28 397 ALA A C 1
ATOM 3103 O O . ALA A 1 397 ? 18.110 -19.513 -0.505 1.00 36.28 397 ALA A O 1
ATOM 3104 N N . ALA A 1 398 ? 18.769 -17.370 -0.444 1.00 35.12 398 ALA A N 1
ATOM 3105 C CA . ALA A 1 398 ? 18.019 -17.046 0.775 1.00 35.12 398 ALA A CA 1
ATOM 3106 C C . ALA A 1 398 ? 16.485 -17.147 0.607 1.00 35.12 398 ALA A C 1
ATOM 3108 O O . ALA A 1 398 ? 15.781 -17.216 1.610 1.00 35.12 398 ALA A O 1
ATOM 3109 N N . ASP A 1 399 ? 15.979 -17.234 -0.630 1.00 36.44 399 ASP A N 1
ATOM 3110 C CA . ASP A 1 399 ? 14.542 -17.358 -0.925 1.00 36.44 399 ASP A CA 1
ATOM 3111 C C . ASP A 1 399 ? 14.096 -18.796 -1.278 1.00 36.44 399 ASP A C 1
ATOM 3113 O O . ASP A 1 399 ? 12.907 -19.085 -1.352 1.00 36.44 399 ASP A O 1
ATOM 3117 N N . LYS A 1 400 ? 15.032 -19.749 -1.442 1.00 34.53 400 LYS A N 1
ATOM 3118 C CA . LYS A 1 400 ? 14.712 -21.164 -1.753 1.00 34.53 400 LYS A CA 1
ATOM 3119 C C . LYS A 1 400 ? 14.816 -22.128 -0.568 1.00 34.53 400 LYS A C 1
ATOM 3121 O O . LYS A 1 400 ? 14.425 -23.286 -0.680 1.00 34.53 400 LYS A O 1
ATOM 3126 N N . SER A 1 401 ? 15.307 -21.681 0.587 1.00 31.78 401 SER A N 1
ATOM 3127 C CA . SER A 1 401 ? 15.460 -22.534 1.780 1.00 31.78 401 SER A CA 1
ATOM 3128 C C . SER A 1 401 ? 14.200 -22.632 2.659 1.00 31.78 401 SER A C 1
ATOM 3130 O O . SER A 1 401 ? 14.193 -23.382 3.634 1.00 31.78 401 SER A O 1
ATOM 3132 N N . LEU A 1 402 ? 13.102 -21.961 2.290 1.00 34.25 402 LEU A N 1
ATOM 3133 C CA . LEU A 1 402 ? 11.796 -22.090 2.956 1.00 34.25 402 LEU A CA 1
ATOM 3134 C C . LEU A 1 402 ? 10.919 -23.234 2.408 1.00 34.25 402 LEU A C 1
ATOM 3136 O O . LEU A 1 402 ? 9.943 -23.599 3.061 1.00 34.25 402 LEU A O 1
ATOM 3140 N N . GLU A 1 403 ? 11.274 -23.859 1.280 1.00 33.44 403 GLU A N 1
ATOM 3141 C CA . GLU A 1 403 ? 10.486 -24.961 0.697 1.00 33.44 403 GLU A CA 1
ATOM 3142 C C . GLU A 1 403 ? 10.834 -26.361 1.240 1.00 33.44 403 GLU A C 1
ATOM 3144 O O . GLU A 1 403 ? 10.034 -27.281 1.085 1.00 33.44 403 GLU A O 1
ATOM 3149 N N . SER A 1 404 ? 11.963 -26.559 1.934 1.00 31.08 404 SER A N 1
ATOM 3150 C CA . SER A 1 404 ? 12.363 -27.895 2.428 1.00 31.08 404 SER A CA 1
ATOM 3151 C C . SER A 1 404 ? 12.168 -28.128 3.933 1.00 31.08 404 SER A C 1
ATOM 3153 O O . SER A 1 404 ? 12.404 -29.235 4.414 1.00 31.08 404 SER A O 1
ATOM 3155 N N . ALA A 1 405 ? 11.680 -27.135 4.688 1.00 30.56 405 ALA A N 1
ATOM 3156 C CA . ALA A 1 405 ? 11.482 -27.245 6.139 1.00 30.56 405 ALA A CA 1
ATOM 3157 C C . ALA A 1 405 ? 10.034 -27.561 6.577 1.00 30.56 405 ALA A C 1
ATOM 3159 O O . ALA A 1 405 ? 9.732 -27.522 7.770 1.00 30.56 405 ALA A O 1
ATOM 3160 N N . VAL A 1 406 ? 9.134 -27.926 5.655 1.00 34.12 406 VAL A N 1
ATOM 3161 C CA . VAL A 1 406 ? 7.797 -28.449 6.001 1.00 34.12 406 VAL A CA 1
ATOM 3162 C C . VAL A 1 406 ? 7.799 -29.969 5.891 1.00 34.12 406 VAL A C 1
ATOM 3164 O O . VAL A 1 406 ? 7.281 -30.566 4.954 1.00 34.12 406 VAL A O 1
ATOM 3167 N N . SER A 1 407 ? 8.414 -30.621 6.870 1.00 34.75 407 SER A N 1
ATOM 3168 C CA . SER A 1 407 ? 8.169 -32.034 7.172 1.00 34.75 407 SER A CA 1
ATOM 3169 C C . SER A 1 407 ? 8.429 -32.270 8.654 1.00 34.75 407 SER A C 1
ATOM 3171 O O . SER A 1 407 ? 9.406 -32.898 9.049 1.00 34.75 407 SER A O 1
ATOM 3173 N N . LEU A 1 408 ? 7.538 -31.732 9.489 1.00 32.47 408 LEU A N 1
ATOM 3174 C CA . LEU A 1 408 ? 7.330 -32.257 10.835 1.00 32.47 408 LEU A CA 1
ATOM 3175 C C . LEU A 1 408 ? 6.130 -33.219 10.793 1.00 32.47 408 LEU A C 1
ATOM 3177 O O . LEU A 1 408 ? 5.127 -32.895 10.150 1.00 32.47 408 LEU A O 1
ATOM 3181 N N . PRO A 1 409 ? 6.207 -34.399 11.434 1.00 32.91 409 PRO A N 1
ATOM 3182 C CA . PRO A 1 409 ? 5.154 -35.404 11.350 1.00 32.91 409 PRO A CA 1
ATOM 3183 C C . PRO A 1 409 ? 3.882 -34.917 12.051 1.00 32.91 409 PRO A C 1
ATOM 3185 O O . PRO A 1 409 ? 3.931 -34.463 13.195 1.00 32.91 409 PRO A O 1
ATOM 3188 N N . CYS A 1 410 ? 2.732 -35.054 11.387 1.00 29.53 410 CYS A N 1
ATOM 3189 C CA . CYS A 1 410 ? 1.433 -34.952 12.049 1.00 29.53 410 CYS A CA 1
ATOM 3190 C C . CYS A 1 410 ? 1.329 -36.024 13.149 1.00 29.53 410 CYS A C 1
ATOM 3192 O O . CYS A 1 410 ? 1.621 -37.188 12.867 1.00 29.53 410 CYS A O 1
ATOM 3194 N N . PRO A 1 411 ? 0.874 -35.696 14.370 1.00 34.25 411 PRO A N 1
ATOM 3195 C CA . PRO A 1 411 ? 0.457 -36.722 15.313 1.00 34.25 411 PRO A CA 1
ATOM 3196 C C . PRO A 1 411 ? -0.815 -37.402 14.786 1.00 34.25 411 PRO A C 1
ATOM 3198 O O . PRO A 1 411 ? -1.759 -36.736 14.355 1.00 34.25 411 PRO A O 1
ATOM 3201 N N . GLU A 1 412 ? -0.816 -38.735 14.792 1.00 36.09 412 GLU A N 1
ATOM 3202 C CA . GLU A 1 412 ? -1.945 -39.563 14.364 1.00 36.09 412 GLU A CA 1
ATOM 3203 C C . GLU A 1 412 ? -3.234 -39.212 15.133 1.00 36.09 412 GLU A C 1
ATOM 3205 O O . GLU A 1 412 ? -3.190 -38.944 16.338 1.00 36.09 412 GLU A O 1
ATOM 3210 N N . PRO A 1 413 ? -4.408 -39.237 14.476 1.00 34.38 413 PRO A N 1
ATOM 3211 C CA . PRO A 1 413 ? -5.668 -38.975 15.147 1.00 34.38 413 PRO A CA 1
ATOM 3212 C C . PRO A 1 413 ? -6.045 -40.144 16.063 1.00 34.38 413 PRO A C 1
ATOM 3214 O O . PRO A 1 413 ? -6.408 -41.232 15.614 1.00 34.38 413 PRO A O 1
ATOM 3217 N N . THR A 1 414 ? -6.023 -39.885 17.370 1.00 33.09 414 THR A N 1
ATOM 3218 C CA . THR A 1 414 ? -6.578 -40.760 18.402 1.00 33.09 414 THR A CA 1
ATOM 3219 C C . THR A 1 414 ? -8.048 -41.059 18.098 1.00 33.09 414 THR A C 1
ATOM 3221 O O . THR A 1 414 ? -8.902 -40.172 18.074 1.00 33.09 414 THR A O 1
ATOM 3224 N N . THR A 1 415 ? -8.353 -42.334 17.876 1.00 35.47 415 THR A N 1
ATOM 3225 C CA . THR A 1 415 ? -9.706 -42.860 17.682 1.00 35.47 415 THR A CA 1
ATOM 3226 C C . THR A 1 415 ? -10.612 -42.526 18.870 1.00 35.47 415 THR A C 1
ATOM 3228 O O . THR A 1 415 ? -10.383 -42.998 19.983 1.00 35.47 415 THR A O 1
ATOM 3231 N N . VAL A 1 416 ? -11.678 -41.759 18.628 1.00 35.38 416 VAL A N 1
ATOM 3232 C CA . VAL A 1 416 ? -12.773 -41.542 19.589 1.00 35.38 416 VAL A CA 1
ATOM 3233 C C . VAL A 1 416 ? -13.814 -42.669 19.431 1.00 35.38 416 VAL A C 1
ATOM 3235 O O . VAL A 1 416 ? -14.149 -43.021 18.295 1.00 35.38 416 VAL A O 1
ATOM 3238 N N . PRO A 1 417 ? -14.353 -43.263 20.517 1.00 33.25 417 PRO A N 1
ATOM 3239 C CA . PRO A 1 417 ? -15.233 -44.426 20.425 1.00 33.25 417 PRO A CA 1
ATOM 3240 C C . PRO A 1 417 ? -16.628 -44.068 19.893 1.00 33.25 417 PRO A C 1
ATOM 3242 O O . PRO A 1 417 ? -17.243 -43.081 20.305 1.00 33.25 417 PRO A O 1
ATOM 3245 N N . LYS A 1 418 ? -17.165 -44.925 19.015 1.00 34.44 418 LYS A N 1
ATOM 3246 C CA . LYS A 1 418 ? -18.541 -44.849 18.497 1.00 34.44 418 LYS A CA 1
ATOM 3247 C C . LYS A 1 418 ? -19.567 -44.940 19.637 1.00 34.44 418 LYS A C 1
ATOM 3249 O O . LYS A 1 418 ? -19.615 -45.933 20.360 1.00 34.44 418 LYS A O 1
ATOM 3254 N N . LYS A 1 419 ? -20.444 -43.936 19.739 1.00 33.81 419 LYS A N 1
ATOM 3255 C CA . LYS A 1 419 ? -21.694 -43.997 20.519 1.00 33.81 419 LYS A CA 1
ATOM 3256 C C . LYS A 1 419 ? -22.724 -44.870 19.774 1.00 33.81 419 LYS A C 1
ATOM 3258 O O . LYS A 1 419 ? -22.789 -44.782 18.548 1.00 33.81 419 LYS A O 1
ATOM 3263 N N . PRO A 1 420 ? -23.534 -45.688 20.469 1.00 34.47 420 PRO A N 1
ATOM 3264 C CA . PRO A 1 420 ? -24.429 -46.638 19.820 1.00 34.47 420 PRO A CA 1
ATOM 3265 C C . PRO A 1 420 ? -25.696 -45.966 19.280 1.00 34.47 420 PRO A C 1
ATOM 3267 O O . PRO A 1 420 ? -26.345 -45.158 19.949 1.00 34.47 420 PRO A O 1
ATOM 3270 N N . THR A 1 421 ? -26.048 -46.346 18.056 1.00 33.56 421 THR A N 1
ATOM 3271 C CA . THR A 1 421 ? -27.254 -45.960 17.326 1.00 33.56 421 THR A CA 1
ATOM 3272 C C . THR A 1 421 ? -28.500 -46.471 18.056 1.00 33.56 421 THR A C 1
ATOM 3274 O O . THR A 1 421 ? -28.694 -47.678 18.193 1.00 33.56 421 THR A O 1
ATOM 3277 N N . LYS A 1 422 ? -29.370 -45.564 18.518 1.00 33.94 422 LYS A N 1
ATOM 3278 C CA . LYS A 1 422 ? -30.726 -45.915 18.963 1.00 33.94 422 LYS A CA 1
ATOM 3279 C C . LYS A 1 422 ? -31.579 -46.237 17.735 1.00 33.94 422 LYS A C 1
ATOM 3281 O O . LYS A 1 422 ? -31.900 -45.351 16.951 1.00 33.94 422 LYS A O 1
ATOM 3286 N N . THR A 1 423 ? -31.963 -47.499 17.590 1.00 34.34 423 THR A N 1
ATOM 3287 C CA . THR A 1 423 ? -33.022 -47.947 16.681 1.00 34.34 423 THR A CA 1
ATOM 3288 C C . THR A 1 423 ? -34.370 -47.385 17.133 1.00 34.34 423 THR A C 1
ATOM 3290 O O . THR A 1 423 ? -34.846 -47.710 18.222 1.00 34.34 423 THR A O 1
ATOM 3293 N N . CYS A 1 424 ? -34.987 -46.557 16.290 1.00 32.12 424 CYS A N 1
ATOM 3294 C CA . CYS A 1 424 ? -36.410 -46.234 16.363 1.00 32.12 424 CYS A CA 1
ATOM 3295 C C . CYS A 1 424 ? -37.216 -47.499 16.025 1.00 32.12 424 CYS A C 1
ATOM 3297 O O . CYS A 1 424 ? -37.071 -48.043 14.931 1.00 32.12 424 CYS A O 1
ATOM 3299 N N . LYS A 1 425 ? -38.044 -47.977 16.959 1.00 36.41 425 LYS A N 1
ATOM 3300 C CA . LYS A 1 425 ? -39.131 -48.921 16.664 1.00 36.41 425 LYS A CA 1
ATOM 3301 C C . LYS A 1 425 ? -40.341 -48.120 16.165 1.00 36.41 425 LYS A C 1
ATOM 3303 O O . LYS A 1 425 ? -40.623 -47.085 16.769 1.00 36.41 425 LYS A O 1
ATOM 3308 N N . PRO A 1 426 ? -41.062 -48.574 15.129 1.00 38.00 426 PRO A N 1
ATOM 3309 C CA . PRO A 1 426 ? -42.343 -47.990 14.782 1.00 38.00 426 PRO A CA 1
ATOM 3310 C C . PRO A 1 426 ? -43.420 -48.494 15.745 1.00 38.00 426 PRO A C 1
ATOM 3312 O O . PRO A 1 426 ? -43.460 -49.671 16.111 1.00 38.00 426 PRO A O 1
ATOM 3315 N N . ASP A 1 427 ? -44.257 -47.553 16.158 1.00 35.22 427 ASP A N 1
ATOM 3316 C CA . ASP A 1 427 ? -45.468 -47.759 16.933 1.00 35.22 427 ASP A CA 1
ATOM 3317 C C . ASP A 1 427 ? -46.485 -48.544 16.092 1.00 35.22 427 ASP A C 1
ATOM 3319 O O . ASP A 1 427 ? -46.724 -48.236 14.922 1.00 35.22 427 ASP A O 1
ATOM 3323 N N . GLY A 1 428 ? -47.040 -49.597 16.675 1.00 36.25 428 GLY A N 1
ATOM 3324 C CA . GLY A 1 428 ? -47.930 -50.533 16.007 1.00 36.25 428 GLY A CA 1
ATOM 3325 C C . GLY A 1 428 ? -48.801 -51.210 17.045 1.00 36.25 428 GLY A C 1
ATOM 3326 O O . GLY A 1 428 ? -48.459 -52.265 17.574 1.00 36.25 428 GLY A O 1
ATOM 3327 N N . SER A 1 429 ? -49.919 -50.575 17.383 1.00 36.75 429 SER A N 1
ATOM 3328 C CA . SER A 1 429 ? -50.977 -51.170 18.196 1.00 36.75 429 SER A CA 1
ATOM 3329 C C . SER A 1 429 ? -52.332 -50.602 17.788 1.00 36.75 429 SER A C 1
ATOM 3331 O O . SER A 1 429 ? -52.739 -49.552 18.278 1.00 36.75 429 SER A O 1
ATOM 3333 N N . ARG A 1 430 ? -53.038 -51.326 16.911 1.00 34.69 430 ARG A N 1
ATOM 3334 C CA . ARG A 1 430 ? -54.493 -51.546 16.997 1.00 34.69 430 ARG A CA 1
ATOM 3335 C C . ARG A 1 430 ? -54.965 -52.522 15.919 1.00 34.69 430 ARG A C 1
ATOM 3337 O O . ARG A 1 430 ? -55.043 -52.138 14.764 1.00 34.69 430 ARG A O 1
ATOM 3344 N N . GLU A 1 431 ? -55.330 -53.735 16.335 1.00 37.34 431 GLU A N 1
ATOM 3345 C CA . GLU A 1 431 ? -56.567 -54.423 15.929 1.00 37.34 431 GLU A CA 1
ATOM 3346 C C . GLU A 1 431 ? -56.767 -55.714 16.754 1.00 37.34 431 GLU A C 1
ATOM 3348 O O . GLU A 1 431 ? -55.839 -56.506 16.850 1.00 37.34 431 GLU A O 1
ATOM 3353 N N . GLY A 1 432 ? -57.972 -55.870 17.337 1.00 42.62 432 GLY A N 1
ATOM 3354 C CA . GLY A 1 432 ? -58.638 -57.091 17.857 1.00 42.62 432 GLY A CA 1
ATOM 3355 C C . GLY A 1 432 ? -57.876 -57.989 18.852 1.00 42.62 432 GLY A C 1
ATOM 3356 O O . GLY A 1 432 ? -56.793 -58.468 18.566 1.00 42.62 432 GLY A O 1
ATOM 3357 N N . ARG A 1 433 ? -58.401 -58.362 20.019 1.00 40.38 433 ARG A N 1
ATOM 3358 C CA . ARG A 1 433 ? -59.774 -58.697 20.410 1.00 40.38 433 ARG A CA 1
ATOM 3359 C C . ARG A 1 433 ? -59.863 -58.709 21.932 1.00 40.38 433 ARG A C 1
ATOM 3361 O O . ARG A 1 433 ? -58.827 -59.041 22.552 1.00 40.38 433 ARG A O 1
#

Organism: NCBI:txid1420917

Radius of gyration: 28.62 Å; chains: 1; bounding box: 106×86×80 Å

Sequence (433 aa):
MPTLGPIHPIALTGADLLNTPARQSLISKIKRLVSATDVVWNRHYLYAIQQFAELAQNLPASEIHHHSEQGGLIDHTLEALHAGVRISHGYILPPNAEPENIGPSADRWRFGAFIAILAHDLGKIVTDLEVVYRAPNTTFQQWFPWYGNLPAGVEYQFRFRKKIENTRLAKTLHEKSGMSLLPRLLTPEATKWLFSDMELVSQLFSTVSHSTFGGHVIAEIVSTADGASVSKNLGANTGKKADHSLAVPLHEKLVVSLRKLVADGDLIRNKPGAALWVTDECTWVVSKATIEAVRAQLLNEGHSGIPKSVVTIFGILKDHECIVATPEGDSVWYAEIDDPAKNWRQKLTFLCFKNEIIWPTSQPDLFDGTVTPIDRKGNPLAEDQPQVKEAIESQVAADKSLESAVSLPCPEPTTVPKKPTKTCKPDGSREGR

Secondary structure (DSSP, 8-state):
-------PPBP--HHHHH-SHHHHHHHHHHHHHH---HHHIIIIIIHHHHHHHHHHTT--S-SSSTT-STTHHHHHHHHHHHHHHHHHTTS-SSTT--HHHHHHHHHHHHHHHHHHHHHTTHHHHHHTEEEEEE-TTS--EE--GGG-SPPTT-EEEEEEPPPPSS-THHHHHHHHHGGGTGGGG--HHHHHHHTT-HHHHHHHHHHHTT-SSS-HHHHHHHHHHHHHHHHHHTTS-------------HHHHHHHHHHHHHHTT-S-BSSTT-SEEE-SSEEEEEHHHHHHHHHHHHHHTT-----S-HHHHHHHHHHTTSSBPPTTS-S-EEEEEEEGGGTEEEEEEEEEEEHHHH-SS--PPPPSSEEEEB-TTS-B--TT-HHHHHHHHTTTGGGTTTSS---PPPPP-PPPPPPPP-PPPPP------

pLDDT: mean 75.42, std 21.1, range [27.55, 98.12]

Foldseek 3Di:
DPPPDPDFDFQAFLCVLQPDPVSVVLLVLLCVLLVDDPVCCVVAVSQLLRLLCLLCPQCFLDDDDPSNGGNSLSVLLSQLLSLLSVVLVVDQPPPPDDPVVSVVRSSLLSSLLSLLSSLQQSLCSQQFKWKWWDDPPGDTDTDHCLVHGDPGGIGMDMDTDDDPPDDPVSVLSSLQVSVSCSVSSGDPVSVVSNVVDVLSVQLSNCSSSVPLASVPPSNVSNLSSSVSSVVVCVVDDDPDDDDDDSPPDPLSLLLVLLLVCVVVVVADEQDVVGQWAAAPQWIWGQQPVSSVVSVVVCVVVVDPDDDPDSLVVLVVCLVVVQFQADLVRHQKFWKWWQDPVVRDIDIGITTIGGCCSNPVPDDDDHRPTDIFTADPVRHTPDPPDVSGVCSSCVVVCVVVPVPPPPDDDDDDDDDDDDDDDDDDDDDDDDDDD

InterPro domains:
  IPR011119 Uncharacterised domain, helicase/relaxase, putative [PF07514] (13-331)
  IPR022391 Integrating conjugative element relaxase, PFGI-1 class [TIGR03760] (12-234)